Protein AF-A0A1J7JJY1-F1 (afdb_monomer)

Sequence (390 aa):
MSSSSSSTSRPNRFTRPPQPHPSSRPSQPTIASSSSSSTPIPPPPSQSETVGTLLSHIAHSLTTTLNLFALSDKSHWGADERAQVLALQQVLSSAGRDFASLSAAVGGGMYLEDDRRAESLAELRGLVGKFEAHGGMFREWMRGGGPTAGLGRELRRGMCRAARRVWQGSREGSEEGGQRCLGAEVVGRAVRRERERVREERGRAARWAEDERLKGGGDGKGRERRGSLEGVVPDCNSVGRFERLGEEDVAFVCDYCDGFLVWGNLAAVPSERRVEGGTVDGYPNWAAVGRRSRVEEGEEEEKVIVFAPLAIANHVPPRYGEWMSRVICPYCEEYTYIDSGDDGDGERRWTTDQGGFETMDAFQEHLQWTHTALPKPALPLVSDGKCAVM

Foldseek 3Di:
DDDDDDDDDDDDDDDDDDDDDDDDDDDDDDDDDDDDDPDPDDPDDDPPDWLQVLLVLLLVLLVVLLVCVVPADCPLDDDVSVVVSVVSVVVSVVSVVVLVVVQVVVPHSCVRGHHDPPVSRVVSVVVSVVSNVVSVVSVVCSVQVHPVSVVVLVVLLVVLQVVQVVVQVVPVPPPPNPQAGPLLQQLLVVVVVQVVVLVVVVVVVVVVVVVCVVVVVPDPPPPPDRRDSLVSVVSLVSQFDWDDDPQAKIWTQGSNQRAIAIDGFFPDQDSDADCPPPFDPPADRFWHWTAGSDADDPGDRIDIFGRPSQQSNFWGHADVPDRHTAGADPVLVVPQDQDPDPPNDDGDGPDDDPRHHRHRVRVVVCCCPPRNSDDDPPPPPPDDDDDDDD

Radius of gyration: 36.27 Å; Cα contacts (8 Å, |Δi|>4): 381; chains: 1; bounding box: 93×86×116 Å

pLDDT: mean 71.78, std 19.69, range [30.45, 93.75]

Solvent-accessible surface area (backbone atoms only — not comparable to full-atom values): 23770 Å² total; per-residue (Å²): 135,86,83,88,85,87,88,86,90,82,91,88,92,83,92,88,90,86,89,86,88,85,88,84,89,90,87,88,85,84,79,84,86,80,79,78,80,80,74,79,79,75,76,80,79,63,97,80,67,23,40,37,58,47,52,50,50,42,51,49,47,52,49,52,42,51,50,52,66,67,73,47,90,62,94,84,61,62,66,64,62,54,49,50,54,51,47,53,52,49,50,56,59,41,52,58,51,51,49,53,52,50,16,60,75,68,76,35,51,64,68,55,30,67,35,64,53,70,66,63,49,50,55,47,51,62,46,39,56,51,50,51,51,52,44,46,53,52,57,48,28,72,71,56,62,37,80,62,44,50,52,55,53,51,51,49,32,52,50,35,37,49,52,36,51,57,56,47,67,73,26,77,90,42,94,75,54,69,65,52,26,68,44,8,52,56,29,40,51,41,54,48,55,50,55,48,51,43,50,51,52,50,52,52,52,50,54,49,55,51,52,35,62,74,69,65,67,87,72,93,83,76,90,65,82,79,78,66,74,54,80,38,51,64,51,44,61,73,31,25,48,78,45,75,46,85,87,36,23,38,27,38,41,29,41,36,61,70,15,29,46,57,47,77,50,25,63,50,86,43,71,53,67,62,86,63,86,76,71,62,95,85,58,64,89,50,57,14,55,25,42,38,50,68,68,57,98,91,55,69,58,60,42,84,37,70,26,54,70,61,52,50,27,28,23,20,54,33,58,96,92,52,51,50,24,15,37,46,64,72,64,62,70,74,61,63,63,83,64,84,60,93,65,93,76,76,87,64,76,78,63,82,62,96,71,35,37,73,45,54,67,60,46,39,50,49,41,54,76,78,43,53,79,69,74,78,76,78,72,75,79,80,70,85,86,78,92,80,86,132

Secondary structure (DSSP, 8-state):
--------------------------------------PPPPPPPPTT--HHHHHHHHHHHHHHHHHHHHHS--TT--HHHHHHHHHHHHHHHHHHHHHHHHHHHTTSHHHHHT---HHHHHHHHHHHHHHHHHHHHHHHHHHHTHHHHHHHHHHHHHHHHHHHHHHHHTTTTSSS---S-HHHHHHHHHHHHHHHHHHHHHHHHHHHHHHHHHHT------------GGGGHHHHHHHEEEEEETTTEEEEEETTT--EEEESS-SS---SB---TT--TTS---EEEEEPSS--TT--SEEEEE-HHHHHTTEEPPPTT--BPEE--HHHHHT------SS-S------S-TT-BSSHHHHHHHHHHHS--PPPP------SS-----

Mean predicted aligned error: 18.98 Å

Organism: NCBI:txid1408157

Structure (mmCIF, N/CA/C/O backbone):
data_AF-A0A1J7JJY1-F1
#
_entry.id   AF-A0A1J7JJY1-F1
#
loop_
_atom_site.group_PDB
_atom_site.id
_atom_site.type_symbol
_atom_site.label_atom_id
_atom_site.label_alt_id
_atom_site.label_comp_id
_atom_site.label_asym_id
_atom_site.label_entity_id
_atom_site.label_seq_id
_atom_site.pdbx_PDB_ins_code
_atom_site.Cartn_x
_atom_site.Cartn_y
_atom_site.Cartn_z
_atom_site.occupancy
_atom_site.B_iso_or_equiv
_atom_site.auth_seq_id
_atom_site.auth_comp_id
_atom_site.auth_asym_id
_atom_site.auth_atom_id
_atom_site.pdbx_PDB_model_num
ATOM 1 N N . MET A 1 1 ? 46.339 -50.348 21.949 1.00 38.47 1 MET A N 1
ATOM 2 C CA . MET A 1 1 ? 47.672 -49.747 22.151 1.00 38.47 1 MET A CA 1
ATOM 3 C C . MET A 1 1 ? 47.466 -48.245 22.008 1.00 38.47 1 MET A C 1
ATOM 5 O O . MET A 1 1 ? 47.272 -47.806 20.888 1.00 38.47 1 MET A O 1
ATOM 9 N N . SER A 1 2 ? 47.162 -47.480 23.062 1.00 35.31 2 SER A N 1
ATOM 10 C CA . SER A 1 2 ? 47.815 -47.371 24.391 1.00 35.31 2 SER A CA 1
ATOM 11 C C . SER A 1 2 ? 49.131 -46.577 24.270 1.00 35.31 2 SER A C 1
ATOM 13 O O . SER A 1 2 ? 49.937 -46.940 23.424 1.00 35.31 2 SER A O 1
ATOM 15 N N . SER A 1 3 ? 49.398 -45.503 25.028 1.00 34.16 3 SER A N 1
ATOM 16 C CA . SER A 1 3 ? 48.731 -45.002 26.252 1.00 34.16 3 SER A CA 1
ATOM 17 C C . SER A 1 3 ? 48.747 -43.470 26.378 1.00 34.16 3 SER A C 1
ATOM 19 O O . SER A 1 3 ? 49.575 -42.799 25.772 1.00 34.16 3 SER A O 1
ATOM 21 N N . SER A 1 4 ? 47.870 -42.938 27.233 1.00 43.56 4 SER A N 1
ATOM 22 C CA . SER A 1 4 ? 47.874 -41.546 27.715 1.00 43.56 4 SER A CA 1
ATOM 23 C C . SER A 1 4 ? 48.837 -41.346 28.895 1.00 43.56 4 SER A C 1
ATOM 25 O O . SER A 1 4 ? 49.060 -42.284 29.661 1.00 43.56 4 SER A O 1
ATOM 27 N N . SER A 1 5 ? 49.276 -40.109 29.148 1.00 41.41 5 SER A N 1
ATOM 28 C CA . SER A 1 5 ? 49.692 -39.666 30.491 1.00 41.41 5 SER A CA 1
ATOM 29 C C . SER A 1 5 ? 49.580 -38.143 30.662 1.00 41.41 5 SER A C 1
ATOM 31 O O . SER A 1 5 ? 50.077 -37.367 29.852 1.00 41.41 5 SER A O 1
ATOM 33 N N . SER A 1 6 ? 48.918 -37.718 31.740 1.00 44.19 6 SER A N 1
ATOM 34 C CA . SER A 1 6 ? 48.803 -36.314 32.168 1.00 44.19 6 SER A CA 1
ATOM 35 C C . SER A 1 6 ? 49.765 -36.033 33.327 1.00 44.19 6 SER A C 1
ATOM 37 O O . SER A 1 6 ? 50.123 -36.955 34.059 1.00 44.19 6 SER A O 1
ATOM 39 N N . SER A 1 7 ? 50.105 -34.767 33.590 1.00 39.12 7 SER A N 1
ATOM 40 C CA . SER A 1 7 ? 50.616 -34.361 34.909 1.00 39.12 7 SER A CA 1
ATOM 41 C C . SER A 1 7 ? 50.189 -32.934 35.279 1.00 39.12 7 SER A C 1
ATOM 43 O O . SER A 1 7 ? 49.785 -32.146 34.424 1.00 39.12 7 SER A O 1
ATOM 45 N N . THR A 1 8 ? 50.207 -32.626 36.577 1.00 44.88 8 THR A N 1
ATOM 46 C CA . THR A 1 8 ? 49.661 -31.392 37.168 1.00 44.88 8 THR A CA 1
ATOM 47 C C . THR A 1 8 ? 50.469 -30.979 38.395 1.00 44.88 8 THR A C 1
ATOM 49 O O . THR A 1 8 ? 50.723 -31.846 39.230 1.00 44.88 8 THR A O 1
ATOM 52 N N . SER A 1 9 ? 50.767 -29.682 38.588 1.00 33.69 9 SER A N 1
ATOM 53 C CA . SER A 1 9 ? 50.959 -29.130 39.945 1.00 33.69 9 SER A CA 1
ATOM 54 C C . SER A 1 9 ? 50.958 -27.591 40.072 1.00 33.69 9 SER A C 1
ATOM 56 O O . SER A 1 9 ? 51.241 -26.857 39.130 1.00 33.69 9 SER A O 1
ATOM 58 N N . ARG A 1 10 ? 50.648 -27.140 41.296 1.00 38.56 10 ARG A N 1
ATOM 59 C CA . ARG A 1 10 ? 50.735 -25.795 41.939 1.00 38.56 10 ARG A CA 1
ATOM 60 C C . ARG A 1 10 ? 51.320 -26.033 43.370 1.00 38.56 10 ARG A C 1
ATOM 62 O O . ARG A 1 10 ? 51.600 -27.202 43.637 1.00 38.56 10 ARG A O 1
ATOM 69 N N . PRO A 1 11 ? 51.465 -25.081 44.340 1.00 59.00 11 PRO A N 1
ATOM 70 C CA . PRO A 1 11 ? 51.223 -23.619 44.423 1.00 59.00 11 PRO A CA 1
ATOM 71 C C . PRO A 1 11 ? 52.574 -22.848 44.584 1.00 59.00 11 PRO A C 1
ATOM 73 O O . PRO A 1 11 ? 53.478 -23.222 43.852 1.00 59.00 11 PRO A O 1
ATOM 76 N N . ASN A 1 12 ? 52.887 -21.790 45.372 1.00 36.28 12 ASN A N 1
ATOM 77 C CA . ASN A 1 12 ? 52.325 -20.889 46.429 1.00 36.28 12 ASN A CA 1
ATOM 78 C C . ASN A 1 12 ? 53.044 -19.497 46.278 1.00 36.28 12 ASN A C 1
ATOM 80 O O . ASN A 1 12 ? 54.077 -19.465 45.621 1.00 36.28 12 ASN A O 1
ATOM 84 N N . ARG A 1 13 ? 52.680 -18.296 46.788 1.00 39.34 13 ARG A N 1
ATOM 85 C CA . ARG A 1 13 ? 51.656 -17.719 47.711 1.00 39.34 13 ARG A CA 1
ATOM 86 C C . ARG A 1 13 ? 52.203 -17.164 49.058 1.00 39.34 13 ARG A C 1
ATOM 88 O O . ARG A 1 13 ? 52.102 -17.838 50.077 1.00 39.34 13 ARG A O 1
ATOM 95 N N . PHE A 1 14 ? 52.621 -15.892 49.076 1.00 35.25 14 PHE A N 1
ATOM 96 C CA . PHE A 1 14 ? 52.733 -14.996 50.258 1.00 35.25 14 PHE A CA 1
ATOM 97 C C . PHE A 1 14 ? 52.047 -13.645 49.872 1.00 35.25 14 PHE A C 1
ATOM 99 O O . PHE A 1 14 ? 52.268 -13.225 48.743 1.00 35.25 14 PHE A O 1
ATOM 106 N N . THR A 1 15 ? 51.083 -12.971 50.549 1.00 40.78 15 THR A N 1
ATOM 107 C CA . THR A 1 15 ? 50.771 -12.594 51.971 1.00 40.78 15 THR A CA 1
ATOM 108 C C . THR A 1 15 ? 51.552 -11.353 52.470 1.00 40.78 15 THR A C 1
ATOM 110 O O . THR A 1 15 ? 52.724 -11.287 52.131 1.00 40.78 15 THR A O 1
ATOM 113 N N . ARG A 1 16 ? 51.099 -10.398 53.329 1.00 35.31 16 ARG A N 1
ATOM 114 C CA . ARG A 1 16 ? 49.858 -10.022 54.116 1.00 35.31 16 ARG A CA 1
ATOM 115 C C . ARG A 1 16 ? 50.280 -8.843 55.098 1.00 35.31 16 ARG A C 1
ATOM 117 O O . ARG A 1 16 ? 51.499 -8.727 55.209 1.00 35.31 16 ARG A O 1
ATOM 124 N N . PRO A 1 17 ? 49.480 -8.018 55.868 1.00 52.06 17 PRO A N 1
ATOM 125 C CA . PRO A 1 17 ? 48.017 -7.894 56.131 1.00 52.06 17 PRO A CA 1
ATOM 126 C C . PRO A 1 17 ? 47.241 -6.537 55.809 1.00 52.06 17 PRO A C 1
ATOM 128 O O . PRO A 1 17 ? 46.751 -6.510 54.684 1.00 52.06 17 PRO A O 1
ATOM 131 N N . PRO A 1 18 ? 46.915 -5.530 56.700 1.00 55.69 18 PRO A N 1
ATOM 132 C CA . PRO A 1 18 ? 45.485 -5.095 56.830 1.00 55.69 18 PRO A CA 1
ATOM 133 C C . PRO A 1 18 ? 45.072 -3.603 57.157 1.00 55.69 18 PRO A C 1
ATOM 135 O O . PRO A 1 18 ? 45.811 -2.895 57.824 1.00 55.69 18 PRO A O 1
ATOM 138 N N . GLN A 1 19 ? 43.788 -3.255 56.876 1.00 40.88 19 GLN A N 1
ATOM 139 C CA . GLN A 1 19 ? 42.770 -2.535 57.731 1.00 40.88 19 GLN A CA 1
ATOM 140 C C . GLN A 1 19 ? 43.050 -1.092 58.289 1.00 40.88 19 GLN A C 1
ATOM 142 O O . GLN A 1 19 ? 44.189 -0.648 58.195 1.00 40.88 19 GLN A O 1
ATOM 147 N N . PRO A 1 20 ? 42.069 -0.323 58.868 1.00 49.75 20 PRO A N 1
ATOM 148 C CA . PRO A 1 20 ? 40.684 -0.662 59.285 1.00 49.75 20 PRO A CA 1
ATOM 149 C C . PRO A 1 20 ? 39.519 0.274 58.834 1.00 49.75 20 PRO A C 1
ATOM 151 O O . PRO A 1 20 ? 39.724 1.306 58.204 1.00 49.75 20 PRO A O 1
ATOM 154 N N . HIS A 1 21 ? 38.280 -0.091 59.216 1.00 38.81 21 HIS A N 1
ATOM 155 C CA . HIS A 1 21 ? 37.041 0.731 59.166 1.00 38.81 21 HIS A CA 1
ATOM 156 C C . HIS A 1 21 ? 36.822 1.552 60.470 1.00 38.81 21 HIS A C 1
ATOM 158 O O . HIS A 1 21 ? 37.514 1.279 61.456 1.00 38.81 21 HIS A O 1
ATOM 164 N N . PRO A 1 22 ? 35.857 2.510 60.533 1.00 49.31 22 PRO A N 1
ATOM 165 C CA . PRO A 1 22 ? 34.511 2.171 61.060 1.00 49.31 22 PRO A CA 1
ATOM 166 C C . PRO A 1 22 ? 33.289 2.964 60.485 1.00 49.31 22 PRO A C 1
ATOM 168 O O . PRO A 1 22 ? 33.414 3.793 59.593 1.00 49.31 22 PRO A O 1
ATOM 171 N N . SER A 1 23 ? 32.105 2.637 61.033 1.00 35.78 23 SER A N 1
ATOM 172 C CA . SER A 1 23 ? 30.698 3.117 60.900 1.00 35.78 23 SER A CA 1
ATOM 173 C C . SER A 1 23 ? 30.441 4.659 60.821 1.00 35.78 23 SER A C 1
ATOM 175 O O . SER A 1 23 ? 31.333 5.426 61.154 1.00 35.78 23 SER A O 1
ATOM 177 N N . SER A 1 24 ? 29.258 5.229 60.473 1.00 33.94 24 SER A N 1
ATOM 178 C CA . SER A 1 24 ? 27.847 4.805 60.718 1.00 33.94 24 SER A CA 1
ATOM 179 C C . SER A 1 24 ? 26.741 5.457 59.823 1.00 33.94 24 SER A C 1
ATOM 181 O O . SER A 1 24 ? 26.926 6.534 59.273 1.00 33.94 24 SER A O 1
ATOM 183 N N . ARG A 1 25 ? 25.556 4.805 59.792 1.00 32.94 25 ARG A N 1
ATOM 184 C CA . ARG A 1 25 ? 24.149 5.232 59.466 1.00 32.94 25 ARG A CA 1
ATOM 185 C C . ARG A 1 25 ? 23.697 6.662 59.935 1.00 32.94 25 ARG A C 1
ATOM 187 O O . ARG A 1 25 ? 24.304 7.141 60.887 1.00 32.94 25 ARG A O 1
ATOM 194 N N . PRO A 1 26 ? 22.473 7.180 59.589 1.00 51.19 26 PRO A N 1
ATOM 195 C CA . PRO A 1 26 ? 21.739 7.259 58.291 1.00 51.19 26 PRO A CA 1
ATOM 196 C C . PRO A 1 26 ? 20.913 8.589 58.090 1.00 51.19 26 PRO A C 1
ATOM 198 O O . PRO A 1 26 ? 20.789 9.368 59.029 1.00 51.19 26 PRO A O 1
ATOM 201 N N . SER A 1 27 ? 20.237 8.822 56.940 1.00 33.28 27 SER A N 1
ATOM 202 C CA . SER A 1 27 ? 18.972 9.624 56.829 1.00 33.28 27 SER A CA 1
ATOM 203 C C . SER A 1 27 ? 18.332 9.625 55.419 1.00 33.28 27 SER A C 1
ATOM 205 O O . SER A 1 27 ? 18.935 9.128 54.472 1.00 33.28 27 SER A O 1
ATOM 207 N N . GLN A 1 28 ? 17.090 10.129 55.312 1.00 35.81 28 GLN A N 1
ATOM 208 C CA . GLN A 1 28 ? 16.238 10.205 54.100 1.00 35.81 28 GLN A CA 1
ATOM 209 C C . GLN A 1 28 ? 16.191 11.654 53.501 1.00 35.81 28 GLN A C 1
ATOM 211 O O . GLN A 1 28 ? 17.141 12.400 53.724 1.00 35.81 28 GLN A O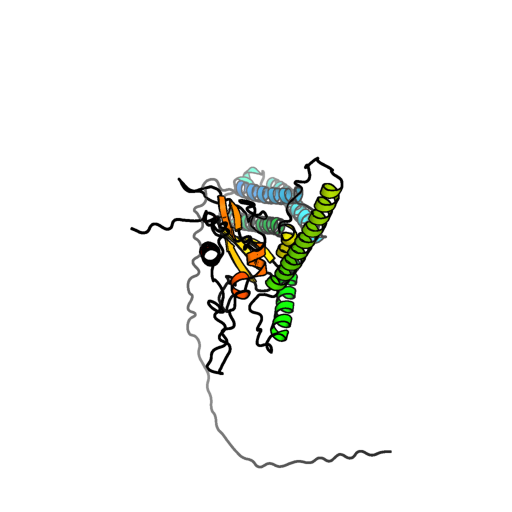 1
ATOM 216 N N . PRO A 1 29 ? 15.170 12.088 52.719 1.00 37.66 29 PRO A N 1
ATOM 217 C CA . PRO A 1 29 ? 15.110 11.913 51.263 1.00 37.66 29 PRO A CA 1
ATOM 218 C C . PRO A 1 29 ? 14.956 13.238 50.475 1.00 37.66 29 PRO A C 1
ATOM 220 O O . PRO A 1 29 ? 14.375 14.204 50.965 1.00 37.66 29 PRO A O 1
ATOM 223 N N . THR A 1 30 ? 15.357 13.264 49.200 1.00 34.47 30 THR A N 1
ATOM 224 C CA . THR A 1 30 ? 15.173 14.431 48.312 1.00 34.47 30 THR A CA 1
ATOM 225 C C . THR A 1 30 ? 14.214 14.165 47.148 1.00 34.47 30 THR A C 1
ATOM 227 O O . THR A 1 30 ? 14.610 13.655 46.108 1.00 34.47 30 THR A O 1
ATOM 230 N N . ILE A 1 31 ? 12.954 14.559 47.373 1.00 34.38 31 ILE A N 1
ATOM 231 C CA . ILE A 1 31 ? 12.001 15.189 46.433 1.00 34.38 31 ILE A CA 1
ATOM 232 C C . ILE A 1 31 ? 12.005 14.664 44.982 1.00 34.38 31 ILE A C 1
ATOM 234 O O . ILE A 1 31 ? 12.882 14.983 44.183 1.00 34.38 31 ILE A O 1
ATOM 238 N N . ALA A 1 32 ? 10.927 13.973 44.600 1.00 30.45 32 ALA A N 1
ATOM 239 C CA . ALA A 1 32 ? 10.630 13.683 43.199 1.00 30.45 32 ALA A CA 1
ATOM 240 C C . ALA A 1 32 ? 10.115 14.938 42.466 1.00 30.45 32 ALA A C 1
ATOM 242 O O . ALA A 1 32 ? 9.141 15.557 42.895 1.00 30.45 32 ALA A O 1
ATOM 243 N N . SER A 1 33 ? 10.726 15.277 41.328 1.00 32.19 33 SER A N 1
ATOM 244 C CA . SER A 1 33 ? 10.251 16.342 40.435 1.00 32.19 33 SER A CA 1
ATOM 245 C C . SER A 1 33 ? 9.053 15.864 39.611 1.00 32.19 33 SER A C 1
ATOM 247 O O . SER A 1 33 ? 9.212 15.292 38.535 1.00 32.19 33 SER A O 1
ATOM 249 N N . SER A 1 34 ? 7.842 16.093 40.117 1.00 31.38 34 SER A N 1
ATOM 250 C CA . SER A 1 34 ? 6.591 15.761 39.431 1.00 31.38 34 SER A CA 1
ATOM 251 C C . SER A 1 34 ? 6.260 16.777 38.329 1.00 31.38 34 SER A C 1
ATOM 253 O O . SER A 1 34 ? 5.570 17.768 38.576 1.00 31.38 34 SER A O 1
ATOM 255 N N . SER A 1 35 ? 6.730 16.534 37.104 1.00 32.22 35 SER A N 1
ATOM 256 C CA . SER A 1 35 ? 6.266 17.251 35.912 1.00 32.22 35 SER A CA 1
ATOM 257 C C . SER A 1 35 ? 4.806 16.881 35.622 1.00 32.22 35 SER A C 1
ATOM 259 O O . SER A 1 35 ? 4.472 15.732 35.345 1.00 32.22 35 SER A O 1
ATOM 261 N N . SER A 1 36 ? 3.927 17.875 35.736 1.00 31.83 36 SER A N 1
ATOM 262 C CA . SER A 1 36 ? 2.471 17.738 35.689 1.00 31.83 36 SER A CA 1
ATOM 263 C C . SER A 1 36 ? 1.955 17.077 34.407 1.00 31.83 36 SER A C 1
ATOM 265 O O . SER A 1 36 ? 2.023 17.673 33.331 1.00 31.83 36 SER A O 1
ATOM 267 N N . SER A 1 37 ? 1.328 15.907 34.538 1.00 31.45 37 SER A N 1
ATOM 268 C CA . SER A 1 37 ? 0.392 15.397 33.536 1.00 31.45 37 SER A CA 1
ATOM 269 C C . SER A 1 37 ? -0.849 16.294 33.519 1.00 31.45 37 SER A C 1
ATOM 271 O O . SER A 1 37 ? -1.652 16.260 34.454 1.00 31.45 37 SER A O 1
ATOM 273 N N . SER A 1 38 ? -1.007 17.110 32.480 1.00 34.09 38 SER A N 1
ATOM 274 C CA . SER A 1 38 ? -2.194 17.940 32.270 1.00 34.09 38 SER A CA 1
ATOM 275 C C . SER A 1 38 ? -3.406 17.063 31.952 1.00 34.09 38 SER A C 1
ATOM 277 O O . SER A 1 38 ? -3.640 16.684 30.805 1.00 34.09 38 SER A O 1
ATOM 279 N N . THR A 1 39 ? -4.189 16.735 32.982 1.00 40.22 39 THR A N 1
ATOM 280 C CA . THR A 1 39 ? -5.489 16.075 32.834 1.00 40.22 39 THR A CA 1
ATOM 281 C C . THR A 1 39 ? -6.367 16.902 31.889 1.00 40.22 39 THR A C 1
ATOM 283 O O . THR A 1 39 ? -6.539 18.099 32.145 1.00 40.22 39 THR A O 1
ATOM 286 N N . PRO A 1 40 ? -6.949 16.321 30.824 1.00 40.62 40 PRO A N 1
ATOM 287 C CA . PRO A 1 40 ? -7.935 17.029 30.021 1.00 40.62 40 PRO A CA 1
ATOM 288 C C . PRO A 1 40 ? -9.103 17.438 30.917 1.00 40.62 40 PRO A C 1
ATOM 290 O O . PRO A 1 40 ? -9.687 16.594 31.599 1.00 40.62 40 PRO A O 1
ATOM 293 N N . ILE A 1 41 ? -9.436 18.730 30.935 1.00 44.66 41 ILE A N 1
ATOM 294 C CA . ILE A 1 41 ? -10.642 19.207 31.616 1.00 44.66 41 ILE A CA 1
ATOM 295 C C . ILE A 1 41 ? -11.831 18.554 30.894 1.00 44.66 41 ILE A C 1
ATOM 297 O O . ILE A 1 41 ? -11.951 18.740 29.679 1.00 44.66 41 ILE A O 1
ATOM 301 N N . PRO A 1 42 ? -12.685 17.771 31.580 1.00 49.94 42 PRO A N 1
ATOM 302 C CA . PRO A 1 42 ? -13.839 17.170 30.929 1.00 49.94 42 PRO A CA 1
ATOM 303 C C . PRO A 1 42 ? -14.762 18.284 30.411 1.00 49.94 42 PRO A C 1
ATOM 305 O O . PRO A 1 42 ? -14.934 19.294 31.103 1.00 49.94 42 PRO A O 1
ATOM 308 N N . PRO A 1 43 ? -15.360 18.134 29.214 1.00 49.50 43 PRO A N 1
ATOM 309 C CA . PRO A 1 43 ? -16.308 19.117 28.708 1.00 49.50 43 PRO A CA 1
ATOM 310 C C . PRO A 1 43 ? -17.472 19.287 29.700 1.00 49.50 43 PRO A C 1
ATOM 312 O O . PRO A 1 43 ? -17.834 18.325 30.387 1.00 49.50 43 PRO A O 1
ATOM 315 N N . PRO A 1 44 ? -18.065 20.492 29.803 1.00 44.88 44 PRO A N 1
ATOM 316 C CA . PRO A 1 44 ? -19.176 20.728 30.716 1.00 44.88 44 PRO A CA 1
ATOM 317 C C . PRO A 1 44 ? -20.324 19.753 30.402 1.00 44.88 44 PRO A C 1
ATOM 319 O O . PRO A 1 44 ? -20.639 19.557 29.225 1.00 44.88 44 PRO A O 1
ATOM 322 N N . PRO A 1 45 ? -20.949 19.132 31.421 1.00 45.22 45 PRO A N 1
ATOM 323 C CA . PRO A 1 45 ? -21.959 18.106 31.201 1.00 45.22 45 PRO A CA 1
ATOM 324 C C . PRO A 1 45 ? -23.137 18.683 30.417 1.00 45.22 45 PRO A C 1
ATOM 326 O O . PRO A 1 45 ? -23.714 19.707 30.797 1.00 45.22 45 PRO A O 1
ATOM 329 N N . SER A 1 46 ? -23.500 18.017 29.320 1.00 52.44 46 SER A N 1
ATOM 330 C CA . SER A 1 46 ? -24.675 18.401 28.541 1.00 52.44 46 SER A CA 1
ATOM 331 C C . SER A 1 46 ? -25.924 18.294 29.425 1.00 52.44 46 SER A C 1
ATOM 333 O O . SER A 1 46 ? -26.105 17.316 30.150 1.00 52.44 46 SER A O 1
ATOM 335 N N . GLN A 1 47 ? -26.785 19.315 29.408 1.00 56.06 47 GLN A N 1
ATOM 336 C CA . GLN A 1 47 ? -27.845 19.493 30.421 1.00 56.06 47 GLN A CA 1
ATOM 337 C C . GLN A 1 47 ? -28.969 18.428 30.360 1.00 56.06 47 GLN A C 1
ATOM 339 O O . GLN A 1 47 ? -29.873 18.399 31.200 1.00 56.06 47 GLN A O 1
ATOM 344 N N . SER A 1 48 ? -28.897 17.530 29.377 1.00 69.00 48 SER A N 1
ATOM 345 C CA . SER A 1 48 ? -29.813 16.423 29.102 1.00 69.00 48 SER A CA 1
ATOM 346 C C . SER A 1 48 ? -29.271 15.036 29.474 1.00 69.00 48 SER A C 1
ATOM 348 O O . SER A 1 48 ? -29.989 14.060 29.293 1.00 69.00 48 SER A O 1
ATOM 350 N N . GLU A 1 49 ? -28.027 14.916 29.943 1.00 82.56 49 GLU A N 1
ATOM 351 C CA . GLU A 1 49 ? -27.385 13.614 30.172 1.00 82.56 49 GLU A CA 1
ATOM 352 C C . GLU A 1 49 ? -27.943 12.898 31.417 1.00 82.56 49 GLU A C 1
ATOM 354 O O . GLU A 1 49 ? -27.875 13.412 32.536 1.00 82.56 49 GLU A O 1
ATOM 359 N N . THR A 1 50 ? -28.485 11.698 31.209 1.00 93.50 50 THR A N 1
ATOM 360 C CA . THR A 1 50 ? -29.014 10.794 32.244 1.00 93.50 50 THR A CA 1
ATOM 361 C C . THR A 1 50 ? -28.474 9.371 32.072 1.00 93.50 50 THR A C 1
ATOM 363 O O . THR A 1 50 ? -27.959 9.012 31.006 1.00 93.50 50 THR A O 1
ATOM 366 N N . VAL A 1 51 ? -28.656 8.526 33.090 1.00 91.94 51 VAL A N 1
ATOM 367 C CA . VAL A 1 51 ? -28.392 7.078 33.018 1.00 91.94 51 VAL A CA 1
ATOM 368 C C . VAL A 1 51 ? -29.056 6.440 31.789 1.00 91.94 51 VAL A C 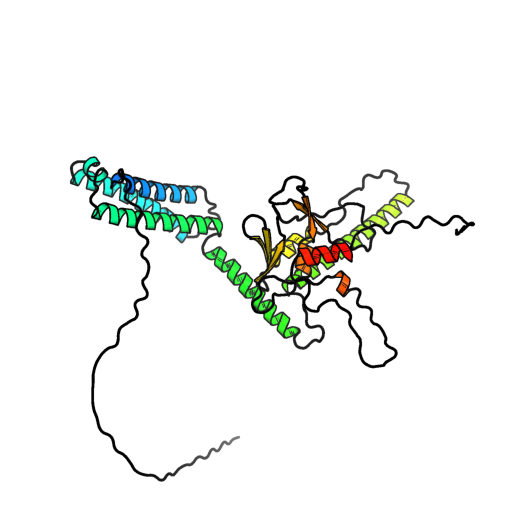1
ATOM 370 O O . VAL A 1 51 ? -28.382 5.727 31.046 1.00 91.94 51 VAL A O 1
ATOM 373 N N . GLY A 1 52 ? -30.321 6.760 31.498 1.00 89.75 52 GLY A N 1
ATOM 374 C CA . GLY A 1 52 ? -31.032 6.270 30.310 1.00 89.75 52 GLY A CA 1
ATOM 375 C C . GLY A 1 52 ? -30.355 6.666 28.992 1.00 89.75 52 GLY A C 1
ATOM 376 O O . GLY A 1 52 ? -30.170 5.823 28.112 1.00 89.75 52 GLY A O 1
ATOM 377 N N . THR A 1 53 ? -29.893 7.918 28.865 1.00 92.62 53 THR A N 1
ATOM 378 C CA . THR A 1 53 ? -29.163 8.361 27.658 1.00 92.62 53 THR A CA 1
ATOM 379 C C . THR A 1 53 ? -27.835 7.619 27.466 1.00 92.62 53 THR A C 1
ATOM 381 O O . THR A 1 53 ? -27.499 7.245 26.341 1.00 92.62 53 THR A O 1
ATOM 384 N N . LEU A 1 54 ? -27.107 7.332 28.551 1.00 91.88 54 LEU A N 1
ATOM 385 C CA . LEU A 1 54 ? -25.829 6.617 28.496 1.00 91.88 54 LEU A CA 1
ATOM 386 C C . LEU A 1 54 ? -26.008 5.117 28.224 1.00 91.88 54 LEU A C 1
ATOM 388 O O . LEU A 1 54 ? -25.266 4.554 27.420 1.00 91.88 54 LEU A O 1
ATOM 392 N N . LEU A 1 55 ? -27.021 4.478 28.818 1.00 92.62 55 LEU A N 1
ATOM 393 C CA . LEU A 1 55 ? -27.386 3.090 28.511 1.00 92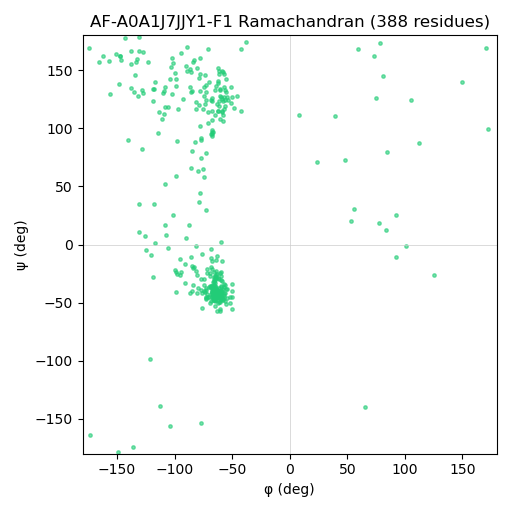.62 55 LEU A CA 1
ATOM 394 C C . LEU A 1 55 ? -27.817 2.934 27.045 1.00 92.62 55 LEU A C 1
ATOM 396 O O . LEU A 1 55 ? -27.375 2.001 26.374 1.00 92.62 55 LEU A O 1
ATOM 400 N N . SER A 1 56 ? -28.599 3.884 26.520 1.00 93.00 56 SER A N 1
ATOM 401 C CA . SER A 1 56 ? -28.959 3.944 25.097 1.00 93.00 56 SER A CA 1
ATOM 402 C C . SER A 1 56 ? -27.722 4.076 24.197 1.00 93.00 56 SER A C 1
ATOM 404 O O . SER A 1 56 ? -27.594 3.353 23.206 1.00 93.00 56 SER A O 1
ATOM 406 N N . HIS A 1 57 ? -26.744 4.909 24.576 1.00 93.19 57 HIS A N 1
ATOM 407 C CA . HIS A 1 57 ? -25.494 5.049 23.825 1.00 93.19 57 HIS A CA 1
ATOM 408 C C . HIS A 1 57 ? -24.642 3.764 23.832 1.00 93.19 57 HIS A C 1
ATOM 410 O O . HIS A 1 57 ? -24.143 3.346 22.785 1.00 93.19 57 HIS A O 1
ATOM 416 N N . ILE A 1 58 ? -24.541 3.074 24.977 1.00 92.50 58 ILE A N 1
ATOM 417 C CA . ILE A 1 58 ? -23.880 1.760 25.084 1.00 92.50 58 ILE A CA 1
ATOM 418 C C . ILE A 1 58 ? -24.583 0.724 24.193 1.00 92.50 58 ILE A C 1
ATOM 420 O O . ILE A 1 58 ? -23.922 0.027 23.418 1.00 92.50 58 ILE A O 1
ATOM 424 N N . ALA A 1 59 ? -25.916 0.648 24.246 1.00 92.50 59 ALA A N 1
ATOM 425 C CA . ALA A 1 59 ? -26.704 -0.265 23.420 1.00 92.50 59 ALA A CA 1
ATOM 426 C C . ALA A 1 59 ? -26.545 0.027 21.916 1.00 92.50 59 ALA A C 1
ATOM 428 O O . ALA A 1 59 ? -26.418 -0.906 21.117 1.00 92.50 59 ALA A O 1
ATOM 429 N N . HIS A 1 60 ? -26.479 1.302 21.522 1.00 93.00 60 HIS A N 1
ATOM 430 C CA . HIS A 1 60 ? -26.215 1.706 20.142 1.00 93.00 60 HIS A CA 1
ATOM 431 C C . HIS A 1 60 ? -24.795 1.328 19.688 1.00 93.00 60 HIS A C 1
ATOM 433 O O . HIS A 1 60 ? -24.630 0.778 18.600 1.00 93.00 60 HIS A O 1
ATOM 439 N N . SER A 1 61 ? -23.776 1.539 20.527 1.00 91.81 61 SER A N 1
ATOM 440 C CA . SER A 1 61 ? -22.385 1.150 20.247 1.00 91.81 61 SER A CA 1
ATOM 441 C C . SER A 1 61 ? -22.228 -0.371 20.063 1.00 91.81 61 SER A C 1
ATOM 443 O O . SER A 1 61 ? -21.643 -0.830 19.073 1.00 91.81 61 SER A O 1
ATOM 445 N N . LEU A 1 62 ? -22.844 -1.167 20.947 1.00 91.06 62 LEU A N 1
ATOM 446 C CA . LEU A 1 62 ? -22.924 -2.630 20.833 1.00 91.06 62 LEU A CA 1
ATOM 447 C C . LEU A 1 62 ? -23.639 -3.072 19.549 1.00 91.06 62 LEU A C 1
ATOM 449 O O . LEU A 1 62 ? -23.109 -3.891 18.800 1.00 91.06 62 LEU A O 1
ATOM 453 N N . THR A 1 63 ? -24.811 -2.502 19.260 1.00 92.62 63 THR A N 1
ATOM 454 C CA . THR A 1 63 ? -25.614 -2.845 18.072 1.00 92.62 63 THR A CA 1
ATOM 455 C C . THR A 1 63 ? -24.883 -2.490 16.777 1.00 92.62 63 THR A C 1
ATOM 457 O O . THR A 1 63 ? -24.830 -3.298 15.854 1.00 92.62 63 THR A O 1
ATOM 460 N N . THR A 1 64 ? -24.240 -1.323 16.715 1.00 90.19 64 THR A N 1
ATOM 461 C CA . THR A 1 64 ? -23.418 -0.900 15.571 1.00 90.19 64 THR A CA 1
ATOM 462 C C . THR A 1 64 ? -22.223 -1.832 15.362 1.00 90.19 64 THR A C 1
ATOM 464 O O . THR A 1 64 ? -21.939 -2.222 14.231 1.00 90.19 64 THR A O 1
ATOM 467 N N . THR A 1 65 ? -21.566 -2.264 16.441 1.00 88.69 65 THR A N 1
ATOM 468 C CA . THR A 1 65 ? -20.465 -3.240 16.381 1.00 88.69 65 THR A CA 1
ATOM 469 C C . THR A 1 65 ? -20.948 -4.605 15.873 1.00 88.69 65 THR A C 1
ATOM 471 O O . THR A 1 65 ? -20.331 -5.185 14.981 1.00 88.69 65 THR A O 1
ATOM 474 N N . LEU A 1 66 ? -22.094 -5.094 16.358 1.00 89.88 66 LEU A N 1
ATOM 475 C CA . LEU A 1 66 ? -22.712 -6.336 15.879 1.00 89.88 66 LEU A CA 1
ATOM 476 C C . LEU A 1 66 ? -23.162 -6.251 14.410 1.00 89.88 66 LEU A C 1
ATOM 478 O O . LEU A 1 66 ? -23.002 -7.221 13.673 1.00 89.88 66 LEU A O 1
ATOM 482 N N . ASN A 1 67 ? -23.653 -5.097 13.951 1.00 90.19 67 ASN A N 1
ATOM 483 C CA . ASN A 1 67 ? -24.014 -4.878 12.548 1.00 90.19 67 ASN A CA 1
ATOM 484 C C . ASN A 1 67 ? -22.783 -4.865 11.624 1.00 90.19 67 ASN A C 1
ATOM 486 O O . ASN A 1 67 ? -22.832 -5.427 10.530 1.00 90.19 67 ASN A O 1
ATOM 490 N N . LEU A 1 68 ? -21.654 -4.303 12.070 1.00 85.38 68 LEU A N 1
ATOM 491 C CA . LEU A 1 68 ? -20.380 -4.396 11.344 1.00 85.38 68 LEU A CA 1
ATOM 492 C C . LEU A 1 68 ? -19.926 -5.861 11.204 1.00 85.38 68 LEU A C 1
ATOM 494 O O . LEU A 1 68 ? -19.575 -6.284 10.105 1.00 85.38 68 LEU A O 1
ATOM 498 N N . PHE A 1 69 ? -20.035 -6.656 12.274 1.00 83.25 69 PHE A N 1
ATOM 499 C CA . PHE A 1 69 ? -19.798 -8.108 12.261 1.00 83.25 69 PHE A CA 1
ATOM 500 C C . PHE A 1 69 ? -20.849 -8.922 11.472 1.00 83.25 69 PHE A C 1
ATOM 502 O O . PHE A 1 69 ? -20.606 -10.067 11.079 1.00 83.25 69 PHE A O 1
ATOM 509 N N . ALA A 1 70 ? -22.033 -8.364 11.214 1.00 84.38 70 ALA A N 1
ATOM 510 C CA . ALA A 1 70 ? -23.027 -8.986 10.346 1.00 84.38 70 ALA A CA 1
ATOM 511 C C . ALA A 1 70 ? -22.661 -8.815 8.862 1.00 84.38 70 ALA A C 1
ATOM 513 O O . ALA A 1 70 ? -22.818 -9.768 8.097 1.00 84.38 70 ALA A O 1
ATOM 514 N N . LEU A 1 71 ? -22.138 -7.645 8.479 1.00 81.06 71 LEU A N 1
ATOM 515 C CA . LEU A 1 71 ? -21.823 -7.253 7.096 1.00 81.06 71 LEU A CA 1
ATOM 516 C C . LEU A 1 71 ? -20.391 -7.596 6.643 1.00 81.06 71 LEU A C 1
ATOM 518 O O . LEU A 1 71 ? -20.110 -7.606 5.448 1.00 81.06 71 LEU A O 1
ATOM 522 N N . SER A 1 72 ? -19.489 -7.870 7.581 1.00 77.50 72 SER A N 1
ATOM 523 C CA . SER A 1 72 ? -18.105 -8.282 7.337 1.00 77.50 72 SER A CA 1
ATOM 524 C C . SER A 1 72 ? -17.976 -9.601 6.569 1.00 77.50 72 SER A C 1
ATOM 526 O O . SER A 1 72 ? -18.734 -10.545 6.822 1.00 77.50 72 SER A O 1
ATOM 528 N N . ASP A 1 73 ? -16.929 -9.724 5.745 1.00 74.06 73 ASP A N 1
ATOM 529 C CA . ASP A 1 73 ? -16.485 -11.033 5.258 1.00 74.06 73 ASP A CA 1
ATOM 530 C C . ASP A 1 73 ? -16.024 -11.920 6.432 1.00 74.06 73 ASP A C 1
ATOM 532 O O . ASP A 1 73 ? -15.389 -11.459 7.383 1.00 74.06 73 ASP A O 1
ATOM 536 N N . LYS A 1 74 ? -16.395 -13.199 6.355 1.00 79.62 74 LYS A N 1
ATOM 537 C CA . LYS A 1 74 ? -16.202 -14.248 7.367 1.00 79.62 74 LYS A CA 1
ATOM 538 C C . LYS A 1 74 ? -15.308 -15.386 6.860 1.00 79.62 74 LYS A C 1
ATOM 540 O O . LYS A 1 74 ? -15.055 -16.332 7.604 1.00 79.62 74 LYS A O 1
ATOM 545 N N . SER A 1 75 ? -14.812 -15.287 5.623 1.00 72.31 75 SER A N 1
ATOM 546 C CA . SER A 1 75 ? -13.887 -16.230 4.976 1.00 72.31 75 SER A CA 1
ATOM 547 C C . SER A 1 75 ? -12.649 -16.569 5.821 1.00 72.31 75 SER A C 1
ATOM 549 O O . SER A 1 75 ? -12.171 -17.702 5.795 1.00 72.31 75 SER A O 1
ATOM 551 N N . HIS A 1 76 ? -12.159 -15.601 6.600 1.00 67.12 76 HIS A N 1
ATOM 552 C CA . HIS A 1 76 ? -10.943 -15.702 7.411 1.00 67.12 76 HIS A CA 1
ATOM 553 C C . HIS A 1 76 ? -11.198 -15.806 8.928 1.00 67.12 76 HIS A C 1
ATOM 555 O O . HIS A 1 76 ? -10.252 -15.733 9.704 1.00 67.12 76 HIS A O 1
ATOM 561 N N . TRP A 1 77 ? -12.451 -15.971 9.374 1.00 77.44 77 TRP A N 1
ATOM 562 C CA . TRP A 1 77 ? -12.786 -16.001 10.806 1.00 77.44 77 TRP A CA 1
ATOM 563 C C . TRP A 1 77 ? -12.481 -17.350 11.459 1.00 77.44 77 TRP A C 1
ATOM 565 O O . TRP A 1 77 ? -13.101 -18.369 11.116 1.00 77.44 77 TRP A O 1
ATOM 575 N N . GLY A 1 78 ? -11.609 -17.323 12.466 1.00 72.69 78 GLY A N 1
ATOM 576 C CA . GLY A 1 78 ? -11.308 -18.440 13.350 1.00 72.69 78 GLY A CA 1
ATOM 577 C C . GLY A 1 78 ? -12.388 -18.668 14.410 1.00 72.69 78 GLY A C 1
ATOM 578 O O . GLY A 1 78 ? -13.574 -18.383 14.208 1.00 72.69 78 GLY A O 1
ATOM 579 N N . ALA A 1 79 ? -11.980 -19.253 15.537 1.00 79.06 79 ALA A N 1
ATOM 580 C CA . ALA A 1 79 ? -12.859 -19.490 16.681 1.00 79.06 79 ALA A CA 1
ATOM 581 C C . ALA A 1 79 ? -13.052 -18.224 17.532 1.00 79.06 79 ALA A C 1
ATOM 583 O O . ALA A 1 79 ? -14.161 -17.970 18.003 1.00 79.06 79 ALA A O 1
ATOM 584 N N . ASP A 1 80 ? -12.001 -17.416 17.684 1.00 76.94 80 ASP A N 1
ATOM 585 C CA . ASP A 1 80 ? -11.966 -16.296 18.626 1.00 76.94 80 ASP A CA 1
ATOM 586 C C . ASP A 1 80 ? -12.844 -15.126 18.164 1.00 76.94 80 ASP A C 1
ATOM 588 O O . ASP A 1 80 ? -13.584 -14.562 18.967 1.00 76.94 80 ASP A O 1
ATOM 592 N N . GLU A 1 81 ? -12.866 -14.814 16.864 1.00 78.31 81 GLU A N 1
ATOM 593 C CA . GLU A 1 81 ? -13.756 -13.791 16.297 1.00 78.31 81 GLU A CA 1
ATOM 594 C C . GLU A 1 81 ? -15.233 -14.184 16.477 1.00 78.31 81 GLU A C 1
ATOM 596 O O . GLU A 1 81 ? -16.078 -13.363 16.839 1.00 78.31 81 GLU A O 1
ATOM 601 N N . ARG A 1 82 ? -15.551 -15.474 16.300 1.00 83.69 82 ARG A N 1
ATOM 602 C CA . ARG A 1 82 ? -16.907 -16.011 16.518 1.00 83.69 82 ARG A CA 1
ATOM 603 C C . ARG A 1 82 ? -17.287 -15.970 17.999 1.00 83.69 82 ARG A C 1
ATOM 605 O O . ARG A 1 82 ? -18.415 -15.605 18.324 1.00 83.69 82 ARG A O 1
ATOM 612 N N . ALA A 1 83 ? -16.351 -16.297 18.890 1.00 86.75 83 ALA A N 1
ATOM 613 C CA . ALA A 1 83 ? -16.543 -16.205 20.334 1.00 86.75 83 ALA A CA 1
ATOM 614 C C . ALA A 1 83 ? -16.765 -14.753 20.793 1.00 86.75 83 ALA A C 1
ATOM 616 O O . ALA A 1 83 ? -17.623 -14.513 21.638 1.00 86.75 83 ALA A O 1
ATOM 617 N N . GLN A 1 84 ? -16.070 -13.776 20.202 1.00 84.56 84 GLN A N 1
ATOM 618 C CA . GLN A 1 84 ? -16.265 -12.349 20.486 1.00 84.56 84 GLN A CA 1
ATOM 619 C C . GLN A 1 84 ? -17.645 -11.847 20.039 1.00 84.56 84 GLN A C 1
ATOM 621 O O . GLN A 1 84 ? -18.311 -11.151 20.804 1.00 84.56 84 GLN A O 1
ATOM 626 N N . VAL A 1 85 ? -18.128 -12.245 18.856 1.00 88.19 85 VAL A N 1
ATOM 627 C CA . VAL A 1 85 ? -19.496 -11.911 18.410 1.00 88.19 85 VAL A CA 1
ATOM 628 C C . VAL A 1 85 ? -20.548 -12.502 19.355 1.00 88.19 85 VAL A C 1
ATOM 630 O O . VAL A 1 85 ? -21.470 -11.791 19.759 1.00 88.19 85 VAL A O 1
ATOM 633 N N . LEU A 1 86 ? -20.387 -13.763 19.771 1.00 89.50 86 LEU A N 1
ATOM 634 C CA . LEU A 1 86 ? -21.269 -14.396 20.758 1.00 89.50 86 LEU A CA 1
ATOM 635 C C . LEU A 1 86 ? -21.201 -13.695 22.126 1.00 89.50 86 LEU A C 1
ATOM 637 O O . LEU A 1 86 ? -22.239 -13.463 22.740 1.00 89.50 86 LEU A O 1
ATOM 641 N N . ALA A 1 87 ? -20.011 -13.292 22.580 1.00 89.12 87 ALA A N 1
ATOM 642 C CA . ALA A 1 87 ? -19.835 -12.554 23.829 1.00 89.12 87 ALA A CA 1
ATOM 643 C C . ALA A 1 87 ? -20.517 -11.174 23.788 1.00 89.12 87 ALA A C 1
ATOM 645 O O . ALA A 1 87 ? -21.192 -10.803 24.744 1.00 89.12 87 ALA A O 1
ATOM 646 N N . LEU A 1 88 ? -20.423 -10.435 22.678 1.00 89.38 88 LEU A N 1
ATOM 647 C CA . LEU A 1 88 ? -21.118 -9.152 22.500 1.00 89.38 88 LEU A CA 1
ATOM 648 C C . LEU A 1 88 ? -22.647 -9.324 22.480 1.00 89.38 88 LEU A C 1
ATOM 650 O O . LEU A 1 88 ? -23.362 -8.546 23.113 1.00 89.38 88 LEU A O 1
ATOM 654 N N . GLN A 1 89 ? -23.154 -10.369 21.816 1.00 92.69 89 GLN A N 1
ATOM 655 C CA . GLN A 1 89 ? -24.578 -10.728 21.854 1.00 92.69 89 GLN A CA 1
ATOM 656 C C . GLN A 1 89 ? -25.031 -11.105 23.273 1.00 92.69 89 GLN A C 1
ATOM 658 O O . GLN A 1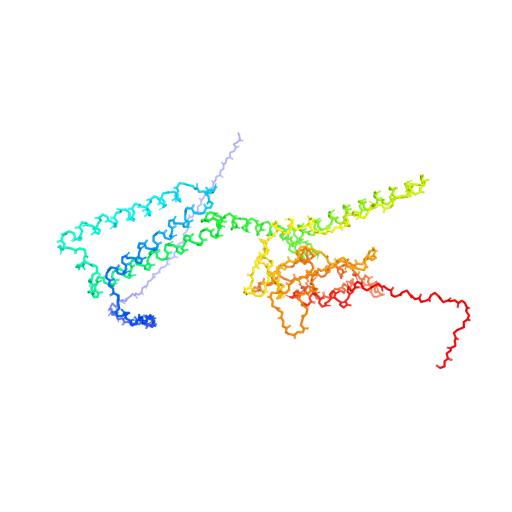 89 ? -26.108 -10.689 23.707 1.00 92.69 89 GLN A O 1
ATOM 663 N N . GLN A 1 90 ? -24.205 -11.845 24.019 1.00 93.56 90 GLN A N 1
ATOM 664 C CA . GLN A 1 90 ? -24.470 -12.226 25.406 1.00 93.56 90 GLN A CA 1
ATOM 665 C C . GLN A 1 90 ? -24.448 -11.016 26.351 1.00 93.56 90 GLN A C 1
ATOM 667 O O . GLN A 1 90 ? -25.319 -10.922 27.212 1.00 93.56 90 GLN A O 1
ATOM 672 N N . VAL A 1 91 ? -23.516 -10.073 26.177 1.00 93.00 91 VAL A N 1
ATOM 673 C CA . VAL A 1 91 ? -23.456 -8.817 26.945 1.00 93.00 91 VAL A CA 1
ATOM 674 C C . VAL A 1 91 ? -24.713 -7.982 26.712 1.00 93.00 91 VAL A C 1
ATOM 676 O O . VAL A 1 91 ? -25.361 -7.597 27.681 1.00 93.00 91 VAL A O 1
ATOM 679 N N . LEU A 1 92 ? -25.116 -7.772 25.453 1.00 92.38 92 LEU A N 1
ATOM 680 C CA . LEU A 1 92 ? -26.342 -7.037 25.120 1.00 92.38 92 LEU A CA 1
ATOM 681 C C . LEU A 1 92 ? -27.596 -7.732 25.690 1.00 92.38 92 LEU A C 1
ATOM 683 O O . LEU A 1 92 ? -28.466 -7.083 26.271 1.00 92.38 92 LEU A O 1
ATOM 687 N N . SER A 1 93 ? -27.652 -9.065 25.596 1.00 92.19 93 SER A N 1
ATOM 688 C CA . SER A 1 93 ? -28.752 -9.885 26.129 1.00 92.19 93 SER A CA 1
ATOM 689 C C . SER A 1 93 ? -28.764 -9.979 27.658 1.00 92.19 93 SER A C 1
ATOM 691 O O . SER A 1 93 ? -29.815 -10.234 28.248 1.00 92.19 93 SER A O 1
ATOM 693 N N . SER A 1 94 ? -27.624 -9.791 28.330 1.00 92.38 94 SER A N 1
ATOM 694 C CA . SER A 1 94 ? -27.601 -9.639 29.784 1.00 92.38 94 SER A CA 1
ATOM 695 C C . SER A 1 94 ? -28.067 -8.249 30.169 1.00 92.38 94 SER A C 1
ATOM 697 O O . SER A 1 94 ? -29.089 -8.152 30.835 1.00 92.38 94 SER A O 1
ATOM 699 N N . ALA A 1 95 ? -27.443 -7.197 29.631 1.00 90.50 95 ALA A N 1
ATOM 700 C CA . ALA A 1 95 ? -27.772 -5.808 29.940 1.00 90.50 95 ALA A CA 1
ATOM 701 C C . ALA A 1 95 ? -29.277 -5.502 29.821 1.00 90.50 95 ALA A C 1
ATOM 703 O O . ALA A 1 95 ? -29.827 -4.840 30.694 1.00 90.50 95 ALA A O 1
ATOM 704 N N . GLY A 1 96 ? -29.975 -6.043 28.812 1.00 88.81 96 GLY A N 1
ATOM 705 C CA . GLY A 1 96 ? -31.434 -5.905 28.693 1.00 88.81 96 GLY A CA 1
ATOM 706 C C . GLY A 1 96 ? -32.243 -6.601 29.804 1.00 88.81 96 GLY A C 1
ATOM 707 O O . GLY A 1 96 ? -33.239 -6.053 30.276 1.00 88.81 96 GLY A O 1
ATOM 708 N N . ARG A 1 97 ? -31.817 -7.786 30.265 1.00 92.56 97 ARG A N 1
ATOM 709 C CA . ARG A 1 97 ? -32.442 -8.502 31.398 1.00 92.56 97 ARG A CA 1
ATOM 710 C C . ARG A 1 97 ? -32.103 -7.846 32.734 1.00 92.56 97 ARG A C 1
ATOM 712 O O . ARG A 1 97 ? -32.974 -7.717 33.589 1.00 92.56 97 ARG A O 1
ATOM 719 N N . ASP A 1 98 ? -30.857 -7.417 32.886 1.00 88.50 98 ASP A N 1
ATOM 720 C CA . ASP A 1 98 ? -30.339 -6.762 34.081 1.00 88.50 98 ASP A CA 1
ATOM 721 C C . ASP A 1 98 ? -31.032 -5.399 34.265 1.00 88.50 98 ASP A C 1
ATOM 723 O O . ASP A 1 98 ? -31.548 -5.114 35.344 1.00 88.50 98 ASP A O 1
ATOM 727 N N . PHE A 1 99 ? -31.198 -4.621 33.187 1.00 88.62 99 PHE A N 1
ATOM 728 C CA . PHE A 1 99 ? -32.004 -3.397 33.173 1.00 88.62 99 PHE A CA 1
ATOM 729 C C . PHE A 1 99 ? -33.472 -3.648 33.544 1.00 88.62 99 PHE A C 1
ATOM 731 O O . PHE A 1 99 ? -34.015 -2.922 34.375 1.00 88.62 99 PHE A O 1
ATOM 738 N N . ALA A 1 100 ? -34.121 -4.677 32.986 1.00 88.94 100 ALA A N 1
ATOM 739 C CA . ALA A 1 100 ? -35.509 -5.007 33.324 1.00 88.94 100 ALA A CA 1
ATOM 740 C C . ALA A 1 100 ? -35.671 -5.417 34.804 1.00 88.94 100 ALA A C 1
ATOM 742 O O . ALA A 1 100 ? -36.620 -4.995 35.466 1.00 88.94 100 ALA A O 1
ATOM 743 N N . SER A 1 101 ? -34.718 -6.189 35.334 1.00 89.12 101 SER A N 1
ATOM 744 C CA . SER A 1 101 ? -34.672 -6.606 36.741 1.00 89.12 101 SER A CA 1
ATOM 745 C C . SER A 1 101 ? -34.481 -5.413 37.687 1.00 89.12 101 SER A C 1
ATOM 747 O O . SER A 1 101 ? -35.254 -5.227 38.629 1.00 89.12 101 SER A O 1
ATOM 749 N N . LEU A 1 102 ? -33.506 -4.544 37.396 1.00 86.94 102 LEU A N 1
ATOM 750 C CA . LEU A 1 102 ? -33.229 -3.336 38.178 1.00 86.94 102 LEU A CA 1
ATOM 751 C C . LEU A 1 102 ? -34.396 -2.341 38.113 1.00 86.94 102 LEU A C 1
ATOM 753 O O . LEU A 1 102 ? -34.798 -1.807 39.143 1.00 86.94 102 LEU A O 1
ATOM 757 N N . SER A 1 103 ? -34.996 -2.160 36.933 1.00 84.62 103 SER A N 1
ATOM 758 C CA . SER A 1 103 ? -36.185 -1.322 36.725 1.00 84.62 103 SER A CA 1
ATOM 759 C C . SER A 1 103 ? -37.365 -1.759 37.595 1.00 84.62 103 SER A C 1
ATOM 761 O O . SER A 1 103 ? -38.047 -0.916 38.174 1.00 84.62 103 SER A O 1
ATOM 763 N N . ALA A 1 104 ? -37.599 -3.069 37.721 1.00 87.12 104 ALA A N 1
ATOM 764 C CA . ALA A 1 104 ? -38.622 -3.608 38.615 1.00 87.12 104 ALA A CA 1
ATOM 765 C C . ALA A 1 104 ? -38.271 -3.379 40.097 1.00 87.12 104 ALA A C 1
ATOM 767 O O . ALA A 1 104 ? -39.142 -3.006 40.882 1.00 87.12 104 ALA A O 1
ATOM 768 N N . ALA A 1 105 ? -36.998 -3.542 40.476 1.00 84.75 105 ALA A N 1
ATOM 769 C CA . ALA A 1 105 ? -36.527 -3.345 41.848 1.00 84.75 105 ALA A CA 1
ATOM 770 C C . ALA A 1 105 ? -36.605 -1.882 42.334 1.00 84.75 105 ALA A C 1
ATOM 772 O O . ALA A 1 105 ? -36.855 -1.657 43.517 1.00 84.75 105 ALA A O 1
ATOM 773 N N . VAL A 1 106 ? -36.435 -0.891 41.446 1.00 87.81 106 VAL A N 1
ATOM 774 C CA . VAL A 1 106 ? -36.558 0.546 41.787 1.00 87.81 106 VAL A CA 1
ATOM 775 C C . VAL A 1 106 ? -37.978 1.113 41.626 1.00 87.81 106 VAL A C 1
ATOM 777 O O . VAL A 1 106 ? -38.182 2.311 41.798 1.00 87.81 106 VAL A O 1
ATOM 780 N N . GLY A 1 107 ? -38.972 0.274 41.311 1.00 83.44 107 GLY A N 1
ATOM 781 C CA . GLY A 1 107 ? -40.375 0.691 41.175 1.00 83.44 107 GLY A CA 1
ATOM 782 C C . GLY A 1 107 ? -40.760 1.290 39.814 1.00 83.44 107 GLY A C 1
ATOM 783 O O . GLY A 1 107 ? -41.847 1.848 39.685 1.00 83.44 107 GLY A O 1
ATOM 784 N N . GLY A 1 108 ? -39.906 1.166 38.796 1.00 83.94 108 GLY A N 1
ATOM 785 C CA . GLY A 1 108 ? -40.180 1.578 37.417 1.00 83.94 108 GLY A CA 1
ATOM 786 C C . GLY A 1 108 ? -38.921 2.022 36.671 1.00 83.94 108 GLY A C 1
ATOM 787 O O . GLY A 1 108 ? -38.094 2.742 37.224 1.00 83.94 108 GLY A O 1
ATOM 788 N N . GLY A 1 109 ? -38.797 1.645 35.392 1.00 81.25 109 GLY A N 1
ATOM 789 C CA . GLY A 1 109 ? -37.617 1.962 34.569 1.00 81.25 109 GLY A CA 1
ATOM 790 C C . GLY A 1 109 ? -37.316 3.457 34.462 1.00 81.25 109 GLY A C 1
ATOM 791 O O . GLY A 1 109 ? -36.155 3.842 34.530 1.00 81.25 109 GLY A O 1
ATOM 792 N N . MET A 1 110 ? -38.351 4.302 34.446 1.00 85.62 110 MET A N 1
ATOM 793 C CA . MET A 1 110 ? -38.221 5.765 34.429 1.00 85.62 110 MET A CA 1
ATOM 794 C C . MET A 1 110 ? -37.347 6.298 35.581 1.00 85.62 110 MET A C 1
ATOM 796 O O . MET A 1 110 ? -36.524 7.177 35.362 1.00 85.62 110 MET A O 1
ATOM 800 N N . TYR A 1 111 ? -37.439 5.724 36.790 1.00 84.12 111 TYR A N 1
ATOM 801 C CA . TYR A 1 111 ? -36.610 6.139 37.934 1.00 84.12 111 TYR A CA 1
ATOM 802 C C . TYR A 1 111 ? -35.127 5.772 37.784 1.00 84.12 111 TYR A C 1
ATOM 804 O O . TYR A 1 111 ? -34.277 6.408 38.406 1.00 84.12 111 TYR A O 1
ATOM 812 N N . LEU A 1 112 ? -34.816 4.749 36.982 1.00 86.50 112 LEU A N 1
ATOM 813 C CA . LEU A 1 112 ? -33.449 4.374 36.626 1.00 86.50 112 LEU A CA 1
ATOM 814 C C . LEU A 1 112 ? -32.951 5.200 35.431 1.00 86.50 112 LEU A C 1
ATOM 816 O O . LEU A 1 112 ? -31.805 5.631 35.426 1.00 86.50 112 LEU A O 1
ATOM 820 N N . GLU A 1 113 ? -33.805 5.449 34.438 1.00 89.62 113 GLU A N 1
ATOM 821 C CA . GLU A 1 113 ? -33.475 6.209 33.228 1.00 89.62 113 GLU A CA 1
ATOM 822 C C . GLU A 1 113 ? -33.260 7.705 33.495 1.00 89.62 113 GLU A C 1
ATOM 824 O O . GLU A 1 113 ? -32.358 8.291 32.894 1.00 89.62 113 GLU A O 1
ATOM 829 N N . ASP A 1 114 ? -34.029 8.311 34.405 1.00 89.50 114 ASP A N 1
ATOM 830 C CA . ASP A 1 114 ? -33.919 9.727 34.786 1.00 89.50 114 ASP A CA 1
ATOM 831 C C . ASP A 1 114 ? -32.801 10.019 35.806 1.00 89.50 114 ASP A C 1
ATOM 833 O O . ASP A 1 114 ? -32.596 11.187 36.158 1.00 89.50 114 ASP A O 1
ATOM 837 N N . ASP A 1 115 ? -32.053 9.015 36.290 1.00 87.81 115 ASP A N 1
ATOM 838 C CA . ASP A 1 115 ? -30.978 9.274 37.255 1.00 87.81 115 ASP A CA 1
ATOM 839 C C . ASP A 1 115 ? -29.862 10.147 36.651 1.00 87.81 115 ASP A C 1
ATOM 841 O O . ASP A 1 115 ? -29.407 9.975 35.514 1.00 87.81 115 ASP A O 1
ATOM 845 N N . ARG A 1 116 ? -29.429 11.115 37.462 1.00 91.75 116 ARG A N 1
ATOM 846 C CA . ARG A 1 116 ? -28.440 12.157 37.155 1.00 91.75 116 ARG A CA 1
ATOM 847 C C . ARG A 1 116 ? -27.357 12.268 38.234 1.00 91.75 116 ARG A C 1
ATOM 849 O O . ARG A 1 116 ? -26.587 13.230 38.231 1.00 91.75 116 ARG A O 1
ATOM 856 N N . ARG A 1 117 ? -27.283 11.320 39.180 1.00 90.31 117 ARG A N 1
ATOM 857 C CA . ARG A 1 117 ? -26.209 11.266 40.186 1.00 90.31 117 ARG A CA 1
ATOM 858 C C . ARG A 1 117 ? -24.846 11.236 39.497 1.00 90.31 117 ARG A C 1
ATOM 860 O O . ARG A 1 117 ? -24.605 10.443 38.589 1.00 90.31 117 ARG A O 1
ATOM 867 N N . ALA A 1 118 ? -23.935 12.095 39.956 1.00 84.44 118 ALA A N 1
ATOM 868 C CA . ALA A 1 118 ? -22.613 12.248 39.349 1.00 84.44 118 ALA A CA 1
ATOM 869 C C . ALA A 1 118 ? -21.803 10.937 39.346 1.00 84.44 118 ALA A C 1
ATOM 871 O O . ALA A 1 118 ? -21.043 10.700 38.412 1.00 84.44 118 ALA A O 1
ATOM 872 N N . GLU A 1 119 ? -22.012 10.088 40.355 1.00 88.88 119 GLU A N 1
ATOM 873 C CA . GLU A 1 119 ? -21.422 8.753 40.500 1.00 88.88 119 GLU A CA 1
ATOM 874 C C . GLU A 1 119 ? -21.884 7.817 39.368 1.00 88.88 119 GLU A C 1
ATOM 876 O O . GLU A 1 119 ? -21.055 7.368 38.574 1.00 88.88 119 GLU A O 1
ATOM 881 N N . SER A 1 120 ? -23.202 7.622 39.215 1.00 88.19 120 SER A N 1
ATOM 882 C CA . SER A 1 120 ? -23.819 6.815 38.149 1.00 88.19 120 SER A CA 1
ATOM 883 C C . SER A 1 120 ? -23.378 7.269 36.753 1.00 88.19 120 SER A C 1
ATOM 885 O O . SER A 1 120 ? -22.999 6.458 35.906 1.00 88.19 120 SER A O 1
ATOM 887 N N . LEU A 1 121 ? -23.384 8.587 36.509 1.00 90.75 121 LEU A N 1
ATOM 888 C CA . LEU A 1 121 ? -22.971 9.155 35.225 1.00 90.75 121 LEU A CA 1
ATOM 889 C C . LEU A 1 121 ? -21.463 8.986 34.973 1.00 90.75 121 LEU A C 1
ATOM 891 O O . LEU A 1 121 ? -21.058 8.763 33.835 1.00 90.75 121 LEU A O 1
ATOM 895 N N . ALA A 1 122 ? -20.610 9.082 35.998 1.00 86.50 122 ALA A N 1
ATOM 896 C CA . ALA A 1 122 ? -19.169 8.873 35.847 1.00 86.50 122 ALA A CA 1
ATOM 897 C C . ALA A 1 122 ? -18.831 7.413 35.503 1.00 86.50 122 ALA A C 1
ATOM 899 O O . ALA A 1 122 ? -18.026 7.174 34.599 1.00 86.50 122 ALA A O 1
ATOM 900 N N . GLU A 1 123 ? -19.473 6.444 36.162 1.00 90.06 123 GLU A N 1
ATOM 901 C CA . GLU A 1 123 ? -19.280 5.022 35.864 1.00 90.06 123 GLU A CA 1
ATOM 902 C C . GLU A 1 123 ? -19.755 4.669 34.447 1.00 90.06 123 GLU A C 1
ATOM 904 O O . GLU 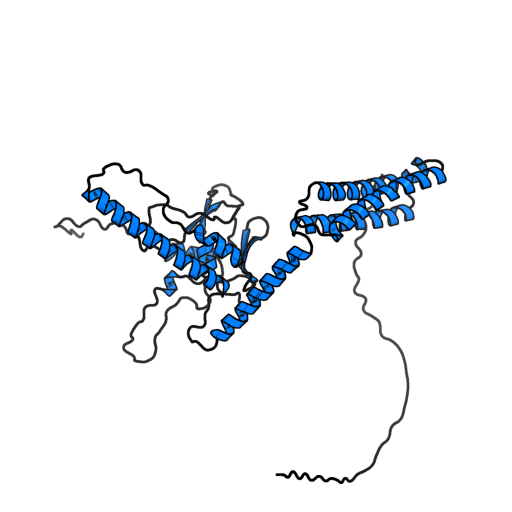A 1 123 ? -19.003 4.069 33.673 1.00 90.06 123 GLU A O 1
ATOM 909 N N . LEU A 1 124 ? -20.956 5.113 34.058 1.00 91.94 124 LEU A N 1
ATOM 910 C CA . LEU A 1 124 ? -21.507 4.837 32.729 1.00 91.94 124 LEU A CA 1
ATOM 911 C C . LEU A 1 124 ? -20.724 5.518 31.598 1.00 91.94 124 LEU A C 1
ATOM 913 O O . LEU A 1 124 ? -20.487 4.875 30.577 1.00 91.94 124 LEU A O 1
ATOM 917 N N . ARG A 1 125 ? -20.227 6.754 31.770 1.00 92.75 125 ARG A N 1
ATOM 918 C CA . ARG A 1 125 ? -19.273 7.364 30.814 1.00 92.75 125 ARG A CA 1
ATOM 919 C C . ARG A 1 125 ? -17.990 6.536 30.694 1.00 92.75 125 ARG A C 1
ATOM 921 O O . ARG A 1 125 ? -17.486 6.320 29.592 1.00 92.75 125 ARG A O 1
ATOM 928 N N . GLY A 1 126 ? -17.491 6.018 31.818 1.00 88.56 126 GLY A N 1
ATOM 929 C CA . GLY A 1 126 ? -16.353 5.100 31.860 1.00 88.56 126 GLY A CA 1
ATOM 930 C C . GLY A 1 126 ? -16.607 3.753 31.170 1.00 88.56 126 GLY A C 1
ATOM 931 O O . GLY A 1 126 ? -15.650 3.095 30.762 1.00 88.56 126 GLY A O 1
ATOM 932 N N . LEU A 1 127 ? -17.868 3.336 31.013 1.00 91.56 127 LEU A N 1
ATOM 933 C CA . LEU A 1 127 ? -18.268 2.173 30.214 1.00 91.56 127 LEU A CA 1
ATOM 934 C C . LEU A 1 127 ? -18.473 2.529 28.734 1.00 91.56 127 LEU A C 1
ATOM 936 O O . LEU A 1 127 ? -17.983 1.785 27.886 1.00 91.56 127 LEU A O 1
ATOM 940 N N . VAL A 1 128 ? -19.092 3.674 28.413 1.00 91.06 128 VAL A N 1
ATOM 941 C CA . VAL A 1 128 ? -19.212 4.204 27.038 1.00 91.06 128 VAL A CA 1
ATOM 942 C C . VAL A 1 128 ? -17.850 4.211 26.346 1.00 91.06 128 VAL A C 1
ATOM 944 O O . VAL A 1 128 ? -17.687 3.525 25.338 1.00 91.06 128 VAL A O 1
ATOM 947 N N . GLY A 1 129 ? -16.842 4.863 26.938 1.00 86.56 129 GLY A N 1
ATOM 948 C CA . GLY A 1 129 ? -15.509 4.954 26.333 1.00 86.56 129 GLY A CA 1
ATOM 949 C C . GLY A 1 129 ? -14.827 3.593 26.121 1.00 86.56 129 GLY A C 1
ATOM 950 O O . GLY A 1 129 ? -14.087 3.416 25.154 1.00 86.56 129 GLY A O 1
ATOM 951 N N . LYS A 1 130 ? -15.114 2.591 26.968 1.00 88.06 130 LYS A N 1
ATOM 952 C CA . LYS A 1 130 ? -14.622 1.212 26.783 1.00 88.06 130 LYS A CA 1
ATOM 953 C C . LYS A 1 130 ? -15.308 0.523 25.602 1.00 88.06 130 LYS A C 1
ATOM 955 O O . LYS A 1 130 ? -14.622 -0.096 24.792 1.00 88.06 130 LYS A O 1
ATOM 960 N N . PHE A 1 131 ? -16.632 0.639 25.475 1.00 89.31 131 PHE A N 1
ATOM 961 C CA . PHE A 1 131 ? -17.369 0.060 24.346 1.00 89.31 131 PHE A CA 1
ATOM 962 C C . PHE A 1 131 ? -17.023 0.747 23.017 1.00 89.31 131 PHE A C 1
ATOM 964 O O . PHE A 1 131 ? -16.824 0.063 22.015 1.00 89.31 131 PHE A O 1
ATOM 971 N N . GLU A 1 132 ? -16.864 2.073 23.005 1.00 89.69 132 GLU A N 1
ATOM 972 C CA . GLU A 1 132 ? -16.404 2.824 21.830 1.00 89.69 132 GLU A CA 1
ATOM 973 C C . GLU A 1 132 ? -14.986 2.437 21.399 1.00 89.69 132 GLU A C 1
ATOM 975 O O . GLU A 1 132 ? -14.760 2.206 20.209 1.00 89.69 132 GLU A O 1
ATOM 980 N N . ALA A 1 133 ? -14.047 2.305 22.344 1.00 85.44 133 ALA A N 1
ATOM 981 C CA . ALA A 1 133 ? -12.691 1.835 22.059 1.00 85.44 133 ALA A CA 1
ATOM 982 C C . ALA A 1 133 ? -12.689 0.394 21.520 1.00 85.44 133 ALA A C 1
ATOM 984 O O . ALA A 1 133 ? -11.982 0.095 20.557 1.00 85.44 133 ALA A O 1
ATOM 985 N N . HIS A 1 134 ? -13.524 -0.489 22.078 1.00 84.12 134 HIS A N 1
ATOM 986 C CA . HIS A 1 134 ? -13.650 -1.874 21.622 1.00 84.12 134 HIS A CA 1
ATOM 987 C C . HIS A 1 134 ? -14.211 -1.957 20.191 1.00 84.12 134 HIS A C 1
ATOM 989 O O . HIS A 1 134 ? -13.603 -2.594 19.330 1.00 84.12 134 HIS A O 1
ATOM 995 N N . GLY A 1 135 ? -15.291 -1.224 19.895 1.00 84.88 135 GLY A N 1
ATOM 996 C CA . GLY A 1 135 ? -15.811 -1.062 18.532 1.00 84.88 135 GLY A CA 1
ATOM 997 C C . GLY A 1 135 ? -14.823 -0.365 17.584 1.00 84.88 135 GLY A C 1
ATOM 998 O O . GLY A 1 135 ? -14.808 -0.645 16.386 1.00 84.88 135 GLY A O 1
ATOM 999 N N . GLY A 1 136 ? -13.956 0.506 18.109 1.00 83.44 136 GLY A N 1
ATOM 1000 C CA . GLY A 1 136 ? -12.826 1.107 17.399 1.00 83.44 136 GLY A CA 1
ATOM 1001 C C . GLY A 1 136 ? -11.824 0.065 16.910 1.00 83.44 136 GLY A C 1
ATOM 1002 O O . GLY A 1 136 ? -11.598 -0.027 15.703 1.00 83.44 136 GLY A O 1
ATOM 1003 N N . MET A 1 137 ? -11.307 -0.769 17.820 1.00 78.81 137 MET A N 1
ATOM 1004 C CA . MET A 1 137 ? -10.393 -1.867 17.479 1.00 78.81 137 MET A CA 1
ATOM 1005 C C . MET A 1 137 ? -11.005 -2.811 16.437 1.00 78.81 137 MET A C 1
ATOM 1007 O O . MET A 1 137 ? -10.338 -3.175 15.475 1.00 78.81 137 MET A O 1
ATOM 1011 N N . PHE A 1 138 ? -12.293 -3.153 16.548 1.00 76.12 138 PHE A N 1
ATOM 1012 C CA . PHE A 1 138 ? -12.944 -4.012 15.554 1.00 76.12 138 PHE A CA 1
ATOM 1013 C C . PHE A 1 138 ? -13.089 -3.359 14.171 1.00 76.12 138 PHE A C 1
ATOM 1015 O O . PHE A 1 138 ? -12.909 -4.037 13.159 1.00 76.12 138 PHE A O 1
ATOM 1022 N N . ARG A 1 139 ? -13.335 -2.042 14.088 1.00 79.38 139 ARG A N 1
ATOM 1023 C CA . ARG A 1 139 ? -13.303 -1.304 12.807 1.00 79.38 139 ARG A CA 1
ATOM 1024 C C . ARG A 1 139 ? -11.906 -1.280 12.183 1.00 79.38 139 ARG A C 1
ATOM 1026 O O . ARG A 1 139 ? -11.791 -1.289 10.957 1.00 79.38 139 ARG A O 1
ATOM 1033 N N . GLU A 1 140 ? -10.859 -1.256 13.001 1.00 71.12 140 GLU A N 1
ATOM 1034 C CA . GLU A 1 140 ? -9.469 -1.347 12.549 1.00 71.12 140 GLU A CA 1
ATOM 1035 C C . GLU A 1 140 ? -9.116 -2.767 12.086 1.00 71.12 140 GLU A C 1
ATOM 1037 O O . GLU A 1 140 ? -8.597 -2.936 10.984 1.00 71.12 140 GLU A O 1
ATOM 1042 N N . TRP A 1 141 ? -9.500 -3.803 12.839 1.00 72.69 141 TRP A N 1
ATOM 1043 C CA . TRP A 1 141 ? -9.342 -5.207 12.437 1.00 72.69 141 TRP A CA 1
ATOM 1044 C C . TRP A 1 141 ? -10.049 -5.490 11.107 1.00 72.69 141 TRP A C 1
ATOM 1046 O O . TRP A 1 141 ? -9.457 -6.105 10.220 1.00 72.69 141 TRP A O 1
ATOM 1056 N N . MET A 1 142 ? -11.268 -4.972 10.926 1.00 67.88 142 MET A N 1
ATOM 1057 C CA . MET A 1 142 ? -12.021 -5.085 9.673 1.00 67.88 142 MET A CA 1
ATOM 1058 C C . MET A 1 142 ? -11.360 -4.383 8.479 1.00 67.88 142 MET A C 1
ATOM 1060 O O . MET A 1 142 ? -11.569 -4.809 7.346 1.00 67.88 142 MET A O 1
ATOM 1064 N N . ARG A 1 143 ? -10.544 -3.343 8.702 1.00 67.19 143 ARG A N 1
ATOM 1065 C CA . ARG A 1 143 ? -9.709 -2.730 7.653 1.00 67.19 143 ARG A CA 1
ATOM 1066 C C . ARG A 1 143 ? -8.381 -3.465 7.441 1.00 67.19 143 ARG A C 1
ATOM 1068 O O . ARG A 1 143 ? -7.897 -3.528 6.317 1.00 67.19 143 ARG A O 1
ATOM 1075 N N . GLY A 1 144 ? -7.784 -4.004 8.504 1.00 59.78 144 GLY A N 1
ATOM 1076 C CA . GLY A 1 144 ? -6.455 -4.624 8.480 1.00 59.78 144 GLY A CA 1
ATOM 1077 C C . GLY A 1 144 ? -6.419 -6.094 8.043 1.00 59.78 144 GLY A C 1
ATOM 1078 O O . GLY A 1 144 ? -5.350 -6.566 7.636 1.00 59.78 144 GLY A O 1
ATOM 1079 N N . GLY A 1 145 ? -7.554 -6.800 8.116 1.00 57.84 145 GLY A N 1
ATOM 1080 C CA . GLY A 1 145 ? -7.671 -8.251 7.907 1.00 57.84 145 GLY A CA 1
ATOM 1081 C C . GLY A 1 145 ? -7.564 -9.082 9.196 1.00 57.84 145 GLY A C 1
ATOM 1082 O O . GLY A 1 145 ? -7.144 -10.234 9.148 1.00 57.84 145 GLY A O 1
ATOM 1083 N N . GLY A 1 146 ? -7.893 -8.499 10.351 1.00 58.69 146 GLY A N 1
ATOM 1084 C CA . GLY A 1 146 ? -7.699 -9.112 11.669 1.00 58.69 146 GLY A CA 1
ATOM 1085 C C . GLY A 1 146 ? -6.250 -9.038 12.183 1.00 58.69 146 GLY A C 1
ATOM 1086 O O . GLY A 1 146 ? -5.345 -8.606 11.460 1.00 58.69 146 GLY A O 1
ATOM 1087 N N . PRO A 1 147 ? -6.003 -9.456 13.440 1.00 53.53 147 PRO A N 1
ATOM 1088 C CA . PRO A 1 147 ? -4.689 -9.335 14.083 1.00 53.53 147 PRO A CA 1
ATOM 1089 C C . PRO A 1 147 ? -3.592 -10.164 13.390 1.00 53.53 147 PRO A C 1
ATOM 1091 O O . PRO A 1 147 ? -2.421 -9.785 13.391 1.00 53.53 147 PRO A O 1
ATOM 1094 N N . THR A 1 148 ? -3.951 -11.272 12.740 1.00 55.31 148 THR A N 1
ATOM 1095 C CA . THR A 1 148 ? -3.007 -12.175 12.059 1.00 55.31 148 THR A CA 1
ATOM 1096 C C . THR A 1 148 ? -2.575 -11.686 10.672 1.00 55.31 148 THR A C 1
ATOM 1098 O O . THR A 1 148 ? -1.456 -11.981 10.248 1.00 55.31 148 THR A O 1
ATOM 1101 N N . ALA A 1 149 ? -3.388 -10.883 9.974 1.00 57.75 149 ALA A N 1
ATOM 1102 C CA . ALA A 1 149 ? -3.005 -10.308 8.680 1.00 57.75 149 ALA A CA 1
ATOM 1103 C C . ALA A 1 149 ? -1.896 -9.246 8.802 1.00 57.75 149 ALA A C 1
ATOM 1105 O O . ALA A 1 149 ? -1.100 -9.081 7.874 1.00 57.75 149 ALA A O 1
ATOM 1106 N N . GLY A 1 150 ? -1.798 -8.565 9.952 1.00 62.22 150 GLY A N 1
ATOM 1107 C CA . GLY A 1 150 ? -0.632 -7.748 10.308 1.00 62.22 150 GLY A CA 1
ATOM 1108 C C . GLY A 1 150 ? 0.636 -8.600 10.380 1.00 62.22 150 GLY A C 1
ATOM 1109 O O . GLY A 1 150 ? 1.564 -8.394 9.596 1.00 62.22 150 GLY A O 1
ATOM 1110 N N . LEU A 1 151 ? 0.614 -9.642 11.220 1.00 67.25 151 LEU A N 1
ATOM 1111 C CA . LEU A 1 151 ? 1.733 -10.572 11.415 1.00 67.25 151 LEU A CA 1
ATOM 1112 C C . LEU A 1 151 ? 2.209 -11.230 10.109 1.00 67.25 151 LEU A C 1
ATOM 1114 O O . LEU A 1 151 ? 3.412 -11.368 9.899 1.00 67.25 151 LEU A O 1
ATOM 1118 N N . GLY A 1 152 ? 1.300 -11.585 9.194 1.00 72.25 152 GLY A N 1
ATOM 1119 C CA . GLY A 1 152 ? 1.668 -12.115 7.874 1.00 72.25 152 GLY A CA 1
ATOM 1120 C C . GLY A 1 152 ? 2.482 -11.125 7.026 1.00 72.25 152 GLY A C 1
ATOM 1121 O O . GLY A 1 152 ? 3.473 -11.509 6.398 1.00 72.25 152 GLY A O 1
ATOM 1122 N N . ARG A 1 153 ? 2.118 -9.835 7.045 1.00 72.56 153 ARG A N 1
ATOM 1123 C CA . ARG A 1 153 ? 2.858 -8.760 6.354 1.00 72.56 153 ARG A CA 1
ATOM 1124 C C . ARG A 1 153 ? 4.177 -8.425 7.057 1.00 72.56 153 ARG A C 1
ATOM 1126 O O . ARG A 1 153 ? 5.182 -8.184 6.390 1.00 72.56 153 ARG A O 1
ATOM 1133 N N . GLU A 1 154 ? 4.208 -8.452 8.384 1.00 77.00 154 GLU A N 1
ATOM 1134 C CA . GLU A 1 154 ? 5.423 -8.219 9.176 1.00 77.00 154 GLU A CA 1
ATOM 1135 C C . GLU A 1 154 ? 6.450 -9.343 9.010 1.00 77.00 154 GLU A C 1
ATOM 1137 O O . GLU A 1 154 ? 7.629 -9.062 8.784 1.00 77.00 154 GLU A O 1
ATOM 1142 N N . LEU A 1 155 ? 6.005 -10.605 9.020 1.00 82.69 155 LEU A N 1
ATOM 1143 C CA . LEU A 1 155 ? 6.828 -11.772 8.702 1.00 82.69 155 LEU A CA 1
ATOM 1144 C C . LEU A 1 155 ? 7.399 -11.662 7.284 1.00 82.69 155 LEU A C 1
ATOM 1146 O O . LEU A 1 155 ? 8.606 -11.826 7.100 1.00 82.69 155 LEU A O 1
ATOM 1150 N N . ARG A 1 156 ? 6.565 -11.297 6.299 1.00 83.50 156 ARG A N 1
ATOM 1151 C CA . ARG A 1 156 ? 6.995 -11.045 4.915 1.00 83.50 156 ARG A CA 1
ATOM 1152 C C . ARG A 1 156 ? 8.104 -9.994 4.848 1.00 83.50 156 ARG A C 1
ATOM 1154 O O . ARG A 1 156 ? 9.162 -10.276 4.294 1.00 83.50 156 ARG A O 1
ATOM 1161 N N . ARG A 1 157 ? 7.921 -8.824 5.474 1.00 84.00 157 ARG A N 1
ATOM 1162 C CA . ARG A 1 157 ? 8.964 -7.782 5.563 1.00 84.00 157 ARG A CA 1
ATOM 1163 C C . ARG A 1 157 ? 10.209 -8.258 6.310 1.00 84.00 157 ARG A C 1
ATOM 1165 O O . ARG A 1 157 ? 11.328 -7.941 5.916 1.00 84.00 157 ARG A O 1
ATOM 1172 N N . GLY A 1 158 ? 10.048 -9.055 7.365 1.00 81.12 158 GLY A N 1
ATOM 1173 C CA . GLY A 1 158 ? 11.148 -9.727 8.060 1.00 81.12 158 GLY A CA 1
ATOM 1174 C C . GLY A 1 158 ? 11.988 -10.594 7.118 1.00 81.12 158 GLY A C 1
ATOM 1175 O O . GLY A 1 158 ? 13.212 -10.452 7.085 1.00 81.12 158 GLY A O 1
ATOM 1176 N N . MET A 1 159 ? 11.331 -11.422 6.302 1.00 84.44 159 MET A N 1
ATOM 1177 C CA . MET A 1 159 ? 11.960 -12.285 5.298 1.00 84.44 159 MET A CA 1
ATOM 1178 C C . MET A 1 159 ? 12.594 -11.486 4.151 1.00 84.44 159 MET A C 1
ATOM 1180 O O . MET A 1 159 ? 13.746 -11.743 3.809 1.00 84.44 159 MET A O 1
ATOM 1184 N N . CYS A 1 160 ? 11.912 -10.476 3.600 1.00 85.12 160 CYS A N 1
ATOM 1185 C CA . CYS A 1 160 ? 12.454 -9.599 2.555 1.00 85.12 160 CYS A CA 1
ATOM 1186 C C . CYS A 1 160 ? 13.705 -8.841 3.036 1.00 85.12 160 CYS A C 1
ATOM 1188 O O . CYS A 1 160 ? 14.726 -8.835 2.346 1.00 85.12 160 CYS A O 1
ATOM 1190 N N . ARG A 1 161 ? 13.692 -8.291 4.259 1.00 86.31 161 ARG A N 1
ATOM 1191 C CA . ARG A 1 161 ? 14.877 -7.672 4.883 1.00 86.31 161 ARG A CA 1
ATOM 1192 C C . ARG A 1 161 ? 15.995 -8.675 5.182 1.00 86.31 161 ARG A C 1
ATOM 1194 O O . ARG A 1 161 ? 17.167 -8.319 5.074 1.00 86.31 161 ARG A O 1
ATOM 1201 N N . ALA A 1 162 ? 15.672 -9.915 5.555 1.00 83.25 162 ALA A N 1
ATOM 1202 C CA . ALA A 1 162 ? 16.673 -10.968 5.739 1.00 83.25 162 ALA A CA 1
ATOM 1203 C C . ALA A 1 162 ? 17.342 -11.348 4.408 1.00 83.25 162 ALA A C 1
ATOM 1205 O O . ALA A 1 162 ? 18.569 -11.363 4.329 1.00 83.25 162 ALA A O 1
ATOM 1206 N N . ALA A 1 163 ? 16.552 -11.542 3.348 1.00 84.50 163 ALA A N 1
ATOM 1207 C CA . ALA A 1 163 ? 17.048 -11.772 1.994 1.00 84.50 163 ALA A CA 1
ATOM 1208 C C . ALA A 1 163 ? 17.904 -10.597 1.490 1.00 84.50 163 ALA A C 1
ATOM 1210 O O . ALA A 1 163 ? 18.968 -10.826 0.918 1.00 84.50 163 ALA A O 1
ATOM 1211 N N . ARG A 1 164 ? 17.506 -9.343 1.772 1.00 84.44 164 ARG A N 1
ATOM 1212 C CA . ARG A 1 164 ? 18.319 -8.155 1.465 1.00 84.44 164 ARG A CA 1
ATOM 1213 C C . ARG A 1 164 ? 19.693 -8.219 2.142 1.00 84.44 164 ARG A C 1
ATOM 1215 O O . ARG A 1 164 ? 20.683 -7.971 1.466 1.00 84.44 164 ARG A O 1
ATOM 1222 N N . ARG A 1 165 ? 19.777 -8.566 3.434 1.00 83.75 165 ARG A N 1
ATOM 1223 C CA . ARG A 1 165 ? 21.070 -8.670 4.144 1.00 83.75 165 ARG A CA 1
ATOM 1224 C C . ARG A 1 165 ? 21.985 -9.736 3.537 1.00 83.75 165 ARG A C 1
ATOM 1226 O O . ARG A 1 165 ? 23.162 -9.466 3.337 1.00 83.75 165 ARG A O 1
ATOM 1233 N N . VAL A 1 166 ? 21.444 -10.907 3.186 1.00 82.88 166 VAL A N 1
ATOM 1234 C CA . VAL A 1 166 ? 22.210 -11.969 2.501 1.00 82.88 166 VAL A CA 1
ATOM 1235 C C . VAL A 1 166 ? 22.686 -11.506 1.116 1.00 82.88 166 VAL A C 1
ATOM 1237 O O . VAL A 1 166 ? 23.840 -11.723 0.757 1.00 82.88 166 VAL A O 1
ATOM 1240 N N . TRP A 1 167 ? 21.831 -10.815 0.358 1.00 83.25 167 TRP A N 1
ATOM 1241 C CA . TRP A 1 167 ? 22.175 -10.253 -0.953 1.00 83.25 167 TRP A CA 1
ATOM 1242 C C . TRP A 1 167 ? 23.258 -9.165 -0.878 1.00 83.25 167 TRP A C 1
ATOM 1244 O O . TRP A 1 167 ? 24.144 -9.139 -1.726 1.00 83.25 167 TRP A O 1
ATOM 1254 N N . GLN A 1 168 ? 23.220 -8.296 0.140 1.00 77.50 168 GLN A N 1
ATOM 1255 C CA . GLN A 1 168 ? 24.246 -7.269 0.354 1.00 77.50 168 GLN A CA 1
ATOM 1256 C C . GLN A 1 168 ? 25.591 -7.885 0.760 1.00 77.50 168 GLN A C 1
ATOM 1258 O O . GLN A 1 168 ? 26.583 -7.624 0.085 1.00 77.50 168 GLN A O 1
ATOM 1263 N N . GLY A 1 169 ? 25.616 -8.799 1.738 1.00 75.75 169 GLY A N 1
ATOM 1264 C CA . GLY A 1 169 ? 26.842 -9.514 2.122 1.00 75.75 169 GLY A CA 1
ATOM 1265 C C . GLY A 1 169 ? 27.466 -10.326 0.976 1.00 75.75 169 GLY A C 1
ATOM 1266 O O . GLY A 1 169 ? 28.679 -10.484 0.911 1.00 75.75 169 GLY A O 1
ATOM 1267 N N . SER A 1 170 ? 26.656 -10.775 0.009 1.00 75.06 170 SER A N 1
ATOM 1268 C CA . SER A 1 170 ? 27.134 -11.421 -1.222 1.00 75.06 170 SER A CA 1
ATOM 1269 C C . SER A 1 170 ? 27.725 -10.454 -2.267 1.00 75.06 170 SER A C 1
ATOM 1271 O O . SER A 1 170 ? 28.248 -10.927 -3.277 1.00 75.06 170 SER A O 1
ATOM 1273 N N . ARG A 1 171 ? 27.626 -9.130 -2.076 1.00 71.38 171 ARG A N 1
ATOM 1274 C CA . ARG A 1 171 ? 28.169 -8.089 -2.977 1.00 71.38 171 ARG A CA 1
ATOM 1275 C C . ARG A 1 171 ? 29.187 -7.153 -2.318 1.00 71.38 171 ARG A C 1
ATOM 1277 O O . ARG A 1 171 ? 29.849 -6.418 -3.036 1.00 71.38 171 ARG A O 1
ATOM 1284 N N . GLU A 1 172 ? 29.365 -7.205 -0.999 1.00 58.19 172 GLU A N 1
ATOM 1285 C CA . GLU A 1 172 ? 30.329 -6.377 -0.244 1.00 58.19 172 GLU A CA 1
ATOM 1286 C C . GLU A 1 172 ? 31.811 -6.621 -0.613 1.00 58.19 172 GLU A C 1
ATOM 1288 O O . GLU A 1 172 ? 32.673 -5.845 -0.216 1.00 58.19 172 GLU A O 1
ATOM 1293 N N . GLY A 1 173 ? 32.109 -7.659 -1.407 1.00 52.38 173 GLY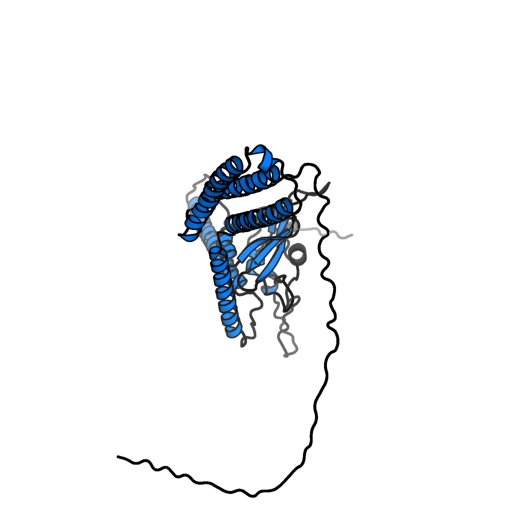 A N 1
ATOM 1294 C CA . GLY A 1 173 ? 33.425 -7.925 -2.009 1.00 52.38 173 GLY A CA 1
ATOM 1295 C C . GLY A 1 173 ? 33.507 -7.696 -3.526 1.00 52.38 173 GLY A C 1
ATOM 1296 O O . GLY A 1 173 ? 34.411 -8.233 -4.159 1.00 52.38 173 GLY A O 1
ATOM 1297 N N . SER A 1 174 ? 32.557 -6.974 -4.129 1.00 53.31 174 SER A N 1
ATOM 1298 C CA . SER A 1 174 ? 32.556 -6.630 -5.558 1.00 53.31 174 SER A CA 1
ATOM 1299 C C . SER A 1 174 ? 32.606 -5.116 -5.741 1.00 53.31 174 SER A C 1
ATOM 1301 O O . SER A 1 174 ? 31.843 -4.392 -5.104 1.00 53.31 174 SER A O 1
ATOM 1303 N N . GLU A 1 175 ? 33.467 -4.641 -6.643 1.00 49.62 175 GLU A N 1
ATOM 1304 C CA . GLU A 1 175 ? 33.543 -3.222 -7.027 1.00 49.62 175 GLU A CA 1
ATOM 1305 C C . GLU A 1 175 ? 32.236 -2.748 -7.691 1.00 49.62 175 GLU A C 1
ATOM 1307 O O . GLU A 1 175 ? 31.831 -1.597 -7.530 1.00 49.62 175 GLU A O 1
ATOM 1312 N N . GLU A 1 176 ? 31.477 -3.670 -8.298 1.00 48.69 176 GLU A N 1
ATOM 1313 C CA . GLU A 1 176 ? 30.052 -3.493 -8.592 1.00 48.69 176 GLU A CA 1
ATOM 1314 C C . GLU A 1 176 ? 29.191 -3.620 -7.317 1.00 48.69 176 GLU A C 1
ATOM 1316 O O . GLU A 1 176 ? 28.274 -4.451 -7.219 1.00 48.69 176 GLU A O 1
ATOM 1321 N N . GLY A 1 177 ? 29.462 -2.783 -6.315 1.00 44.22 177 GLY A N 1
ATOM 1322 C CA . GLY A 1 177 ? 28.629 -2.651 -5.124 1.00 44.22 177 GLY A CA 1
ATOM 1323 C C . GLY A 1 177 ? 27.210 -2.257 -5.536 1.00 44.22 177 GLY A C 1
ATOM 1324 O O . GLY A 1 177 ? 26.970 -1.134 -5.971 1.00 44.22 177 GLY A O 1
ATOM 1325 N N . GLY A 1 178 ? 26.266 -3.201 -5.462 1.00 56.19 178 GLY A N 1
ATOM 1326 C CA . GLY A 1 178 ? 24.951 -3.063 -6.092 1.00 56.19 178 GLY A CA 1
ATOM 1327 C C . GLY A 1 178 ? 24.104 -1.969 -5.445 1.00 56.19 178 GLY A C 1
ATOM 1328 O O . GLY A 1 178 ? 23.411 -2.238 -4.468 1.00 56.19 178 GLY A O 1
ATOM 1329 N N . GLN A 1 179 ? 24.140 -0.758 -6.009 1.00 74.38 179 GLN A N 1
ATOM 1330 C CA . GLN A 1 179 ? 23.427 0.422 -5.500 1.00 74.38 179 GLN A CA 1
ATOM 1331 C C . GLN A 1 179 ? 21.904 0.194 -5.442 1.00 74.38 179 GLN A C 1
ATOM 1333 O O . GLN A 1 179 ? 21.228 0.636 -4.512 1.00 74.38 179 GLN A O 1
ATOM 1338 N N . ARG A 1 180 ? 21.355 -0.535 -6.420 1.00 86.44 180 ARG A N 1
ATOM 1339 C CA . ARG A 1 180 ? 19.924 -0.849 -6.522 1.00 86.44 180 ARG A CA 1
ATOM 1340 C C . ARG A 1 180 ? 19.480 -1.842 -5.436 1.00 86.44 180 ARG A C 1
ATOM 1342 O O . ARG A 1 180 ? 20.165 -2.814 -5.122 1.00 86.44 180 ARG A O 1
ATOM 1349 N N . CYS A 1 181 ? 18.294 -1.621 -4.875 1.00 91.12 181 CYS A N 1
ATOM 1350 C CA . CYS A 1 181 ? 17.701 -2.491 -3.859 1.00 91.12 181 CYS A CA 1
ATOM 1351 C C . CYS A 1 181 ? 17.436 -3.913 -4.402 1.00 91.12 181 CYS A C 1
ATOM 1353 O O . CYS A 1 181 ? 17.128 -4.083 -5.579 1.00 91.12 181 CYS A O 1
ATOM 1355 N N . LEU A 1 182 ? 17.443 -4.944 -3.543 1.00 90.50 182 LEU A N 1
ATOM 1356 C CA . LEU A 1 182 ? 17.036 -6.305 -3.940 1.00 90.50 182 LEU A CA 1
ATOM 1357 C C . LEU A 1 182 ? 15.609 -6.335 -4.529 1.00 90.50 182 LEU A C 1
ATOM 1359 O O . LEU A 1 182 ? 15.346 -7.069 -5.478 1.00 90.50 182 LEU A O 1
ATOM 1363 N N . GLY A 1 183 ? 14.706 -5.495 -4.016 1.00 90.81 183 GLY A N 1
ATOM 1364 C CA . GLY A 1 183 ? 13.380 -5.305 -4.603 1.00 90.81 183 GLY A CA 1
ATOM 1365 C C . GLY A 1 183 ? 13.431 -4.720 -6.021 1.00 90.81 183 GLY A C 1
ATOM 1366 O O . GLY A 1 183 ? 12.737 -5.202 -6.915 1.00 90.81 183 GLY A O 1
ATOM 1367 N N . ALA A 1 184 ? 14.298 -3.728 -6.247 1.00 91.81 184 ALA A N 1
ATOM 1368 C CA . ALA A 1 184 ? 14.520 -3.147 -7.569 1.00 91.81 184 ALA A CA 1
ATOM 1369 C C . ALA A 1 184 ? 15.065 -4.191 -8.554 1.00 91.81 184 ALA A C 1
ATOM 1371 O O . ALA A 1 184 ? 14.551 -4.311 -9.659 1.00 91.81 184 ALA A O 1
ATOM 1372 N N . GLU A 1 185 ? 16.015 -5.023 -8.123 1.00 90.62 185 GLU A N 1
ATOM 1373 C CA . GLU A 1 185 ? 16.559 -6.135 -8.911 1.00 90.62 185 GLU A CA 1
ATOM 1374 C C . GLU A 1 185 ? 15.498 -7.162 -9.343 1.00 90.62 185 GLU A C 1
ATOM 1376 O O . GLU A 1 185 ? 15.517 -7.623 -10.487 1.00 90.62 185 GLU A O 1
ATOM 1381 N N . VAL A 1 186 ? 14.541 -7.503 -8.471 1.00 91.38 186 VAL A N 1
ATOM 1382 C CA . VAL A 1 186 ? 13.428 -8.410 -8.814 1.00 91.38 186 VAL A CA 1
ATOM 1383 C C . VAL A 1 186 ? 12.566 -7.815 -9.935 1.00 91.38 186 VAL A C 1
ATOM 1385 O O . VAL A 1 186 ? 12.366 -8.469 -10.964 1.00 91.38 186 VAL A O 1
ATOM 1388 N N . VAL A 1 187 ? 12.131 -6.556 -9.799 1.00 91.00 187 VAL A N 1
ATOM 1389 C CA . VAL A 1 187 ? 11.329 -5.878 -10.836 1.00 91.00 187 VAL A CA 1
ATOM 1390 C C . VAL A 1 187 ? 12.160 -5.598 -12.096 1.00 91.00 187 VAL A C 1
ATOM 1392 O O . VAL A 1 187 ? 11.670 -5.770 -13.206 1.00 91.00 187 VAL A O 1
ATOM 1395 N N . GLY A 1 188 ? 13.445 -5.268 -11.977 1.00 88.81 188 GLY A N 1
ATOM 1396 C CA . GLY A 1 188 ? 14.357 -5.061 -13.108 1.00 88.81 188 GLY A CA 1
ATOM 1397 C C . GLY A 1 188 ? 14.611 -6.329 -13.931 1.00 88.81 188 GLY A C 1
ATOM 1398 O O . GLY A 1 188 ? 14.857 -6.254 -15.138 1.00 88.81 188 GLY A O 1
ATOM 1399 N N . ARG A 1 189 ? 14.500 -7.519 -13.327 1.00 90.06 189 ARG A N 1
ATOM 1400 C CA . ARG A 1 189 ? 14.464 -8.799 -14.060 1.00 90.06 189 ARG A CA 1
ATOM 1401 C C . ARG A 1 189 ? 13.115 -9.011 -14.753 1.00 90.06 189 ARG A C 1
ATOM 1403 O O . ARG A 1 189 ? 13.098 -9.543 -15.857 1.00 90.06 189 ARG A O 1
ATOM 1410 N N . ALA A 1 190 ? 12.010 -8.564 -14.159 1.00 87.56 190 ALA A N 1
ATOM 1411 C CA . ALA A 1 190 ? 10.682 -8.600 -14.778 1.00 87.56 190 ALA A CA 1
ATOM 1412 C C . ALA A 1 190 ? 10.565 -7.671 -15.994 1.00 87.56 190 ALA A C 1
ATOM 1414 O O . ALA A 1 190 ? 10.169 -8.115 -17.067 1.00 87.56 190 ALA A O 1
ATOM 1415 N N . VAL A 1 191 ? 11.018 -6.418 -15.871 1.00 85.06 191 VAL A N 1
ATOM 1416 C CA . VAL A 1 191 ? 11.087 -5.459 -16.986 1.00 85.06 191 VAL A CA 1
ATOM 1417 C C . VAL A 1 191 ? 11.953 -5.998 -18.129 1.00 85.06 191 VAL A C 1
ATOM 1419 O O . VAL A 1 191 ? 11.597 -5.810 -19.291 1.00 85.06 191 VAL A O 1
ATOM 1422 N N . ARG A 1 192 ? 13.063 -6.692 -17.834 1.00 86.06 192 ARG A N 1
ATOM 1423 C CA . ARG A 1 192 ? 13.889 -7.357 -18.859 1.00 86.06 192 ARG A CA 1
ATOM 1424 C C . ARG A 1 192 ? 13.136 -8.496 -19.558 1.00 86.06 192 ARG A C 1
ATOM 1426 O O . ARG A 1 192 ? 13.014 -8.438 -20.778 1.00 86.06 192 ARG A O 1
ATOM 1433 N N . ARG A 1 193 ? 12.565 -9.444 -18.799 1.00 86.12 193 ARG A N 1
ATOM 1434 C CA . ARG A 1 193 ? 11.727 -10.547 -19.321 1.00 86.12 193 ARG A CA 1
ATOM 1435 C C . ARG A 1 193 ? 10.597 -10.039 -20.226 1.00 86.12 193 ARG A C 1
ATOM 1437 O O . ARG A 1 193 ? 10.385 -10.569 -21.311 1.00 86.12 193 ARG A O 1
ATOM 1444 N N . GLU A 1 194 ? 9.900 -8.984 -19.809 1.00 83.31 194 GLU A N 1
ATOM 1445 C CA . GLU A 1 194 ? 8.775 -8.430 -20.567 1.00 83.31 194 GLU A CA 1
ATOM 1446 C C . GLU A 1 194 ? 9.230 -7.699 -21.840 1.00 83.31 194 GLU A C 1
ATOM 1448 O O . GLU A 1 194 ? 8.660 -7.899 -22.911 1.00 83.31 194 GLU A O 1
ATOM 1453 N N . ARG A 1 195 ? 10.311 -6.904 -21.772 1.00 79.62 195 ARG A N 1
ATOM 1454 C CA . ARG A 1 195 ? 10.913 -6.270 -22.963 1.00 79.62 195 ARG A CA 1
ATOM 1455 C C . ARG A 1 195 ? 11.385 -7.303 -23.991 1.00 79.62 195 ARG A C 1
ATOM 1457 O O . ARG A 1 195 ? 11.298 -7.043 -25.189 1.00 79.62 195 ARG A O 1
ATOM 1464 N N . GLU A 1 196 ? 11.896 -8.443 -23.534 1.00 82.69 196 GLU A N 1
ATOM 1465 C CA . GLU A 1 196 ? 12.317 -9.561 -24.379 1.00 82.69 196 GLU A CA 1
ATOM 1466 C C . GLU A 1 196 ? 11.115 -10.247 -25.042 1.00 82.69 196 GLU A C 1
ATOM 1468 O O . GLU A 1 196 ? 11.070 -10.314 -26.271 1.00 82.69 196 GLU A O 1
ATOM 1473 N N . ARG A 1 197 ? 10.081 -10.611 -24.268 1.00 81.62 197 ARG A N 1
ATOM 1474 C CA . ARG A 1 197 ? 8.814 -11.150 -24.795 1.00 81.62 197 ARG A CA 1
ATOM 1475 C C . ARG A 1 197 ? 8.209 -10.251 -25.877 1.00 81.62 197 ARG A C 1
ATOM 1477 O O . ARG A 1 197 ? 7.921 -10.722 -26.975 1.00 81.62 197 ARG A O 1
ATOM 1484 N N . VAL A 1 198 ? 8.088 -8.949 -25.610 1.00 78.19 198 VAL A N 1
ATOM 1485 C CA . VAL A 1 198 ? 7.521 -7.981 -26.566 1.00 78.19 198 VAL A CA 1
ATOM 1486 C C . VAL A 1 198 ? 8.400 -7.821 -27.817 1.00 78.19 198 VAL A C 1
ATOM 1488 O O . VAL A 1 198 ? 7.872 -7.616 -28.912 1.00 78.19 198 VAL A O 1
ATOM 1491 N N . ARG A 1 199 ? 9.733 -7.947 -27.708 1.00 80.62 199 ARG A N 1
ATOM 1492 C CA . ARG A 1 199 ? 10.633 -7.988 -28.878 1.00 80.62 199 ARG A CA 1
ATOM 1493 C C . ARG A 1 199 ? 10.419 -9.248 -29.712 1.00 80.62 199 ARG A C 1
ATOM 1495 O O . ARG A 1 199 ? 10.320 -9.139 -30.934 1.00 80.62 199 ARG A O 1
ATOM 1502 N N . GLU A 1 200 ? 10.307 -10.418 -29.087 1.00 80.56 200 GLU A N 1
ATOM 1503 C CA . GLU A 1 200 ? 10.020 -11.660 -29.808 1.00 80.56 200 GLU A CA 1
ATOM 1504 C C . GLU A 1 200 ? 8.649 -11.633 -30.493 1.00 80.56 200 GLU A C 1
ATOM 1506 O O . GLU A 1 200 ? 8.533 -12.035 -31.647 1.00 80.56 200 GLU A O 1
ATOM 1511 N N . GLU A 1 201 ? 7.606 -11.166 -29.804 1.00 79.69 201 GLU A N 1
ATOM 1512 C CA . GLU A 1 201 ? 6.244 -11.073 -30.341 1.00 79.69 201 GLU A CA 1
ATOM 1513 C C . GLU A 1 201 ? 6.188 -10.136 -31.548 1.00 79.69 201 GLU A C 1
ATOM 1515 O O . GLU A 1 201 ? 5.637 -10.508 -32.584 1.00 79.69 201 GLU A O 1
ATOM 1520 N N . ARG A 1 202 ? 6.858 -8.978 -31.476 1.00 74.25 202 ARG A N 1
ATOM 1521 C CA . ARG A 1 202 ? 7.065 -8.099 -32.637 1.00 74.25 202 ARG A CA 1
ATOM 1522 C C . ARG A 1 202 ? 7.846 -8.792 -33.755 1.00 74.25 202 ARG A C 1
ATOM 1524 O O . ARG A 1 202 ? 7.477 -8.648 -34.914 1.00 74.25 202 ARG A O 1
ATOM 1531 N N . GLY A 1 203 ? 8.889 -9.561 -33.435 1.00 79.62 203 GLY A N 1
ATOM 1532 C CA . GLY A 1 203 ? 9.669 -10.321 -34.418 1.00 79.62 203 GLY A CA 1
ATOM 1533 C C . GLY A 1 203 ? 8.862 -11.425 -35.115 1.00 79.62 203 GLY A C 1
ATOM 1534 O O . GLY A 1 203 ? 8.993 -11.616 -36.324 1.00 79.62 203 GLY A O 1
ATOM 1535 N N . ARG A 1 204 ? 7.981 -12.113 -34.378 1.00 80.19 204 ARG A N 1
ATOM 1536 C CA . ARG A 1 204 ? 7.012 -13.084 -34.910 1.00 80.19 204 ARG A CA 1
ATOM 1537 C C . ARG A 1 204 ? 5.972 -12.391 -35.796 1.00 80.19 204 ARG A C 1
ATOM 1539 O O . ARG A 1 204 ? 5.762 -12.824 -36.925 1.00 80.19 204 ARG A O 1
ATOM 1546 N N . ALA A 1 205 ? 5.389 -11.285 -35.331 1.00 76.94 205 ALA A N 1
ATOM 1547 C CA . ALA A 1 205 ? 4.410 -10.501 -36.084 1.00 76.94 205 ALA A CA 1
ATOM 1548 C C . ALA A 1 205 ? 4.999 -9.876 -37.364 1.00 76.94 205 ALA A C 1
ATOM 1550 O O . ALA A 1 205 ? 4.327 -9.847 -38.390 1.00 76.94 205 ALA A O 1
ATOM 1551 N N . ALA A 1 206 ? 6.259 -9.430 -37.339 1.00 78.06 206 ALA A N 1
ATOM 1552 C CA . ALA A 1 206 ? 6.953 -8.910 -38.515 1.00 78.06 206 ALA A CA 1
ATOM 1553 C C . ALA A 1 206 ? 7.174 -9.997 -39.580 1.00 78.06 206 ALA A C 1
ATOM 1555 O O . ALA A 1 206 ? 6.872 -9.767 -40.747 1.00 78.06 206 ALA A O 1
ATOM 1556 N N . ARG A 1 207 ? 7.615 -11.199 -39.176 1.00 80.62 207 ARG A N 1
ATOM 1557 C CA . ARG A 1 207 ? 7.753 -12.361 -40.077 1.00 80.62 207 ARG A CA 1
ATOM 1558 C C . ARG A 1 207 ? 6.407 -12.806 -40.657 1.00 80.62 207 ARG A C 1
ATOM 1560 O O . ARG A 1 207 ? 6.335 -13.125 -41.837 1.00 80.62 207 ARG A O 1
ATOM 1567 N N . TRP A 1 208 ? 5.341 -12.789 -39.854 1.00 75.00 208 TRP A N 1
ATOM 1568 C CA . TRP A 1 208 ? 3.980 -13.059 -40.330 1.00 75.00 208 TRP A CA 1
ATOM 1569 C C . TRP A 1 208 ? 3.517 -12.017 -41.360 1.00 75.00 208 TRP A C 1
ATOM 1571 O O . TRP A 1 208 ? 3.021 -12.374 -42.423 1.00 75.00 208 TRP A O 1
ATOM 1581 N N . ALA A 1 209 ? 3.727 -10.727 -41.085 1.00 76.19 209 ALA A N 1
ATOM 1582 C CA . ALA A 1 209 ? 3.374 -9.647 -42.006 1.00 76.19 209 ALA A CA 1
ATOM 1583 C C . ALA A 1 209 ? 4.209 -9.660 -43.304 1.00 76.19 209 ALA A C 1
ATOM 1585 O O . ALA A 1 209 ? 3.729 -9.214 -44.344 1.00 76.19 209 ALA A O 1
ATOM 1586 N N . GLU A 1 210 ? 5.443 -10.169 -43.261 1.00 74.50 210 GLU A N 1
ATOM 1587 C CA . GLU A 1 210 ? 6.279 -10.404 -44.442 1.00 74.50 210 GLU A CA 1
ATOM 1588 C C . GLU A 1 210 ? 5.738 -11.560 -45.303 1.00 74.50 210 GLU A C 1
ATOM 1590 O O . GLU A 1 210 ? 5.593 -11.399 -46.513 1.00 74.50 210 GLU A O 1
ATOM 1595 N N . ASP A 1 211 ? 5.356 -12.679 -44.684 1.00 75.00 211 ASP A N 1
ATOM 1596 C CA . ASP A 1 211 ? 4.761 -13.845 -45.350 1.00 75.00 211 ASP A CA 1
ATOM 1597 C C . ASP A 1 211 ? 3.378 -13.529 -45.969 1.00 75.00 211 ASP A C 1
ATOM 1599 O O . ASP A 1 211 ? 3.140 -13.813 -47.143 1.00 75.00 211 ASP A O 1
ATOM 1603 N N . GLU A 1 212 ? 2.496 -12.825 -45.251 1.00 73.62 212 GLU A N 1
ATOM 1604 C CA . GLU A 1 212 ? 1.219 -12.319 -45.795 1.00 73.62 212 GLU A CA 1
ATOM 1605 C C . GLU A 1 212 ? 1.421 -11.345 -46.970 1.00 73.62 212 GLU A C 1
ATOM 1607 O O . GLU A 1 212 ? 0.728 -11.421 -47.990 1.00 73.62 212 GLU A O 1
ATOM 1612 N N . ARG A 1 213 ? 2.424 -10.460 -46.877 1.00 68.94 213 ARG A N 1
ATOM 1613 C CA . ARG A 1 213 ? 2.796 -9.531 -47.955 1.00 68.94 213 ARG A CA 1
ATOM 1614 C C . ARG A 1 213 ? 3.348 -10.253 -49.189 1.00 68.94 213 ARG A C 1
ATOM 1616 O O . ARG A 1 213 ? 3.134 -9.768 -50.298 1.00 68.94 213 ARG A O 1
ATOM 1623 N N . LEU A 1 214 ? 4.019 -11.393 -49.022 1.00 68.81 214 LEU A N 1
ATOM 1624 C CA . LEU A 1 214 ? 4.448 -12.264 -50.125 1.00 68.81 214 LEU A CA 1
ATOM 1625 C C . LEU A 1 214 ? 3.276 -13.051 -50.739 1.00 68.81 214 LEU A C 1
ATOM 1627 O O . LEU A 1 214 ? 3.298 -13.339 -51.934 1.00 68.81 214 LEU A O 1
ATOM 1631 N N . LYS A 1 215 ? 2.242 -13.362 -49.949 1.00 71.06 215 LYS A N 1
ATOM 1632 C CA . LYS A 1 215 ? 1.029 -14.086 -50.379 1.00 71.06 215 LYS A CA 1
ATOM 1633 C C . LYS A 1 215 ? -0.062 -13.199 -50.989 1.00 71.06 215 LYS A C 1
ATOM 1635 O O . LYS A 1 215 ? -1.010 -13.725 -51.566 1.00 71.06 215 LYS A O 1
ATOM 1640 N N . GLY A 1 216 ? 0.062 -11.875 -50.887 1.00 54.28 216 GLY A N 1
ATOM 1641 C CA . GLY A 1 216 ? -0.921 -10.920 -51.415 1.00 54.28 216 GLY A CA 1
ATOM 1642 C C . GLY A 1 216 ? -2.181 -10.759 -50.551 1.00 54.28 216 GLY A C 1
ATOM 1643 O O . GLY A 1 216 ? -3.195 -10.269 -51.049 1.00 54.28 216 GLY A O 1
ATOM 1644 N N . GLY A 1 217 ? -2.128 -11.156 -49.273 1.00 50.75 217 GLY A N 1
ATOM 1645 C CA . GLY A 1 217 ? -3.236 -11.088 -48.311 1.00 50.75 217 GLY A CA 1
ATOM 1646 C C . GLY A 1 217 ? -3.550 -9.662 -47.845 1.00 50.75 217 GLY A C 1
ATOM 1647 O O . GLY A 1 217 ? -3.147 -9.228 -46.768 1.00 50.75 217 GLY A O 1
ATOM 1648 N N . GLY A 1 218 ? -4.254 -8.893 -48.674 1.00 50.69 218 GLY A N 1
ATOM 1649 C CA . GLY A 1 218 ? -4.533 -7.476 -48.426 1.00 50.69 218 GLY A CA 1
ATOM 1650 C C . GLY A 1 218 ? -5.766 -7.174 -47.565 1.00 50.69 218 GLY A C 1
ATOM 1651 O O . GLY A 1 218 ? -6.679 -6.535 -48.079 1.00 50.69 218 GLY A O 1
ATOM 1652 N N . ASP A 1 219 ? -5.797 -7.545 -46.276 1.00 44.78 219 ASP A N 1
ATOM 1653 C CA . ASP A 1 219 ? -6.859 -7.073 -45.356 1.00 44.78 219 ASP A CA 1
ATOM 1654 C C . ASP A 1 219 ? -6.346 -6.725 -43.936 1.00 44.78 219 ASP A C 1
ATOM 1656 O O . ASP A 1 219 ? -6.239 -7.546 -43.022 1.00 44.78 219 ASP A O 1
ATOM 1660 N N . GLY A 1 220 ? -5.957 -5.459 -43.755 1.00 49.25 220 GLY A N 1
ATOM 1661 C CA . GLY A 1 220 ? -5.165 -4.977 -42.617 1.00 49.25 220 GLY A CA 1
ATOM 1662 C C . GLY A 1 220 ? -5.931 -4.728 -41.310 1.00 49.25 220 GLY A C 1
ATOM 1663 O O . GLY A 1 220 ? -5.935 -3.599 -40.817 1.00 49.25 220 GLY A O 1
ATOM 1664 N N . LYS A 1 221 ? -6.520 -5.761 -40.694 1.00 43.06 221 LYS A N 1
ATOM 1665 C CA . LYS A 1 221 ? -7.169 -5.678 -39.361 1.00 43.06 221 LYS A CA 1
ATOM 1666 C C . LYS A 1 221 ? -6.395 -6.392 -38.244 1.00 43.06 221 LYS A C 1
ATOM 1668 O O . LYS A 1 221 ? -6.952 -7.164 -37.476 1.00 43.06 221 LYS A O 1
ATOM 1673 N N . GLY A 1 222 ? -5.108 -6.059 -38.121 1.00 38.94 222 GLY A N 1
ATOM 1674 C CA . GLY A 1 222 ? -4.184 -6.578 -37.098 1.00 38.94 222 GLY A CA 1
ATOM 1675 C C . GLY A 1 222 ? -3.617 -5.517 -36.144 1.00 38.94 222 GLY A C 1
ATOM 1676 O O . GLY A 1 222 ? -2.458 -5.608 -35.752 1.00 38.94 222 GLY A O 1
ATOM 1677 N N . ARG A 1 223 ? -4.384 -4.476 -35.782 1.00 42.47 223 ARG A N 1
ATOM 1678 C CA . ARG A 1 223 ? -3.968 -3.442 -34.800 1.00 42.47 223 ARG A CA 1
ATOM 1679 C C . ARG A 1 223 ? -4.093 -3.934 -33.346 1.00 42.47 223 ARG A C 1
ATOM 1681 O O . ARG A 1 223 ? -4.609 -3.233 -32.478 1.00 42.47 223 ARG A O 1
ATOM 1688 N N . GLU A 1 224 ? -3.649 -5.157 -33.090 1.00 39.12 224 GLU A N 1
ATOM 1689 C CA . GLU A 1 224 ? -3.762 -5.774 -31.773 1.00 39.12 224 GLU A CA 1
ATOM 1690 C C . GLU A 1 224 ? -2.657 -5.281 -30.821 1.00 39.12 224 GLU A C 1
ATOM 1692 O O . GLU A 1 224 ? -1.604 -4.796 -31.240 1.00 39.12 224 GLU A O 1
ATOM 1697 N N . ARG A 1 225 ? -2.982 -5.291 -29.526 1.00 44.59 225 ARG A N 1
ATOM 1698 C CA . ARG A 1 225 ? -2.360 -4.510 -28.442 1.00 44.59 225 ARG A CA 1
ATOM 1699 C C . ARG A 1 225 ? -0.825 -4.453 -28.523 1.00 44.59 225 ARG A C 1
ATOM 1701 O O . ARG A 1 225 ? -0.146 -5.452 -28.310 1.00 44.59 225 ARG A O 1
ATOM 1708 N N . ARG A 1 226 ? -0.272 -3.249 -28.746 1.00 42.44 226 ARG A N 1
ATOM 1709 C CA . ARG A 1 226 ? 1.173 -2.989 -28.607 1.00 42.44 226 ARG A CA 1
ATOM 1710 C C . ARG A 1 226 ? 1.614 -3.381 -27.194 1.00 42.44 226 ARG A C 1
ATOM 1712 O O . ARG A 1 226 ? 1.128 -2.788 -26.236 1.00 42.44 226 ARG A O 1
ATOM 1719 N N . GLY A 1 227 ? 2.542 -4.334 -27.092 1.00 47.50 227 GLY A N 1
ATOM 1720 C CA . GLY A 1 227 ? 3.074 -4.811 -25.814 1.00 47.50 227 GLY A CA 1
ATOM 1721 C C . GLY A 1 227 ? 3.547 -3.661 -24.923 1.00 47.50 227 GLY A C 1
ATOM 1722 O O . GLY A 1 227 ? 4.395 -2.858 -25.326 1.00 47.50 227 GLY A O 1
ATOM 1723 N N . SER A 1 228 ? 2.960 -3.585 -23.733 1.00 55.75 228 SER A N 1
ATOM 1724 C CA . SER A 1 228 ? 3.145 -2.527 -22.745 1.00 55.75 228 SER A CA 1
ATOM 1725 C C . SER A 1 228 ? 3.382 -3.161 -21.365 1.00 55.75 228 SER A C 1
ATOM 1727 O O . SER A 1 228 ? 3.173 -4.359 -21.163 1.00 55.75 228 SER A O 1
ATOM 1729 N N . LEU A 1 229 ? 3.969 -2.398 -20.440 1.00 60.53 229 LEU A N 1
ATOM 1730 C CA . LEU A 1 229 ? 4.622 -2.941 -19.238 1.00 60.53 229 LEU A CA 1
ATOM 1731 C C . LEU A 1 229 ? 3.670 -3.143 -18.041 1.00 60.53 229 LEU A C 1
ATOM 1733 O O . LEU A 1 229 ? 4.135 -3.337 -16.918 1.00 60.53 229 LEU A O 1
ATOM 1737 N N . GLU A 1 230 ? 2.353 -3.161 -18.264 1.00 66.31 230 GLU A N 1
ATOM 1738 C CA . GLU A 1 230 ? 1.336 -3.510 -17.256 1.00 66.31 230 GLU A CA 1
ATOM 1739 C C . GLU A 1 230 ? 1.559 -4.937 -16.723 1.00 66.31 230 GLU A C 1
ATOM 1741 O O . GLU A 1 230 ? 1.322 -5.208 -15.547 1.00 66.31 230 GLU A O 1
ATOM 1746 N N . GLY A 1 231 ? 2.108 -5.833 -17.556 1.00 71.31 231 GLY A N 1
ATOM 1747 C CA . GLY A 1 231 ? 2.492 -7.197 -17.172 1.00 71.31 231 GLY A CA 1
ATOM 1748 C C . GLY A 1 231 ? 3.524 -7.284 -16.037 1.00 71.31 231 GLY A C 1
ATOM 1749 O O . GLY A 1 231 ? 3.668 -8.348 -15.445 1.00 71.31 231 GLY A O 1
ATOM 1750 N N . VAL A 1 232 ? 4.197 -6.177 -15.696 1.00 81.56 232 VAL A N 1
ATOM 1751 C CA . VAL A 1 232 ? 5.176 -6.081 -14.596 1.00 81.56 232 VAL A CA 1
ATOM 1752 C C . VAL A 1 232 ? 4.549 -5.562 -13.289 1.00 81.56 232 VAL A C 1
ATOM 1754 O O . VAL A 1 232 ? 5.146 -5.688 -12.220 1.00 81.56 232 VAL A O 1
ATOM 1757 N N . VAL A 1 233 ? 3.325 -5.020 -13.321 1.00 82.12 233 VAL A N 1
ATOM 1758 C CA . VAL A 1 233 ? 2.619 -4.546 -12.112 1.00 82.12 233 VAL A CA 1
ATOM 1759 C C . VAL A 1 233 ? 2.449 -5.654 -11.047 1.00 82.12 233 VAL A C 1
ATOM 1761 O O . VAL A 1 233 ? 2.627 -5.350 -9.864 1.00 82.12 233 VAL A O 1
ATOM 1764 N N . PRO A 1 234 ? 2.210 -6.940 -11.393 1.00 84.62 234 PRO A N 1
ATOM 1765 C CA . PRO A 1 234 ? 2.253 -8.040 -10.426 1.00 84.62 234 PRO A CA 1
ATOM 1766 C C . PRO A 1 234 ? 3.622 -8.222 -9.745 1.00 84.62 234 PRO A C 1
ATOM 1768 O O . PRO A 1 234 ? 3.663 -8.371 -8.523 1.00 84.62 234 PRO A O 1
ATOM 1771 N N . ASP A 1 235 ? 4.743 -8.154 -10.480 1.00 87.75 235 ASP A N 1
ATOM 1772 C CA . ASP A 1 235 ? 6.089 -8.204 -9.885 1.00 87.75 235 ASP A CA 1
ATOM 1773 C C . ASP A 1 235 ? 6.321 -6.995 -8.950 1.00 87.75 235 ASP A C 1
ATOM 1775 O O . ASP A 1 235 ? 6.865 -7.173 -7.859 1.00 87.75 235 ASP A O 1
ATOM 1779 N N . CYS A 1 236 ? 5.848 -5.788 -9.298 1.00 88.56 236 CYS A N 1
ATOM 1780 C CA . CYS A 1 236 ? 5.897 -4.614 -8.408 1.00 88.56 236 CYS A CA 1
ATOM 1781 C C . CYS A 1 236 ? 5.132 -4.838 -7.093 1.00 88.56 236 CYS A C 1
ATOM 1783 O O . CYS A 1 236 ? 5.691 -4.622 -6.016 1.00 88.56 236 CYS A O 1
ATOM 1785 N N . ASN A 1 237 ? 3.898 -5.343 -7.172 1.00 87.38 237 ASN A N 1
ATOM 1786 C CA . ASN A 1 237 ? 3.066 -5.676 -6.008 1.00 87.38 237 ASN A CA 1
ATOM 1787 C C . ASN A 1 237 ? 3.621 -6.866 -5.191 1.00 87.38 237 ASN A C 1
ATOM 1789 O O . ASN A 1 237 ? 3.212 -7.094 -4.054 1.00 87.38 237 ASN A O 1
ATOM 1793 N N . SER A 1 238 ? 4.576 -7.623 -5.744 1.00 88.25 238 SER A N 1
ATOM 1794 C CA . SER A 1 238 ? 5.348 -8.631 -5.005 1.00 88.25 238 SER A CA 1
ATOM 1795 C C . SER A 1 238 ? 6.539 -8.037 -4.236 1.00 88.25 238 SER A C 1
ATOM 1797 O O . SER A 1 238 ? 7.031 -8.652 -3.289 1.00 88.25 238 SER A O 1
ATOM 1799 N N . VAL A 1 239 ? 7.001 -6.837 -4.590 1.00 90.88 239 VAL A N 1
ATOM 1800 C CA . VAL A 1 239 ? 8.187 -6.194 -3.998 1.00 90.88 239 VAL A CA 1
ATOM 1801 C C . VAL A 1 239 ? 7.833 -5.163 -2.923 1.00 90.88 239 VAL A C 1
ATOM 1803 O O . VAL A 1 239 ? 8.631 -4.898 -2.022 1.00 90.88 239 VAL A O 1
ATOM 1806 N N . GLY A 1 240 ? 6.624 -4.621 -2.975 1.00 90.25 240 GLY A N 1
ATOM 1807 C CA . GLY A 1 240 ? 6.097 -3.653 -2.024 1.00 90.25 240 GLY A CA 1
ATOM 1808 C C . GLY A 1 240 ? 4.626 -3.383 -2.304 1.00 90.25 240 GLY A C 1
ATOM 1809 O O . GLY A 1 240 ? 3.980 -4.139 -3.029 1.00 90.25 240 GLY A O 1
ATOM 1810 N N . ARG A 1 241 ? 4.093 -2.295 -1.749 1.00 88.69 241 ARG A N 1
ATOM 1811 C CA . ARG A 1 241 ? 2.704 -1.872 -1.981 1.00 88.69 241 ARG A CA 1
ATOM 1812 C C . ARG A 1 241 ? 2.601 -0.369 -2.187 1.00 88.69 241 ARG A C 1
ATOM 1814 O O . ARG A 1 241 ? 3.440 0.375 -1.687 1.00 88.69 241 ARG A O 1
ATOM 1821 N N . PHE A 1 242 ? 1.556 0.060 -2.884 1.00 89.06 242 PHE A N 1
ATOM 1822 C CA . PHE A 1 242 ? 1.177 1.467 -2.963 1.00 89.06 242 PHE A CA 1
ATOM 1823 C C . PHE A 1 242 ? 0.261 1.836 -1.790 1.00 89.06 242 PHE A C 1
ATOM 1825 O O . PHE A 1 242 ? -0.667 1.092 -1.473 1.00 89.06 242 PHE A O 1
ATOM 1832 N N . GLU A 1 243 ? 0.519 2.978 -1.162 1.00 87.75 243 GLU A N 1
ATOM 1833 C CA . GLU A 1 243 ? -0.241 3.540 -0.042 1.00 87.75 243 GLU A CA 1
ATOM 1834 C C . GLU A 1 243 ? -0.488 5.032 -0.303 1.00 87.75 243 GLU A C 1
ATOM 1836 O O . GLU A 1 243 ? 0.360 5.705 -0.892 1.00 87.75 243 GLU A O 1
ATOM 1841 N N . ARG A 1 244 ? -1.636 5.572 0.124 1.00 85.88 244 ARG A N 1
ATOM 1842 C CA . ARG A 1 244 ? -1.856 7.027 0.096 1.00 85.88 244 ARG A CA 1
ATOM 1843 C C . ARG A 1 244 ? -1.054 7.678 1.224 1.00 85.88 244 ARG A C 1
ATOM 1845 O O . ARG A 1 244 ? -1.068 7.179 2.349 1.00 85.88 244 ARG A O 1
ATOM 1852 N N . LEU A 1 245 ? -0.381 8.782 0.918 1.00 83.69 245 LEU A N 1
ATOM 1853 C CA . LEU A 1 245 ? 0.391 9.580 1.862 1.00 83.69 245 LEU A CA 1
ATOM 1854 C C . LEU A 1 245 ? -0.294 10.948 2.003 1.00 83.69 245 LEU A C 1
ATOM 1856 O O . LEU A 1 245 ? -0.390 11.704 1.043 1.00 83.69 245 LEU A O 1
ATOM 1860 N N . GLY A 1 246 ? -0.833 11.241 3.188 1.00 82.06 246 GLY A N 1
ATOM 1861 C CA . GLY A 1 246 ? -1.712 12.401 3.372 1.00 82.06 246 GLY A CA 1
ATOM 1862 C C . GLY A 1 246 ? -3.020 12.263 2.582 1.00 82.06 246 GLY A C 1
ATOM 1863 O O . GLY A 1 246 ? -3.605 11.181 2.525 1.00 82.06 246 GLY A O 1
ATOM 1864 N N . GLU A 1 247 ? -3.483 13.359 1.983 1.00 79.12 247 GLU A N 1
ATOM 1865 C CA . GLU A 1 247 ? -4.687 13.379 1.138 1.00 79.12 247 GLU A CA 1
ATOM 1866 C C . GLU A 1 247 ? -4.333 13.326 -0.357 1.00 79.12 247 GLU A C 1
ATOM 1868 O O . GLU A 1 247 ? -4.953 12.577 -1.116 1.00 79.12 247 GLU A O 1
ATOM 1873 N N . GLU A 1 248 ? -3.296 14.056 -0.774 1.00 84.94 248 GLU A N 1
ATOM 1874 C CA . GLU A 1 248 ? -2.984 14.305 -2.187 1.00 84.94 248 GLU A CA 1
ATOM 1875 C C . GLU A 1 248 ? -1.939 13.330 -2.784 1.00 84.94 248 GLU A C 1
ATOM 1877 O O . GLU A 1 248 ? -1.995 13.034 -3.976 1.00 84.94 248 GLU A O 1
ATOM 1882 N N . ASP A 1 249 ? -1.038 12.736 -1.995 1.00 87.81 249 ASP A N 1
ATOM 1883 C CA . ASP A 1 249 ? 0.111 11.994 -2.544 1.00 87.81 249 ASP A CA 1
ATOM 1884 C C . ASP A 1 249 ? -0.069 10.467 -2.524 1.00 87.81 249 ASP A C 1
ATOM 1886 O O . ASP A 1 249 ? -0.794 9.902 -1.699 1.00 87.81 249 ASP A O 1
ATOM 1890 N N . VAL A 1 250 ? 0.648 9.755 -3.403 1.00 90.00 250 VAL A N 1
ATOM 1891 C CA . VAL A 1 250 ? 0.699 8.282 -3.384 1.00 90.00 250 VAL A CA 1
ATOM 1892 C C . VAL A 1 250 ? 2.143 7.792 -3.358 1.00 90.00 250 VAL A C 1
ATOM 1894 O O . VAL A 1 250 ? 2.970 8.199 -4.173 1.00 90.00 250 VAL A O 1
ATOM 1897 N N . ALA A 1 251 ? 2.442 6.886 -2.428 1.00 91.62 251 ALA A N 1
ATOM 1898 C CA . ALA A 1 251 ? 3.774 6.347 -2.202 1.00 91.62 251 ALA A CA 1
ATOM 1899 C C . ALA A 1 251 ? 3.839 4.834 -2.457 1.00 91.62 251 ALA A C 1
ATOM 1901 O O . ALA A 1 251 ? 2.946 4.093 -2.056 1.00 91.62 251 ALA A O 1
ATOM 1902 N N . PHE A 1 252 ? 4.918 4.347 -3.071 1.00 93.19 252 PHE A N 1
ATOM 1903 C CA . PHE A 1 252 ? 5.275 2.926 -3.072 1.00 93.19 252 PHE A CA 1
ATOM 1904 C C . PHE A 1 252 ? 6.233 2.627 -1.921 1.00 93.19 252 PHE A C 1
ATOM 1906 O O . PHE A 1 252 ? 7.303 3.229 -1.845 1.00 93.19 252 PHE A O 1
ATOM 1913 N N . VAL A 1 253 ? 5.882 1.667 -1.065 1.00 93.38 253 VAL A N 1
ATOM 1914 C CA . VAL A 1 253 ? 6.673 1.254 0.101 1.00 93.38 253 VAL A CA 1
ATOM 1915 C C . VAL A 1 253 ? 7.271 -0.127 -0.148 1.00 93.38 253 VAL A C 1
ATOM 1917 O O . VAL A 1 253 ? 6.549 -1.125 -0.215 1.00 93.38 253 VAL A O 1
ATOM 1920 N N . CYS A 1 254 ? 8.596 -0.194 -0.279 1.00 93.44 254 CYS A N 1
ATOM 1921 C CA . CYS A 1 254 ? 9.318 -1.422 -0.615 1.00 93.44 254 CYS A CA 1
ATOM 1922 C C . CYS A 1 254 ? 9.545 -2.325 0.613 1.00 93.44 254 CYS A C 1
ATOM 1924 O O . CYS A 1 254 ? 10.224 -1.934 1.563 1.00 93.44 254 CYS A O 1
ATOM 1926 N N . ASP A 1 255 ? 9.070 -3.575 0.573 1.00 92.94 255 ASP A N 1
ATOM 1927 C CA . ASP A 1 255 ? 9.172 -4.531 1.693 1.00 92.94 255 ASP A CA 1
ATOM 1928 C C . ASP A 1 255 ? 10.623 -4.995 1.982 1.00 92.94 255 ASP A C 1
ATOM 1930 O O . ASP A 1 255 ? 10.882 -5.625 3.009 1.00 92.94 255 ASP A O 1
ATOM 1934 N N . TYR A 1 256 ? 11.579 -4.703 1.089 1.00 92.44 256 TYR A N 1
ATOM 1935 C CA . TYR A 1 256 ? 12.993 -5.089 1.223 1.00 92.44 256 TYR A CA 1
ATOM 1936 C C . TYR A 1 256 ? 13.863 -4.046 1.934 1.00 92.44 256 TYR A C 1
ATOM 1938 O O . TYR A 1 256 ? 14.833 -4.417 2.600 1.00 92.44 256 TYR A O 1
ATOM 1946 N N . CYS A 1 257 ? 13.564 -2.755 1.772 1.00 90.50 257 CYS A N 1
ATOM 1947 C CA . CYS A 1 257 ? 14.358 -1.655 2.329 1.00 90.50 257 CYS A CA 1
ATOM 1948 C C . CYS A 1 257 ? 13.570 -0.679 3.214 1.00 90.50 257 CYS A C 1
ATOM 1950 O O . CYS A 1 257 ? 14.199 0.216 3.768 1.00 90.50 257 CYS A O 1
ATOM 1952 N N . ASP A 1 258 ? 12.244 -0.842 3.323 1.00 89.62 258 ASP A N 1
ATOM 1953 C CA . ASP A 1 258 ? 11.291 0.100 3.939 1.00 89.62 258 ASP A CA 1
ATOM 1954 C C . ASP A 1 258 ? 11.381 1.535 3.383 1.00 89.62 258 ASP A C 1
ATOM 1956 O O . ASP A 1 258 ? 10.922 2.487 4.005 1.00 89.62 258 ASP A O 1
ATOM 1960 N N . GLY A 1 259 ? 11.957 1.684 2.188 1.00 91.62 259 GLY A N 1
ATOM 1961 C CA . GLY A 1 259 ? 12.071 2.952 1.489 1.00 91.62 259 GLY A CA 1
ATOM 1962 C C . GLY A 1 259 ? 10.836 3.287 0.654 1.00 91.62 259 GLY A C 1
ATOM 1963 O O . GLY A 1 259 ? 10.167 2.392 0.124 1.00 91.62 259 GLY A O 1
ATOM 1964 N N . PHE A 1 260 ? 10.568 4.586 0.538 1.00 93.75 260 PHE A N 1
ATOM 1965 C CA . PHE A 1 260 ? 9.377 5.151 -0.093 1.00 93.75 260 PHE A CA 1
ATOM 1966 C C . PHE A 1 260 ? 9.719 5.834 -1.424 1.00 93.75 260 PHE A C 1
ATOM 1968 O O . PHE A 1 260 ? 10.628 6.658 -1.472 1.00 93.75 260 PHE A O 1
ATOM 1975 N N . LEU A 1 261 ? 8.968 5.548 -2.489 1.00 93.56 261 LEU A N 1
ATOM 1976 C CA . LEU A 1 261 ? 8.940 6.361 -3.714 1.00 93.56 261 LEU A CA 1
ATOM 1977 C C . LEU A 1 261 ? 7.624 7.137 -3.728 1.00 93.56 261 LEU A C 1
ATOM 1979 O O . LEU A 1 261 ? 6.576 6.499 -3.731 1.00 93.56 261 LEU A O 1
ATOM 1983 N N . VAL A 1 262 ? 7.655 8.470 -3.708 1.00 92.94 262 VAL A N 1
ATOM 1984 C CA . VAL A 1 262 ? 6.449 9.310 -3.583 1.00 92.94 262 VAL A CA 1
ATOM 1985 C C . VAL A 1 262 ? 6.166 10.040 -4.891 1.00 92.94 262 VAL A C 1
ATOM 1987 O O . VAL A 1 262 ? 7.057 10.688 -5.430 1.00 92.94 262 VAL A O 1
ATOM 1990 N N . TRP A 1 263 ? 4.927 9.965 -5.375 1.00 92.31 263 TRP A N 1
ATOM 1991 C CA . TRP A 1 263 ? 4.417 10.787 -6.471 1.00 92.31 263 TRP A CA 1
ATOM 1992 C C . TRP A 1 263 ? 3.420 11.807 -5.910 1.00 92.31 263 TRP A C 1
ATOM 1994 O O . TRP A 1 263 ? 2.394 11.416 -5.347 1.00 92.31 263 TRP A O 1
ATOM 2004 N N . GLY A 1 264 ? 3.737 13.096 -6.060 1.00 89.31 264 GLY A N 1
ATOM 2005 C CA . GLY A 1 264 ? 2.938 14.193 -5.511 1.00 89.31 264 GLY A CA 1
ATOM 2006 C C . GLY A 1 264 ? 1.690 14.536 -6.333 1.00 89.31 264 GLY A C 1
ATOM 2007 O O . GLY A 1 264 ? 1.748 14.501 -7.567 1.00 89.31 264 GLY A O 1
ATOM 2008 N N . ASN A 1 265 ? 0.597 14.896 -5.647 1.00 86.75 265 ASN A N 1
ATOM 2009 C CA . ASN A 1 265 ? -0.726 15.232 -6.203 1.00 86.75 265 ASN A CA 1
ATOM 2010 C C . ASN A 1 265 ? -1.230 14.201 -7.239 1.00 86.75 265 ASN A C 1
ATOM 2012 O O . ASN A 1 265 ? -1.267 14.469 -8.443 1.00 86.75 265 ASN A O 1
ATOM 2016 N N . LEU A 1 266 ? -1.639 13.015 -6.771 1.00 85.69 266 LEU A N 1
ATOM 2017 C CA . LEU A 1 266 ? -2.255 11.957 -7.579 1.00 85.69 266 LEU A CA 1
ATOM 2018 C C . LEU A 1 266 ? -3.487 11.322 -6.910 1.00 85.69 266 LEU A C 1
ATOM 2020 O O . LEU A 1 266 ? -3.466 10.815 -5.783 1.00 85.69 266 LEU A O 1
ATOM 2024 N N . ALA A 1 267 ? -4.566 11.215 -7.685 1.00 78.69 267 ALA A N 1
ATOM 2025 C CA . ALA A 1 267 ? -5.757 10.461 -7.309 1.00 78.69 267 ALA A CA 1
ATOM 2026 C C . ALA A 1 267 ? -5.465 8.953 -7.229 1.00 78.69 267 ALA A C 1
ATOM 2028 O O . ALA A 1 267 ? -5.968 8.274 -6.335 1.00 78.69 267 ALA A O 1
ATOM 2029 N N . ALA A 1 268 ? -4.632 8.427 -8.129 1.00 73.25 268 ALA A N 1
ATOM 2030 C CA . ALA A 1 268 ? -4.169 7.042 -8.133 1.00 73.25 268 ALA A CA 1
ATOM 2031 C C . ALA A 1 268 ? -2.845 6.915 -8.902 1.00 73.25 268 ALA A C 1
ATOM 2033 O O . ALA A 1 268 ? -2.548 7.735 -9.772 1.00 73.25 268 ALA A O 1
ATOM 2034 N N . VAL A 1 269 ? -2.073 5.858 -8.628 1.00 67.56 269 VAL A N 1
ATOM 2035 C CA . VAL A 1 269 ? -0.904 5.516 -9.453 1.00 67.56 269 VAL A CA 1
ATOM 2036 C C . VAL A 1 269 ? -1.384 4.952 -10.793 1.00 67.56 269 VAL A C 1
ATOM 2038 O O . VAL A 1 269 ? -2.131 3.971 -10.798 1.00 67.56 269 VAL A O 1
ATOM 2041 N N . PRO A 1 270 ? -0.961 5.524 -11.932 1.00 62.12 270 PRO A N 1
ATOM 2042 C CA . PRO A 1 270 ? -1.325 5.010 -13.238 1.00 62.12 270 PRO A CA 1
ATOM 2043 C C . PRO A 1 270 ? -0.537 3.744 -13.570 1.00 62.12 270 PRO A C 1
ATOM 2045 O O . PRO A 1 270 ? 0.686 3.754 -13.730 1.00 62.12 270 PRO A O 1
ATOM 2048 N N . SER A 1 2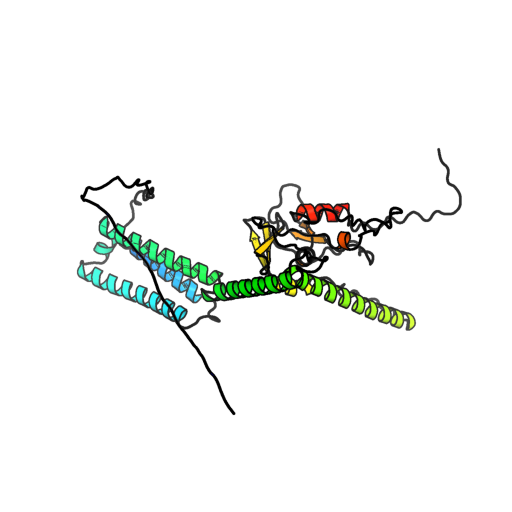71 ? -1.276 2.649 -13.715 1.00 59.03 271 SER A N 1
ATOM 2049 C CA . SER A 1 271 ? -0.764 1.383 -14.242 1.00 59.03 271 SER A CA 1
ATOM 2050 C C . SER A 1 271 ? -0.481 1.441 -15.746 1.00 59.03 271 SER A C 1
ATOM 2052 O O . SER A 1 271 ? 0.280 0.615 -16.237 1.00 59.03 271 SER A O 1
ATOM 2054 N N . GLU A 1 272 ? -1.088 2.389 -16.468 1.00 59.88 272 GLU A N 1
ATOM 2055 C CA . GLU A 1 272 ? -1.097 2.469 -17.934 1.00 59.88 272 GLU A CA 1
ATOM 2056 C C . GLU A 1 272 ? -0.132 3.541 -18.473 1.00 59.88 272 GLU A C 1
ATOM 2058 O O . GLU A 1 272 ? 0.197 4.529 -17.809 1.00 59.88 272 GLU A O 1
ATOM 2063 N N . ARG A 1 273 ? 0.355 3.338 -19.702 1.00 64.50 273 ARG A N 1
ATOM 2064 C CA . ARG A 1 273 ? 1.388 4.175 -20.338 1.00 64.50 273 ARG A CA 1
ATOM 2065 C C . ARG A 1 273 ? 0.809 5.200 -21.310 1.00 64.50 273 ARG A C 1
ATOM 2067 O O . ARG A 1 273 ? -0.135 4.906 -22.038 1.00 64.50 273 ARG A O 1
ATOM 2074 N N . ARG A 1 274 ? 1.455 6.369 -21.425 1.00 60.88 274 ARG A N 1
ATOM 2075 C CA . ARG A 1 274 ? 1.153 7.336 -22.498 1.00 60.88 274 ARG A CA 1
ATOM 2076 C C . ARG A 1 274 ? 1.661 6.769 -23.829 1.00 60.88 274 ARG A C 1
ATOM 2078 O O . ARG A 1 274 ? 2.865 6.771 -24.074 1.00 60.88 274 ARG A O 1
ATOM 2085 N N . VAL A 1 275 ? 0.766 6.269 -24.684 1.00 51.81 275 VAL A N 1
ATOM 2086 C CA . VAL A 1 275 ? 1.104 5.769 -26.036 1.00 51.81 275 VAL A CA 1
ATOM 2087 C C . VAL A 1 275 ? 0.796 6.837 -27.088 1.00 51.81 275 VAL A C 1
ATOM 2089 O O . VAL A 1 275 ? 0.015 6.637 -28.016 1.00 51.81 275 VAL A O 1
ATOM 2092 N N . GLU A 1 276 ? 1.429 7.997 -26.942 1.00 42.53 276 GLU A N 1
ATOM 2093 C CA . GLU A 1 276 ? 1.432 9.036 -27.973 1.00 42.53 276 GLU A CA 1
ATOM 2094 C C . GLU A 1 276 ? 2.610 8.871 -28.933 1.00 42.53 276 GLU A C 1
ATOM 2096 O O . GLU A 1 276 ? 3.646 8.307 -28.581 1.00 42.53 276 GLU A O 1
ATOM 2101 N N . GLY A 1 277 ? 2.440 9.363 -30.165 1.00 40.66 277 GLY A N 1
ATOM 2102 C CA . GLY A 1 277 ? 3.552 9.600 -31.089 1.00 40.66 277 GLY A CA 1
ATOM 2103 C C . GLY A 1 277 ? 4.450 8.395 -31.385 1.00 40.66 277 GLY A C 1
ATOM 2104 O O . GLY A 1 277 ? 5.636 8.593 -31.610 1.00 40.66 277 GLY A O 1
ATOM 2105 N N . GLY A 1 278 ? 3.899 7.172 -31.356 1.00 41.38 278 GLY A N 1
ATOM 2106 C CA . GLY A 1 278 ? 4.542 5.899 -31.714 1.00 41.38 278 GLY A CA 1
ATOM 2107 C C . GLY A 1 278 ? 6.070 5.870 -31.615 1.00 41.38 278 GLY A C 1
ATOM 2108 O O . GLY A 1 278 ? 6.725 5.816 -32.653 1.00 41.38 278 GLY A O 1
ATOM 2109 N N . THR A 1 279 ? 6.604 5.881 -30.389 1.00 41.59 279 THR A N 1
ATOM 2110 C CA . THR A 1 279 ? 8.043 6.018 -30.114 1.00 41.59 279 THR A CA 1
ATOM 2111 C C . THR A 1 279 ? 8.915 5.119 -30.992 1.00 41.59 279 THR A C 1
ATOM 2113 O O . THR A 1 279 ? 8.695 3.909 -31.094 1.00 41.59 279 THR A O 1
ATOM 2116 N N . VAL A 1 280 ? 9.905 5.738 -31.645 1.00 44.19 280 VAL A N 1
ATOM 2117 C CA . VAL A 1 280 ? 10.867 5.054 -32.519 1.00 44.19 280 VAL A CA 1
ATOM 2118 C C . VAL A 1 280 ? 11.637 4.025 -31.695 1.00 44.19 280 VAL A C 1
ATOM 2120 O O . VAL A 1 280 ? 12.078 4.326 -30.583 1.00 44.19 280 VAL A O 1
ATOM 2123 N N . ASP A 1 281 ? 11.787 2.810 -32.226 1.00 44.50 281 ASP A N 1
ATOM 2124 C CA . ASP A 1 281 ? 12.417 1.710 -31.496 1.00 44.50 281 ASP A CA 1
ATOM 2125 C C . ASP A 1 281 ? 13.851 2.073 -31.081 1.00 44.50 281 ASP A C 1
ATOM 2127 O O . ASP A 1 281 ? 14.728 2.285 -31.915 1.00 44.50 281 ASP A O 1
ATOM 2131 N N . GLY A 1 282 ? 14.055 2.179 -29.765 1.00 49.44 282 GLY A N 1
ATOM 2132 C CA . GLY A 1 282 ? 15.280 2.683 -29.138 1.00 49.44 282 GLY A CA 1
ATOM 2133 C C . GLY A 1 282 ? 15.048 3.840 -28.158 1.00 49.44 282 GLY A C 1
ATOM 2134 O O . GLY A 1 282 ? 15.821 3.981 -27.216 1.00 49.44 282 GLY A O 1
ATOM 2135 N N . TYR A 1 283 ? 13.977 4.632 -28.306 1.00 52.97 283 TYR A N 1
ATOM 2136 C CA . TYR A 1 283 ? 13.748 5.783 -27.419 1.00 52.97 283 TYR A CA 1
ATOM 2137 C C . TYR A 1 283 ? 13.282 5.394 -25.992 1.00 52.97 283 TYR A C 1
ATOM 2139 O O . TYR A 1 283 ? 12.537 4.421 -25.812 1.00 52.97 283 TYR A O 1
ATOM 2147 N N . PRO A 1 284 ? 13.692 6.159 -24.956 1.00 61.50 284 PRO A N 1
ATOM 2148 C CA . PRO A 1 284 ? 13.400 5.892 -23.545 1.00 61.50 284 PRO A CA 1
ATOM 2149 C C . PRO A 1 284 ? 11.907 6.036 -23.195 1.00 61.50 284 PRO A C 1
ATOM 2151 O O . PRO A 1 284 ? 11.400 7.109 -22.883 1.00 61.50 284 PRO A O 1
ATOM 2154 N N . ASN A 1 285 ? 11.190 4.912 -23.177 1.00 71.00 285 ASN A N 1
ATOM 2155 C CA . ASN A 1 285 ? 9.765 4.854 -22.837 1.00 71.00 285 ASN A CA 1
ATOM 2156 C C . ASN A 1 285 ? 9.525 4.953 -21.311 1.00 71.00 285 ASN A C 1
ATOM 2158 O O . ASN A 1 285 ? 9.226 3.941 -20.660 1.00 71.00 285 ASN A O 1
ATOM 2162 N N . TRP A 1 286 ? 9.669 6.150 -20.732 1.00 82.06 286 TRP A N 1
ATOM 2163 C CA . TRP A 1 286 ? 9.575 6.391 -19.280 1.00 82.06 286 TRP A CA 1
ATOM 2164 C C . TRP A 1 286 ? 8.233 6.944 -18.769 1.00 82.06 286 TRP A C 1
ATOM 2166 O O . TRP A 1 286 ? 7.936 6.777 -17.585 1.00 82.06 286 TRP A O 1
ATOM 2176 N N . ALA A 1 287 ? 7.429 7.568 -19.631 1.00 83.12 287 ALA A N 1
ATOM 2177 C CA . ALA A 1 287 ? 6.265 8.359 -19.225 1.00 83.12 287 ALA A CA 1
ATOM 2178 C C . ALA A 1 287 ? 4.957 7.553 -19.048 1.00 83.12 287 ALA A C 1
ATOM 2180 O O . ALA A 1 287 ? 4.706 6.559 -19.736 1.00 83.12 287 ALA A O 1
ATOM 2181 N N . ALA A 1 288 ? 4.100 8.040 -18.152 1.00 81.88 288 ALA A N 1
ATOM 2182 C CA . ALA A 1 288 ? 2.734 7.587 -17.881 1.00 81.88 288 ALA A CA 1
ATOM 2183 C C . ALA A 1 288 ? 1.800 8.796 -17.676 1.00 81.88 288 ALA A C 1
ATOM 2185 O O . ALA A 1 288 ? 2.281 9.917 -17.505 1.00 81.88 288 ALA A O 1
ATOM 2186 N N . VAL A 1 289 ? 0.482 8.576 -17.684 1.00 82.56 289 VAL A N 1
ATOM 2187 C CA . VAL A 1 289 ? -0.528 9.627 -17.449 1.00 82.56 289 VAL A CA 1
ATOM 2188 C C . VAL A 1 289 ? -1.205 9.376 -16.107 1.00 82.56 289 VAL A C 1
ATOM 2190 O O . VAL A 1 289 ? -1.958 8.417 -15.980 1.00 82.56 289 VAL A O 1
ATOM 2193 N N . GLY A 1 290 ? -0.919 10.197 -15.097 1.00 82.75 290 GLY A N 1
ATOM 2194 C CA . GLY A 1 290 ? -1.593 10.142 -13.797 1.00 82.75 290 GLY A CA 1
ATOM 2195 C C . GLY A 1 290 ? -2.687 11.201 -13.703 1.00 82.75 290 GLY A C 1
ATOM 2196 O O . GLY A 1 290 ? -2.488 12.316 -14.170 1.00 82.75 290 GLY A O 1
ATOM 2197 N N . ARG A 1 291 ? -3.823 10.892 -13.070 1.00 84.44 291 ARG A N 1
ATOM 2198 C CA . ARG A 1 291 ? -4.825 11.912 -12.722 1.00 84.44 291 ARG A CA 1
ATOM 2199 C C . ARG A 1 291 ? -4.458 12.558 -11.390 1.00 84.44 291 ARG A C 1
ATOM 2201 O O . ARG A 1 291 ? -4.182 11.836 -10.428 1.00 84.44 291 ARG A O 1
ATOM 2208 N N . ARG A 1 292 ? -4.487 13.888 -11.325 1.00 84.69 292 ARG A N 1
ATOM 2209 C CA . ARG A 1 292 ? -4.271 14.656 -10.093 1.00 84.69 292 ARG A CA 1
ATOM 2210 C C . ARG A 1 292 ? -5.338 14.335 -9.044 1.00 84.69 292 ARG A C 1
ATOM 2212 O O . ARG A 1 292 ? -6.472 14.014 -9.390 1.00 84.69 292 ARG A O 1
ATOM 2219 N N . SER A 1 293 ? -4.993 14.418 -7.763 1.00 83.94 293 SER A N 1
ATOM 2220 C CA . SER A 1 293 ? -5.974 14.369 -6.662 1.00 83.94 293 SER A CA 1
ATOM 2221 C C . SER A 1 293 ? -6.709 15.695 -6.494 1.00 83.94 293 SER A C 1
ATOM 2223 O O . SER A 1 293 ? -7.864 15.708 -6.077 1.00 83.94 293 SER A O 1
ATOM 2225 N N . ARG A 1 294 ? -6.036 16.797 -6.835 1.00 83.06 294 ARG A N 1
ATOM 2226 C CA . ARG A 1 294 ? -6.542 18.164 -6.772 1.00 83.06 294 ARG A CA 1
ATOM 2227 C C . ARG A 1 294 ? -6.115 18.921 -8.023 1.00 83.06 294 ARG A C 1
ATOM 2229 O O . ARG A 1 294 ? -4.957 18.850 -8.431 1.00 83.06 294 ARG A O 1
ATOM 2236 N N . VAL A 1 295 ? -7.061 19.643 -8.608 1.00 80.88 295 VAL A N 1
ATOM 2237 C CA . VAL A 1 295 ? -6.882 20.436 -9.827 1.00 80.88 295 VAL A CA 1
ATOM 2238 C C . VAL A 1 295 ? -7.166 21.885 -9.462 1.00 80.88 295 VAL A C 1
ATOM 2240 O O . VAL A 1 295 ? -8.232 22.170 -8.914 1.00 80.88 295 VAL A O 1
ATOM 2243 N N . GLU A 1 296 ? -6.213 22.779 -9.707 1.00 81.75 296 GLU A N 1
ATOM 2244 C CA . GLU A 1 296 ? -6.401 24.216 -9.478 1.00 81.75 296 GLU A CA 1
ATOM 2245 C C . GLU A 1 296 ? -6.845 24.929 -10.767 1.00 81.75 296 GLU A C 1
ATOM 2247 O O . GLU A 1 296 ? -6.804 24.360 -11.861 1.00 81.75 296 GLU A O 1
ATOM 2252 N N . GLU A 1 297 ? -7.353 26.159 -10.652 1.00 76.56 297 GLU A N 1
ATOM 2253 C CA . GLU A 1 297 ? -7.981 26.859 -11.778 1.00 76.56 297 GLU A CA 1
ATOM 2254 C C . GLU A 1 297 ? -6.961 27.160 -12.893 1.00 76.56 297 GLU A C 1
ATOM 2256 O O . GLU A 1 297 ? -6.052 27.972 -12.728 1.00 76.56 297 GLU A O 1
ATOM 2261 N N . GLY A 1 298 ? -7.121 26.486 -14.037 1.00 71.44 298 GLY A N 1
ATOM 2262 C CA . GLY A 1 298 ? -6.202 26.559 -15.178 1.00 71.44 298 GLY A CA 1
ATOM 2263 C C . GLY A 1 298 ? -5.223 25.384 -15.305 1.00 71.44 298 GLY A C 1
ATOM 2264 O O . GLY A 1 298 ? -4.456 25.356 -16.266 1.00 71.44 298 GLY A O 1
ATOM 2265 N N . GLU A 1 299 ? -5.247 24.405 -14.395 1.00 76.88 299 GLU A N 1
ATOM 2266 C CA . GLU A 1 299 ? -4.457 23.175 -14.522 1.00 76.88 299 GLU A CA 1
ATOM 2267 C C . GLU A 1 299 ? -5.189 22.052 -15.278 1.00 76.88 299 GLU A C 1
ATOM 2269 O O . GLU A 1 299 ? -6.406 21.900 -15.190 1.00 76.88 299 GLU A O 1
ATOM 2274 N N . GLU A 1 300 ? -4.433 21.201 -15.980 1.00 74.50 300 GLU A N 1
ATOM 2275 C CA . GLU A 1 300 ? -4.953 19.951 -16.551 1.00 74.50 300 GLU A CA 1
ATOM 2276 C C . GLU A 1 300 ? -5.205 18.902 -15.450 1.00 74.50 300 GLU A C 1
ATOM 2278 O O . GLU A 1 300 ? -4.355 18.695 -14.578 1.00 74.50 300 GLU A O 1
ATOM 2283 N N . GLU A 1 301 ? -6.339 18.187 -15.518 1.00 80.56 301 GLU A N 1
ATOM 2284 C CA . GLU A 1 301 ? -6.671 17.089 -14.585 1.00 80.56 301 GLU A CA 1
ATOM 2285 C C . GLU A 1 301 ? -5.650 15.939 -14.623 1.00 80.56 301 GLU A C 1
ATOM 2287 O O . GLU A 1 301 ? -5.509 15.178 -13.661 1.00 80.56 301 GLU A O 1
ATOM 2292 N N . GLU A 1 302 ? -4.940 15.799 -15.741 1.00 84.62 302 GLU A N 1
ATOM 2293 C CA . GLU A 1 302 ? -3.944 14.764 -15.982 1.00 84.62 302 GLU A CA 1
ATOM 2294 C C . GLU A 1 302 ? -2.527 15.366 -15.975 1.00 84.62 302 GLU A C 1
ATOM 2296 O O . GLU A 1 302 ? -2.270 16.424 -16.542 1.00 84.62 302 GLU A O 1
ATOM 2301 N N . LYS A 1 303 ? -1.585 14.690 -15.309 1.00 84.75 303 LYS A N 1
ATOM 2302 C CA . LYS A 1 303 ? -0.159 15.042 -15.221 1.00 84.75 303 LYS A CA 1
ATOM 2303 C C . LYS A 1 303 ? 0.656 13.915 -15.856 1.00 84.75 303 LYS A C 1
ATOM 2305 O O . LYS A 1 303 ? 0.456 12.735 -15.558 1.00 84.75 303 LYS A O 1
ATOM 2310 N N . VAL A 1 304 ? 1.627 14.266 -16.701 1.00 84.56 304 VAL A N 1
ATOM 2311 C CA . VAL A 1 304 ? 2.656 13.304 -17.129 1.00 84.56 304 VAL A CA 1
ATOM 2312 C C . VAL A 1 304 ? 3.519 12.954 -15.926 1.00 84.56 304 VAL A C 1
ATOM 2314 O O . VAL A 1 304 ? 4.073 13.857 -15.301 1.00 84.56 304 VAL A O 1
ATOM 2317 N N . ILE A 1 305 ? 3.668 11.664 -15.629 1.00 87.75 305 ILE A N 1
ATOM 2318 C CA . ILE A 1 305 ? 4.534 11.185 -14.548 1.00 87.75 305 ILE A CA 1
ATOM 2319 C C . ILE A 1 305 ? 5.522 10.110 -15.010 1.00 87.75 305 ILE A C 1
ATOM 2321 O O . ILE A 1 305 ? 5.349 9.490 -16.062 1.00 87.75 305 ILE A O 1
ATOM 2325 N N . VAL A 1 306 ? 6.535 9.829 -14.191 1.00 88.31 306 VAL A N 1
ATOM 2326 C CA . VAL A 1 306 ? 7.385 8.638 -14.354 1.00 88.31 306 VAL A CA 1
ATOM 2327 C C . VAL A 1 306 ? 6.585 7.366 -14.052 1.00 88.31 306 VAL A C 1
ATOM 2329 O O . VAL A 1 306 ? 6.041 7.212 -12.959 1.00 88.31 306 VAL A O 1
ATOM 2332 N N . PHE A 1 307 ? 6.556 6.432 -15.007 1.00 87.69 307 PHE A N 1
ATOM 2333 C CA . PHE A 1 307 ? 5.865 5.143 -14.904 1.00 87.69 307 PHE A CA 1
ATOM 2334 C C . PHE A 1 307 ? 6.363 4.313 -13.708 1.00 87.69 307 PHE A C 1
ATOM 2336 O O . PHE A 1 307 ? 7.554 3.997 -13.623 1.00 87.69 307 PHE A O 1
ATOM 2343 N N . ALA A 1 308 ? 5.461 3.906 -12.808 1.00 89.12 308 ALA A N 1
ATOM 2344 C CA . ALA A 1 308 ? 5.850 3.352 -11.509 1.00 89.12 308 ALA A CA 1
ATOM 2345 C C . ALA A 1 308 ? 6.748 2.096 -11.578 1.00 89.12 308 ALA A C 1
ATOM 2347 O O . ALA A 1 308 ? 7.787 2.100 -10.914 1.00 89.12 308 ALA A O 1
ATOM 2348 N N . PRO A 1 309 ? 6.490 1.073 -12.423 1.00 88.94 309 PRO A N 1
ATOM 2349 C CA . PRO A 1 309 ? 7.426 -0.042 -12.589 1.00 88.94 309 PRO A CA 1
ATOM 2350 C C . PRO A 1 309 ? 8.829 0.351 -13.077 1.00 88.94 309 PRO A C 1
ATOM 2352 O O . PRO A 1 309 ? 9.776 -0.385 -12.809 1.00 88.94 309 PRO A O 1
ATOM 2355 N N . LEU A 1 310 ? 9.005 1.499 -13.751 1.00 88.50 310 LEU A N 1
ATOM 2356 C CA . LEU A 1 310 ? 10.342 2.000 -14.092 1.00 88.50 310 LEU A CA 1
ATOM 2357 C C . LEU A 1 310 ? 11.052 2.543 -12.848 1.00 88.50 310 LEU A C 1
ATOM 2359 O O . LEU A 1 310 ? 12.199 2.182 -12.622 1.00 88.50 310 LEU A O 1
ATOM 2363 N N . ALA A 1 311 ? 10.391 3.360 -12.025 1.00 91.81 311 ALA A N 1
ATOM 2364 C CA . ALA A 1 311 ? 10.985 3.856 -10.781 1.00 91.81 311 ALA A CA 1
ATOM 2365 C C . ALA A 1 311 ? 11.293 2.701 -9.807 1.00 91.81 311 ALA A C 1
ATOM 2367 O O . ALA A 1 311 ? 12.402 2.593 -9.287 1.00 91.81 311 ALA A O 1
ATOM 2368 N N . ILE A 1 312 ? 10.348 1.769 -9.640 1.00 93.19 312 ILE A N 1
ATOM 2369 C CA . ILE A 1 312 ? 10.486 0.616 -8.741 1.00 93.19 312 ILE A CA 1
ATOM 2370 C C . ILE A 1 312 ? 11.615 -0.317 -9.199 1.00 93.19 312 ILE A C 1
ATOM 2372 O O . ILE A 1 312 ? 12.392 -0.753 -8.355 1.00 93.19 312 ILE A O 1
ATOM 2376 N N . ALA A 1 313 ? 11.780 -0.575 -10.502 1.00 91.81 313 ALA A N 1
ATOM 2377 C CA . ALA A 1 313 ? 12.905 -1.362 -11.028 1.00 91.81 313 ALA A CA 1
ATOM 2378 C C . ALA A 1 313 ? 14.288 -0.723 -10.802 1.00 91.81 313 ALA A C 1
ATOM 2380 O O . ALA A 1 313 ? 15.300 -1.394 -10.984 1.00 91.81 313 ALA A O 1
ATOM 2381 N N . ASN A 1 314 ? 14.341 0.558 -10.423 1.00 91.31 314 ASN A N 1
ATOM 2382 C CA . ASN A 1 314 ? 15.560 1.363 -10.419 1.00 91.31 314 ASN A CA 1
ATOM 2383 C C . ASN A 1 314 ? 15.876 2.034 -9.067 1.00 91.31 314 ASN A C 1
ATOM 2385 O O . ASN A 1 314 ? 16.818 2.826 -8.982 1.00 91.31 314 ASN A O 1
ATOM 2389 N N . HIS A 1 315 ? 15.129 1.716 -8.005 1.00 93.25 315 HIS A N 1
ATOM 2390 C CA . HIS A 1 315 ? 15.301 2.356 -6.701 1.00 93.25 315 HIS A CA 1
ATOM 2391 C C . HIS A 1 315 ? 16.499 1.831 -5.890 1.00 93.25 315 HIS A C 1
ATOM 2393 O O . HIS A 1 315 ? 16.849 0.646 -5.906 1.00 93.25 315 HIS A O 1
ATOM 2399 N N . VAL A 1 316 ? 17.090 2.743 -5.130 1.00 91.12 316 VAL A N 1
ATOM 2400 C CA . VAL A 1 316 ? 18.201 2.578 -4.188 1.00 91.12 316 VAL A CA 1
ATOM 2401 C C . VAL A 1 316 ? 17.621 2.599 -2.766 1.00 91.12 316 VAL A C 1
ATOM 2403 O O . VAL A 1 316 ? 16.681 3.356 -2.516 1.00 91.12 316 VAL A O 1
ATOM 2406 N N . PRO A 1 317 ? 18.121 1.791 -1.811 1.00 89.81 317 PRO A N 1
ATOM 2407 C CA . PRO A 1 317 ? 17.693 1.888 -0.415 1.00 89.81 317 PRO A CA 1
ATOM 2408 C C . PRO A 1 317 ? 17.913 3.302 0.164 1.00 89.81 317 PRO A C 1
ATOM 2410 O O . PRO A 1 317 ? 18.910 3.934 -0.185 1.00 89.81 317 PRO A O 1
ATOM 2413 N N . PRO A 1 318 ? 17.054 3.790 1.079 1.00 89.06 318 PRO A N 1
ATO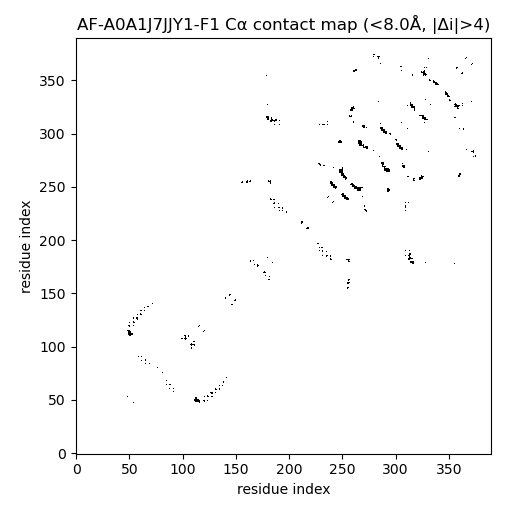M 2414 C CA . PRO A 1 318 ? 17.299 5.054 1.777 1.00 89.06 318 PRO A CA 1
ATOM 2415 C C . PRO A 1 318 ? 18.627 5.003 2.551 1.00 89.06 318 PRO A C 1
ATOM 2417 O O . PRO A 1 318 ? 19.033 3.932 3.027 1.00 89.06 318 PRO A O 1
ATOM 2420 N N . ARG A 1 319 ? 19.305 6.150 2.708 1.00 84.31 319 ARG A N 1
ATOM 2421 C CA . ARG A 1 319 ? 20.474 6.247 3.602 1.00 84.31 319 ARG A CA 1
ATOM 2422 C C . ARG A 1 319 ? 20.038 6.167 5.071 1.00 84.31 319 ARG A C 1
ATOM 2424 O O . ARG A 1 319 ? 18.860 6.265 5.403 1.00 84.31 319 ARG A O 1
ATOM 2431 N N . TYR A 1 320 ? 20.994 5.991 5.981 1.00 78.00 320 TYR A N 1
ATOM 2432 C CA . TYR A 1 320 ? 20.717 5.934 7.419 1.00 78.00 320 TYR A CA 1
ATOM 2433 C C . TYR A 1 320 ? 20.044 7.227 7.914 1.00 78.00 320 TYR A C 1
ATOM 2435 O O . TYR A 1 320 ? 20.655 8.290 7.885 1.00 78.00 320 TYR A O 1
ATOM 2443 N N . GLY A 1 321 ? 18.794 7.120 8.376 1.00 77.56 321 GLY A N 1
ATOM 2444 C CA . GLY A 1 321 ? 17.970 8.254 8.817 1.00 77.56 321 GLY A CA 1
ATOM 2445 C C . GLY A 1 321 ? 17.068 8.860 7.732 1.00 77.56 321 GLY A C 1
ATOM 2446 O O . GLY A 1 321 ? 16.166 9.623 8.064 1.00 77.56 321 GLY A O 1
ATOM 2447 N N . GLU A 1 322 ? 17.250 8.491 6.461 1.00 85.94 322 GLU A N 1
ATOM 2448 C CA . GLU A 1 322 ? 16.314 8.815 5.379 1.00 85.94 322 GLU A CA 1
ATOM 2449 C C . GLU A 1 322 ? 15.162 7.795 5.333 1.00 85.94 322 GLU A C 1
ATOM 2451 O O . GLU A 1 322 ? 15.296 6.652 5.775 1.00 85.94 322 GLU A O 1
ATOM 2456 N N . TRP A 1 323 ? 14.027 8.200 4.757 1.00 88.50 323 TRP A N 1
ATOM 2457 C CA . TRP A 1 323 ? 12.873 7.327 4.488 1.00 88.50 323 TRP A CA 1
ATOM 2458 C C . TRP A 1 323 ? 12.546 7.228 2.987 1.00 88.50 323 TRP A C 1
ATOM 2460 O O . TRP A 1 323 ? 12.062 6.197 2.519 1.00 88.50 323 TRP A O 1
ATOM 2470 N N . MET A 1 324 ? 12.861 8.264 2.203 1.00 90.06 324 MET A N 1
ATOM 2471 C CA . MET A 1 324 ? 12.701 8.252 0.747 1.00 90.06 324 MET A CA 1
ATOM 2472 C C . MET A 1 324 ? 13.768 7.365 0.089 1.00 90.06 324 MET A C 1
ATOM 2474 O O . MET A 1 324 ? 14.957 7.474 0.385 1.00 90.06 324 MET A O 1
ATOM 2478 N N . SER A 1 325 ? 13.347 6.470 -0.807 1.00 91.44 325 SER A N 1
ATOM 2479 C CA . SER A 1 325 ? 14.257 5.750 -1.702 1.00 91.44 325 SER A CA 1
ATOM 2480 C C . SER A 1 325 ? 14.672 6.649 -2.854 1.00 91.44 325 SER A C 1
ATOM 2482 O O . SER A 1 325 ? 13.831 7.247 -3.520 1.00 91.44 325 SER A O 1
ATOM 2484 N N . ARG A 1 326 ? 15.976 6.679 -3.118 1.00 91.56 326 ARG A N 1
ATOM 2485 C CA . ARG A 1 326 ? 16.560 7.381 -4.264 1.00 91.56 326 ARG A CA 1
ATOM 2486 C C . ARG A 1 326 ? 16.361 6.550 -5.538 1.00 91.56 326 ARG A C 1
ATOM 2488 O O . ARG A 1 326 ? 16.136 5.341 -5.452 1.00 91.56 326 ARG A O 1
ATOM 2495 N N . VAL A 1 327 ? 16.457 7.148 -6.724 1.00 90.81 327 VAL A N 1
ATOM 2496 C CA . VAL A 1 327 ? 16.332 6.426 -8.010 1.00 90.81 327 VAL A CA 1
ATOM 2497 C C . VAL A 1 327 ? 17.515 6.746 -8.919 1.00 90.81 327 VAL A C 1
ATOM 2499 O O . VAL A 1 327 ? 17.858 7.909 -9.090 1.00 90.81 327 VAL A O 1
ATOM 2502 N N . ILE A 1 328 ? 18.132 5.732 -9.536 1.00 89.12 328 ILE A N 1
ATOM 2503 C CA . ILE A 1 328 ? 19.203 5.941 -10.530 1.00 89.12 328 ILE A CA 1
ATOM 2504 C C . ILE A 1 328 ? 18.635 5.753 -11.935 1.00 89.12 328 ILE A C 1
ATOM 2506 O O . ILE A 1 328 ? 18.015 4.720 -12.218 1.00 89.12 328 ILE A O 1
ATOM 2510 N N . CYS A 1 329 ? 18.881 6.719 -12.824 1.00 87.12 329 CYS A N 1
ATOM 2511 C CA . CYS A 1 329 ? 18.430 6.655 -14.210 1.00 87.12 329 CYS A CA 1
ATOM 2512 C C . CYS A 1 329 ? 19.040 5.442 -14.944 1.00 87.12 329 CYS A C 1
ATOM 2514 O O . CYS A 1 329 ? 20.261 5.380 -15.099 1.00 87.12 329 CYS A O 1
ATOM 2516 N N . PRO A 1 330 ? 18.223 4.492 -15.443 1.00 82.50 330 PRO A N 1
ATOM 2517 C CA . PRO A 1 330 ? 18.732 3.321 -16.160 1.00 82.50 330 PRO A CA 1
ATOM 2518 C C . PRO A 1 330 ? 19.371 3.671 -17.507 1.00 82.50 330 PRO A C 1
ATOM 2520 O O . PRO A 1 330 ? 20.150 2.882 -18.022 1.00 82.50 330 PRO A O 1
ATOM 2523 N N . TYR A 1 331 ? 19.045 4.832 -18.081 1.00 80.25 331 TYR A N 1
ATOM 2524 C CA . TYR A 1 331 ? 19.603 5.268 -19.358 1.00 80.25 331 TYR A CA 1
ATOM 2525 C C . TYR A 1 331 ? 21.005 5.870 -19.165 1.00 80.25 331 TYR A C 1
ATOM 2527 O O . TYR A 1 331 ? 21.916 5.538 -19.912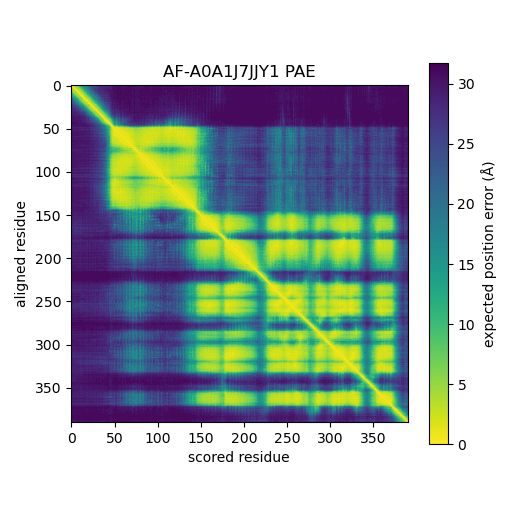 1.00 80.25 331 TYR A O 1
ATOM 2535 N N . CYS A 1 332 ? 21.231 6.677 -18.120 1.00 77.75 332 CYS A N 1
ATOM 2536 C CA . CYS A 1 332 ? 22.570 7.194 -17.801 1.00 77.75 332 CYS A CA 1
ATOM 2537 C C . CYS A 1 332 ? 23.564 6.098 -17.384 1.00 77.75 332 CYS A C 1
ATOM 2539 O O . CYS A 1 332 ? 24.753 6.236 -17.653 1.00 77.75 332 CYS A O 1
ATOM 2541 N N . GLU A 1 333 ? 23.099 5.003 -16.769 1.00 70.69 333 GLU A N 1
ATOM 2542 C CA . GLU A 1 333 ? 23.944 3.822 -16.520 1.00 70.69 333 GLU A CA 1
ATOM 2543 C C . GLU A 1 333 ? 24.421 3.136 -17.812 1.00 70.69 333 GLU A C 1
ATOM 2545 O O . GLU A 1 333 ? 25.496 2.546 -17.810 1.00 70.69 333 GLU A O 1
ATOM 2550 N N . GLU A 1 334 ? 23.652 3.220 -18.903 1.00 57.72 334 GLU A N 1
ATOM 2551 C CA . GLU A 1 334 ? 23.957 2.600 -20.204 1.00 57.72 334 GLU A CA 1
ATOM 2552 C C . GLU A 1 334 ? 24.878 3.485 -21.078 1.00 57.72 334 GLU A C 1
ATOM 2554 O O . GLU A 1 334 ? 25.536 2.987 -21.988 1.00 57.72 334 GLU A O 1
ATOM 2559 N N . TYR A 1 335 ? 24.983 4.786 -20.771 1.00 48.47 335 TYR A N 1
ATOM 2560 C CA . TYR A 1 335 ? 25.790 5.778 -21.502 1.00 48.47 335 TYR A CA 1
ATOM 2561 C C . TYR A 1 335 ? 27.134 6.136 -20.833 1.00 48.47 335 TYR A C 1
ATOM 2563 O O . TYR A 1 335 ? 27.673 7.220 -21.067 1.00 48.47 335 TYR A O 1
ATOM 2571 N N . THR A 1 336 ? 27.720 5.251 -20.018 1.00 47.47 336 THR A N 1
ATOM 2572 C CA . THR A 1 336 ? 29.076 5.469 -19.483 1.00 47.47 336 THR A CA 1
ATOM 2573 C C . THR A 1 336 ? 30.124 5.405 -20.595 1.00 47.47 336 THR A C 1
ATOM 2575 O O . THR A 1 336 ? 30.590 4.328 -20.965 1.00 47.47 336 THR A O 1
ATOM 2578 N N . TYR A 1 337 ? 30.508 6.571 -21.114 1.00 43.56 337 TYR A N 1
ATOM 2579 C CA . TYR A 1 337 ? 31.629 6.726 -22.037 1.00 43.56 337 TYR A CA 1
ATOM 2580 C C . TYR A 1 337 ? 32.926 6.301 -21.330 1.00 43.56 337 TYR A C 1
ATOM 2582 O O . TYR A 1 337 ? 33.333 6.930 -20.352 1.00 43.56 337 TYR A O 1
ATOM 2590 N N . ILE A 1 338 ? 33.564 5.231 -21.809 1.00 43.38 338 ILE A N 1
ATOM 2591 C CA . ILE A 1 338 ? 34.906 4.836 -21.365 1.00 43.38 338 ILE A CA 1
ATOM 2592 C C . ILE A 1 338 ? 35.893 5.687 -22.160 1.00 43.38 338 ILE A C 1
ATOM 2594 O O . ILE A 1 338 ? 36.311 5.316 -23.258 1.00 43.38 338 ILE A O 1
ATOM 2598 N N . ASP A 1 339 ? 36.206 6.868 -21.632 1.00 40.53 339 ASP A N 1
ATOM 2599 C CA . ASP A 1 339 ? 37.237 7.717 -22.216 1.00 40.53 339 ASP A CA 1
ATOM 2600 C C . ASP A 1 339 ? 38.612 7.089 -21.959 1.00 40.53 339 ASP A C 1
ATOM 2602 O O . ASP A 1 339 ? 39.043 6.937 -20.813 1.00 40.53 339 ASP A O 1
ATOM 2606 N N . SER A 1 340 ? 39.268 6.662 -23.036 1.00 43.06 340 SER A N 1
ATOM 2607 C CA . SER A 1 340 ? 40.613 6.088 -22.992 1.00 43.06 340 SER A CA 1
ATOM 2608 C C . SER A 1 340 ? 41.618 7.233 -23.026 1.00 43.06 340 SER A C 1
ATOM 2610 O O . SER A 1 340 ? 42.127 7.581 -24.090 1.00 43.06 340 SER A O 1
ATOM 2612 N N . GLY A 1 341 ? 41.838 7.848 -21.862 1.00 41.84 341 GLY A N 1
ATOM 2613 C CA . GLY A 1 341 ? 42.804 8.931 -21.702 1.00 41.84 341 GLY A CA 1
ATOM 2614 C C . GLY A 1 341 ? 44.204 8.529 -22.174 1.00 41.84 341 GLY A C 1
ATOM 2615 O O . GLY A 1 341 ? 44.634 7.395 -21.973 1.00 41.84 341 GLY A O 1
ATOM 2616 N N . ASP A 1 342 ? 44.905 9.477 -22.800 1.00 50.22 342 ASP A N 1
ATOM 2617 C CA . ASP A 1 342 ? 46.293 9.315 -23.268 1.00 50.22 342 ASP A CA 1
ATOM 2618 C C . ASP A 1 342 ? 47.272 9.142 -22.081 1.00 50.22 342 ASP A C 1
ATOM 2620 O O . ASP A 1 342 ? 48.326 8.516 -22.197 1.00 50.22 342 ASP A O 1
ATOM 2624 N N . ASP A 1 343 ? 46.869 9.631 -20.901 1.00 48.59 343 ASP A N 1
ATOM 2625 C CA . ASP A 1 343 ? 47.493 9.362 -19.607 1.00 48.59 343 ASP A CA 1
ATOM 2626 C C . ASP A 1 343 ? 47.012 8.003 -19.055 1.00 48.59 343 ASP A C 1
ATOM 2628 O O . ASP A 1 343 ? 45.829 7.804 -18.768 1.00 48.59 343 ASP A O 1
ATOM 2632 N N . GLY A 1 344 ? 47.936 7.049 -18.904 1.00 48.81 344 GLY A N 1
ATOM 2633 C CA . GLY A 1 344 ? 47.656 5.638 -18.593 1.00 48.81 344 GLY A CA 1
ATOM 2634 C C . GLY A 1 344 ? 47.198 5.308 -17.161 1.00 48.81 344 GLY A C 1
ATOM 2635 O O . GLY A 1 344 ? 47.487 4.208 -16.684 1.00 48.81 344 GLY A O 1
ATOM 2636 N N . ASP A 1 345 ? 46.520 6.223 -16.462 1.00 45.97 345 ASP A N 1
ATOM 2637 C CA . ASP A 1 345 ? 46.087 6.085 -15.066 1.00 45.97 345 ASP A CA 1
ATOM 2638 C C . ASP A 1 345 ? 44.586 6.383 -14.832 1.00 45.97 345 ASP A C 1
ATOM 2640 O O . ASP A 1 345 ? 44.169 7.427 -14.322 1.00 45.97 345 ASP A O 1
ATOM 2644 N N . GLY A 1 346 ? 43.764 5.361 -15.102 1.00 43.22 346 GLY A N 1
ATOM 2645 C CA . GLY A 1 346 ? 42.463 5.155 -14.451 1.00 43.22 346 GLY A CA 1
ATOM 2646 C C . GLY A 1 346 ? 41.217 5.484 -15.282 1.00 43.22 346 GLY A C 1
ATOM 2647 O O . GLY A 1 346 ? 41.005 6.615 -15.711 1.00 43.22 346 GLY A O 1
ATOM 2648 N N . GLU A 1 347 ? 40.330 4.494 -15.416 1.00 46.16 347 GLU A N 1
ATOM 2649 C CA . GLU A 1 347 ? 39.015 4.614 -16.060 1.00 46.16 347 GLU A CA 1
ATOM 2650 C C . GLU A 1 347 ? 38.107 5.614 -15.312 1.00 46.16 347 GLU A C 1
ATOM 2652 O O . GLU A 1 347 ? 37.702 5.383 -14.169 1.00 46.16 347 GLU A O 1
ATOM 2657 N N . ARG A 1 348 ? 37.746 6.742 -15.943 1.00 39.22 348 ARG A N 1
ATOM 2658 C CA . ARG A 1 348 ? 36.956 7.806 -15.287 1.00 39.22 348 ARG A CA 1
ATOM 2659 C C . ARG A 1 348 ? 35.468 7.705 -15.613 1.00 39.22 348 ARG A C 1
ATOM 2661 O O . ARG A 1 348 ? 34.965 8.321 -16.549 1.00 39.22 348 ARG A O 1
ATOM 2668 N N . ARG A 1 349 ? 34.739 6.947 -14.787 1.00 46.72 349 ARG A N 1
ATOM 2669 C CA . ARG A 1 349 ? 33.277 6.790 -14.873 1.00 46.72 349 ARG A CA 1
ATOM 2670 C C . ARG A 1 349 ? 32.533 8.091 -14.524 1.00 46.72 349 ARG A C 1
ATOM 2672 O O . ARG A 1 349 ? 32.188 8.328 -13.367 1.00 46.72 349 ARG A O 1
ATOM 2679 N N . TRP A 1 350 ? 32.207 8.894 -15.536 1.00 40.31 350 TRP A N 1
ATOM 2680 C CA . TRP A 1 350 ? 31.342 10.077 -15.417 1.00 40.31 350 TRP A CA 1
ATOM 2681 C C . TRP A 1 350 ? 29.850 9.719 -15.273 1.00 40.31 350 TRP A C 1
ATOM 2683 O O . TRP A 1 350 ? 29.028 10.038 -16.129 1.00 40.31 350 TRP A O 1
ATOM 2693 N N . THR A 1 351 ? 29.472 9.068 -14.172 1.00 48.00 351 THR A N 1
ATOM 2694 C CA . THR A 1 351 ? 28.065 9.030 -13.734 1.00 48.00 351 THR A CA 1
ATOM 2695 C C . THR A 1 351 ? 27.744 10.259 -12.895 1.00 48.00 351 THR A C 1
ATOM 2697 O O . THR A 1 351 ? 28.453 10.536 -11.925 1.00 48.00 351 THR A O 1
ATOM 2700 N N . THR A 1 352 ? 26.642 10.941 -13.215 1.00 48.78 352 THR A N 1
ATOM 2701 C CA . THR A 1 352 ? 25.987 11.894 -12.307 1.00 48.78 352 THR A CA 1
ATOM 2702 C C . THR A 1 352 ? 25.754 11.218 -10.950 1.00 48.78 352 THR A C 1
ATOM 2704 O O . THR A 1 352 ? 25.424 10.034 -10.913 1.00 48.78 352 THR A O 1
ATOM 2707 N N . ASP A 1 353 ? 26.062 11.949 -9.874 1.00 53.59 353 ASP A N 1
ATOM 2708 C CA . ASP A 1 353 ? 25.983 11.582 -8.452 1.00 53.59 353 ASP A CA 1
ATOM 2709 C C . ASP A 1 353 ? 25.667 10.107 -8.095 1.00 53.59 353 ASP A C 1
ATOM 2711 O O . ASP A 1 353 ? 24.540 9.626 -8.182 1.00 53.59 353 ASP A O 1
ATOM 2715 N N . GLN A 1 354 ? 26.662 9.403 -7.538 1.00 58.59 354 GLN A N 1
ATOM 2716 C CA . GLN A 1 354 ? 26.594 7.979 -7.147 1.00 58.59 354 GLN A CA 1
ATOM 2717 C C . GLN A 1 354 ? 25.504 7.612 -6.102 1.00 58.59 354 GLN A C 1
ATOM 2719 O O . GLN A 1 354 ? 25.437 6.466 -5.661 1.00 58.59 354 GLN A O 1
ATOM 2724 N N . GLY A 1 355 ? 24.684 8.569 -5.652 1.00 69.75 355 GLY A N 1
ATOM 2725 C CA . GLY A 1 355 ? 23.530 8.340 -4.778 1.00 69.75 355 GLY A CA 1
ATOM 2726 C C . GLY A 1 355 ? 22.194 8.186 -5.513 1.00 69.75 355 GLY A C 1
ATOM 2727 O O . GLY A 1 355 ? 21.289 7.562 -4.956 1.00 69.75 355 GLY A O 1
ATOM 2728 N N . GLY A 1 356 ? 22.068 8.725 -6.730 1.00 84.44 356 GLY A N 1
ATOM 2729 C CA . GLY A 1 356 ? 20.804 8.821 -7.458 1.00 84.44 356 GLY A CA 1
ATOM 2730 C C . GLY A 1 356 ? 19.844 9.889 -6.911 1.00 84.44 356 GLY A C 1
ATOM 2731 O O . GLY A 1 356 ? 19.935 10.325 -5.758 1.00 84.44 356 GLY A O 1
ATOM 2732 N N . PHE A 1 357 ? 18.875 10.255 -7.756 1.00 89.00 357 PHE A N 1
ATOM 2733 C CA . PHE A 1 357 ? 17.895 11.320 -7.537 1.00 89.00 357 PHE A CA 1
ATOM 2734 C C . PHE A 1 357 ? 17.091 11.118 -6.248 1.00 89.00 357 PHE A C 1
ATOM 2736 O O . PHE A 1 357 ? 16.566 10.031 -6.001 1.00 89.00 357 PHE A O 1
ATOM 2743 N N . GLU A 1 358 ? 16.967 12.180 -5.447 1.00 86.81 358 GLU A N 1
ATOM 2744 C CA . GLU A 1 358 ? 16.344 12.136 -4.113 1.00 86.81 358 GLU A CA 1
ATOM 2745 C C . GLU A 1 358 ? 14.809 12.201 -4.134 1.00 86.81 358 GLU A C 1
ATOM 2747 O O . GLU A 1 358 ? 14.170 11.738 -3.192 1.00 86.81 358 GLU A O 1
ATOM 2752 N N . THR A 1 359 ? 14.211 12.741 -5.202 1.00 90.50 359 THR A N 1
ATOM 2753 C CA . THR A 1 359 ? 12.752 12.862 -5.363 1.00 90.50 359 THR A CA 1
ATOM 2754 C C . THR A 1 359 ? 12.295 12.417 -6.752 1.00 90.50 359 THR A C 1
ATOM 2756 O O . THR A 1 359 ? 13.061 12.438 -7.723 1.00 90.50 359 THR A O 1
ATOM 2759 N N . MET A 1 360 ? 11.019 12.032 -6.865 1.00 91.06 360 MET A N 1
ATOM 2760 C CA . MET A 1 360 ? 10.434 11.638 -8.148 1.00 91.06 360 MET A CA 1
ATOM 2761 C C . MET A 1 360 ? 10.319 12.805 -9.131 1.00 91.06 360 MET A C 1
ATOM 2763 O O . MET A 1 360 ? 10.540 12.579 -10.317 1.00 91.06 360 MET A O 1
ATOM 2767 N N . ASP A 1 361 ? 10.034 14.032 -8.677 1.00 89.62 361 ASP A N 1
ATOM 2768 C CA . ASP A 1 361 ? 9.982 15.197 -9.570 1.00 89.62 361 ASP A CA 1
ATOM 2769 C C . ASP A 1 361 ? 11.382 15.578 -10.095 1.00 89.62 361 ASP A C 1
ATOM 2771 O O . ASP A 1 361 ? 11.508 15.880 -11.278 1.00 89.62 361 ASP A O 1
ATOM 2775 N N . ALA A 1 362 ? 12.458 15.444 -9.302 1.00 90.06 362 ALA A N 1
ATOM 2776 C CA . ALA A 1 362 ? 13.830 15.646 -9.796 1.00 90.06 362 ALA A CA 1
ATOM 2777 C C . ALA A 1 362 ? 14.247 14.574 -10.825 1.00 90.06 362 ALA A C 1
ATOM 2779 O O . ALA A 1 362 ? 14.844 14.885 -11.858 1.00 90.06 362 ALA A O 1
ATOM 2780 N N . PHE A 1 363 ? 13.886 13.306 -10.587 1.00 90.81 363 PHE A N 1
ATOM 2781 C CA . PHE A 1 363 ? 14.096 12.239 -11.571 1.00 90.81 363 PHE A CA 1
ATOM 2782 C C . PHE A 1 363 ? 13.256 12.460 -12.841 1.00 90.81 363 PHE A C 1
ATOM 2784 O O . PHE A 1 363 ? 13.722 12.198 -13.951 1.00 90.81 363 PHE A O 1
ATOM 2791 N N . GLN A 1 364 ? 12.032 12.971 -12.694 1.00 89.69 364 GLN A N 1
ATOM 2792 C CA . GLN A 1 364 ? 11.156 13.319 -13.807 1.00 89.69 364 GLN A CA 1
ATOM 2793 C C . GLN A 1 364 ? 11.713 14.469 -14.645 1.00 89.69 364 GLN A C 1
ATOM 2795 O O . GLN A 1 364 ? 11.728 14.359 -15.868 1.00 89.69 364 GLN A O 1
ATOM 2800 N N . GLU A 1 365 ? 12.179 15.543 -14.012 1.00 89.12 365 GLU A N 1
ATOM 2801 C CA . GLU A 1 365 ? 12.798 16.681 -14.689 1.00 89.12 365 GLU A CA 1
ATOM 2802 C C . GLU A 1 365 ? 14.019 16.228 -15.504 1.00 89.12 365 GLU A C 1
ATOM 2804 O O . GLU A 1 365 ? 14.109 16.506 -16.701 1.00 89.12 365 GLU A O 1
ATOM 2809 N N . HIS A 1 366 ? 14.910 15.431 -14.908 1.00 88.31 366 HIS A N 1
ATOM 2810 C CA . HIS A 1 366 ? 16.028 14.825 -15.631 1.00 88.31 366 HIS A CA 1
ATOM 2811 C C . HIS A 1 366 ? 15.564 13.979 -16.834 1.00 88.31 366 HIS A C 1
ATOM 2813 O O . HIS A 1 366 ? 16.106 14.109 -17.934 1.00 88.31 366 HIS A O 1
ATOM 2819 N N . LEU A 1 367 ? 14.535 13.140 -16.671 1.00 86.31 367 LEU A N 1
ATOM 2820 C CA . LEU A 1 367 ? 13.979 12.351 -17.775 1.00 86.31 367 LEU A CA 1
ATOM 2821 C C . LEU A 1 367 ? 13.342 13.224 -18.873 1.00 86.31 367 LEU A C 1
ATOM 2823 O O . LEU A 1 367 ? 13.383 12.846 -20.045 1.00 86.31 367 LEU A O 1
ATOM 2827 N N . GLN A 1 368 ? 12.788 14.389 -18.530 1.00 84.88 368 GLN A N 1
ATOM 2828 C CA . GLN A 1 368 ? 12.254 15.353 -19.494 1.00 84.88 368 GLN A CA 1
ATOM 2829 C C . GLN A 1 368 ? 13.370 16.072 -20.265 1.00 84.88 368 GLN A C 1
ATOM 2831 O O . GLN A 1 368 ? 13.294 16.134 -21.491 1.00 84.88 368 GLN A O 1
ATOM 2836 N N . TRP A 1 369 ? 14.424 16.555 -19.601 1.00 82.31 369 TRP A N 1
ATOM 2837 C CA . TRP A 1 369 ? 15.524 17.270 -20.265 1.00 82.31 369 TRP A CA 1
ATOM 2838 C C . TRP A 1 369 ? 16.496 16.354 -21.021 1.00 82.31 369 TRP A C 1
ATOM 2840 O O . TRP A 1 369 ? 16.932 16.695 -22.117 1.00 82.31 369 TRP A O 1
ATOM 2850 N N . THR A 1 370 ? 16.861 15.202 -20.452 1.00 79.00 370 THR A N 1
ATOM 2851 C CA . THR A 1 370 ? 17.916 14.320 -20.991 1.00 79.00 370 THR A CA 1
ATOM 2852 C C . THR A 1 370 ? 17.361 13.161 -21.826 1.00 79.00 370 THR A C 1
ATOM 2854 O O . THR A 1 370 ? 18.045 12.639 -22.705 1.00 79.00 370 THR A O 1
ATOM 2857 N N . HIS A 1 371 ? 16.115 12.749 -21.573 1.00 77.81 371 HIS A N 1
ATOM 2858 C CA . HIS A 1 371 ? 15.517 11.534 -22.139 1.00 77.81 371 HIS A CA 1
ATOM 2859 C C . HIS A 1 371 ? 14.123 11.787 -22.739 1.00 77.81 371 HIS A C 1
ATOM 2861 O O . HIS A 1 371 ? 13.234 10.933 -22.685 1.00 77.81 371 HIS A O 1
ATOM 2867 N N . THR A 1 372 ? 13.915 12.964 -23.335 1.00 66.56 372 THR A N 1
ATOM 2868 C CA . THR A 1 372 ? 12.663 13.324 -24.012 1.00 66.56 372 THR A CA 1
ATOM 2869 C C . THR A 1 372 ? 12.418 12.442 -25.236 1.00 66.56 372 THR A C 1
ATOM 2871 O O . THR A 1 372 ? 13.277 12.304 -26.106 1.00 66.56 372 THR A O 1
ATOM 2874 N N . ALA A 1 373 ? 11.200 11.917 -25.375 1.00 53.44 373 ALA A N 1
ATOM 2875 C CA . ALA A 1 373 ? 10.763 11.173 -26.559 1.00 53.44 373 ALA A CA 1
ATOM 2876 C C . ALA A 1 373 ? 10.385 12.084 -27.749 1.00 53.44 373 ALA A C 1
ATOM 2878 O O . ALA A 1 373 ? 9.445 11.790 -28.486 1.00 53.44 373 ALA A O 1
ATOM 2879 N N . LEU A 1 374 ? 11.102 13.199 -27.936 1.00 50.59 374 LEU A N 1
ATOM 2880 C CA . LEU A 1 374 ? 10.925 14.045 -29.113 1.00 50.59 374 LEU A CA 1
ATOM 2881 C C . LEU A 1 374 ? 11.410 13.275 -30.352 1.00 50.59 374 LEU A C 1
ATOM 2883 O O . LEU A 1 374 ? 12.575 12.863 -30.382 1.00 50.59 374 LEU A O 1
ATOM 2887 N N . PRO A 1 375 ? 10.568 13.082 -31.386 1.00 44.75 375 PRO A N 1
ATOM 2888 C CA . PRO A 1 375 ? 11.043 12.527 -32.641 1.00 44.75 375 PRO A CA 1
ATOM 2889 C C . PRO A 1 375 ? 12.085 13.490 -33.207 1.00 44.75 375 PRO A C 1
ATOM 2891 O O . PRO A 1 375 ? 11.795 14.672 -33.400 1.00 44.75 375 PRO A O 1
ATOM 2894 N N . LYS A 1 376 ? 13.302 12.989 -33.457 1.00 38.69 376 LYS A N 1
ATOM 2895 C CA . LYS A 1 376 ? 14.374 13.767 -34.089 1.00 38.69 376 LYS A CA 1
ATOM 2896 C C . LYS A 1 376 ? 13.788 14.448 -35.332 1.00 38.69 376 LYS A C 1
ATOM 2898 O O . LYS A 1 376 ? 13.331 13.718 -36.218 1.00 38.69 376 LYS A O 1
ATOM 2903 N N . PRO A 1 377 ? 13.752 15.794 -35.408 1.00 38.19 377 PRO A N 1
ATOM 2904 C CA . PRO A 1 377 ? 13.144 16.469 -36.541 1.00 38.19 377 PRO A CA 1
ATOM 2905 C C . PRO A 1 377 ? 13.857 15.987 -37.796 1.00 38.19 377 PRO A C 1
ATOM 2907 O O . PRO A 1 377 ? 15.091 15.984 -37.853 1.00 38.19 377 PRO A O 1
ATOM 2910 N N . ALA A 1 378 ? 13.081 15.513 -38.770 1.00 42.81 378 ALA A N 1
ATOM 2911 C CA . ALA A 1 378 ? 13.632 15.084 -40.040 1.00 42.81 378 ALA A CA 1
ATOM 2912 C C . ALA A 1 378 ? 14.327 16.299 -40.658 1.00 42.81 378 ALA A C 1
ATOM 2914 O O . ALA A 1 378 ? 13.659 17.252 -41.063 1.00 42.81 378 ALA A O 1
ATOM 2915 N N . LEU A 1 379 ? 15.665 16.281 -40.674 1.00 45.06 379 LEU A N 1
ATOM 2916 C CA . LEU A 1 379 ? 16.438 17.285 -41.392 1.00 45.06 379 LEU A CA 1
ATOM 2917 C C . LEU A 1 379 ? 15.895 17.291 -42.825 1.00 45.06 379 LEU A C 1
ATOM 2919 O O . LEU A 1 379 ? 15.831 16.210 -43.423 1.00 45.06 379 LEU A O 1
ATOM 2923 N N . PRO A 1 380 ? 15.445 18.445 -43.353 1.00 42.09 380 PRO A N 1
ATOM 2924 C CA . PRO A 1 380 ? 14.889 18.491 -44.693 1.00 42.09 380 PRO A CA 1
ATOM 2925 C C . PRO A 1 380 ? 15.944 17.936 -45.641 1.00 42.09 380 PRO A C 1
ATOM 2927 O O . PRO A 1 380 ? 17.090 18.390 -45.624 1.00 42.09 380 PRO A O 1
ATOM 2930 N N . LEU A 1 381 ? 15.570 16.906 -46.405 1.00 47.00 381 LEU A N 1
ATOM 2931 C CA . LEU A 1 381 ? 16.483 16.250 -47.329 1.00 47.00 381 LEU A CA 1
ATOM 2932 C C . LEU A 1 381 ? 16.995 17.324 -48.290 1.00 47.00 381 LEU A C 1
ATOM 2934 O O . LEU A 1 381 ? 16.205 17.886 -49.048 1.00 47.00 381 LEU A O 1
ATOM 2938 N N . VAL A 1 382 ? 18.283 17.660 -48.191 1.00 44.38 382 VAL A N 1
ATOM 2939 C CA . VAL A 1 382 ? 18.865 18.776 -48.940 1.00 44.38 382 VAL A CA 1
ATOM 2940 C C . VAL A 1 382 ? 18.844 18.408 -50.416 1.00 44.38 382 VAL A C 1
ATOM 2942 O O . VAL A 1 382 ? 19.699 17.670 -50.896 1.00 44.38 382 VAL A O 1
ATOM 2945 N N . SER A 1 383 ? 17.835 18.907 -51.127 1.00 47.22 383 SER A N 1
ATOM 2946 C CA . SER A 1 383 ? 17.758 18.839 -52.580 1.00 47.22 383 SER A CA 1
ATOM 2947 C C . SER A 1 383 ? 18.973 19.550 -53.169 1.00 47.22 383 SER A C 1
ATOM 2949 O O . SER A 1 383 ? 19.231 20.702 -52.806 1.00 47.22 383 SER A O 1
ATOM 2951 N N . ASP A 1 384 ? 19.704 18.872 -54.052 1.00 50.56 384 ASP A N 1
ATOM 2952 C CA . ASP A 1 384 ? 20.997 19.337 -54.549 1.00 50.56 384 ASP A CA 1
ATOM 2953 C C . ASP A 1 384 ? 20.978 20.786 -55.060 1.00 50.56 384 ASP A C 1
ATOM 2955 O O . ASP A 1 384 ? 20.219 21.157 -55.956 1.00 50.56 384 ASP A O 1
ATOM 2959 N N . GLY A 1 385 ? 21.900 21.590 -54.523 1.00 53.16 385 GLY A N 1
ATOM 2960 C CA . GLY A 1 385 ? 22.310 22.862 -55.111 1.00 53.16 385 GLY A CA 1
ATOM 2961 C C . GLY A 1 385 ? 21.459 24.092 -54.778 1.00 53.16 385 GLY A C 1
ATOM 2962 O O . GLY A 1 385 ? 20.757 24.602 -55.652 1.00 53.16 385 GLY A O 1
ATOM 2963 N N . LYS A 1 386 ? 21.675 24.672 -53.584 1.00 49.62 386 LYS A N 1
ATOM 2964 C CA . LYS A 1 386 ? 22.175 26.064 -53.393 1.00 49.62 386 LYS A CA 1
ATOM 2965 C C . LYS A 1 386 ? 22.140 26.489 -51.917 1.00 49.62 386 LYS A C 1
ATOM 2967 O O . LYS A 1 386 ? 21.127 26.977 -51.427 1.00 49.62 386 LYS A O 1
ATOM 2972 N N . CYS A 1 387 ? 23.284 26.415 -51.240 1.00 42.44 387 CYS A N 1
ATOM 2973 C CA . CYS A 1 387 ? 23.491 27.166 -50.001 1.00 42.44 387 CYS A CA 1
ATOM 2974 C C . CYS A 1 387 ? 23.800 28.628 -50.356 1.00 42.44 387 CYS A C 1
ATOM 2976 O O . CYS A 1 387 ? 24.916 28.936 -50.770 1.00 42.44 387 CYS A O 1
ATOM 2978 N N . ALA A 1 388 ? 22.817 29.516 -50.213 1.00 44.19 388 ALA A N 1
ATOM 2979 C CA . ALA A 1 388 ? 23.041 30.957 -50.218 1.00 44.19 388 ALA A CA 1
ATOM 2980 C C . ALA A 1 388 ? 23.137 31.440 -48.765 1.00 44.19 388 ALA A C 1
ATOM 2982 O O . ALA A 1 388 ? 22.172 31.321 -48.013 1.00 44.19 388 ALA A O 1
ATOM 2983 N N . VAL A 1 389 ? 24.302 31.958 -48.380 1.00 43.38 389 VAL A N 1
ATOM 2984 C CA . VAL A 1 389 ? 24.508 32.653 -47.102 1.00 43.38 389 VAL A CA 1
ATOM 2985 C C . VAL A 1 389 ? 24.434 34.156 -47.370 1.00 43.38 389 VAL A C 1
ATOM 2987 O O . VAL A 1 389 ? 25.011 34.624 -48.353 1.00 43.38 389 VAL A O 1
ATOM 2990 N N . MET A 1 390 ? 23.737 34.886 -46.498 1.00 32.06 390 MET A N 1
ATOM 2991 C CA . MET A 1 390 ? 23.875 36.335 -46.308 1.00 32.06 390 MET A CA 1
ATOM 2992 C C . MET A 1 390 ? 24.270 36.602 -44.858 1.00 32.06 390 MET A C 1
ATOM 2994 O O . MET A 1 390 ? 23.814 35.810 -44.001 1.00 32.06 390 MET A O 1
#